Protein AF-A0A7X5F9G0-F1 (afdb_monomer)

Secondary structure (DSSP, 8-state):
-HHHHHHHHHHHHHHHHHHHHHHHHTT-------EEEEEEES-EEEE-TT--PPPEE--TTEEE-TT-EEEE-TT-EEEEEETTTEEEEE-TT-EEEEEEEEE-TTS-EEEEEEEEEEEEEEEE--TTTTT-S---EEEEE-SSEEEEESS-EEEEEE-SSEEEEEEEESEEEEEEE-TTS-EEEEEEEETTEEEEEETTGGG-S-GGGGEEEPPHHHHTSHHHHHHHHTT-HHHHHHHHHHHHHHHS----------------SPB-TTSPPPEEEESPTTEEE-TT-SEEEEEEE--TT-SEEEETTEE-TTPPTT-SEEEEEEEGGGTSS-SEEEEEEEEEE-TTS-BPPPEEEEEEE---PPPPPPPPP-PPPPPP-------------------------PPPEEEESTHHHH-TT-EEEE--SEEEEEEE--TT--EEEETTEE-TT--TT--EEEEEEE--GGG-S--SEEEEEEEEEE-TTS-EEEEEEEEEE-------

Mean predicted aligned error: 17.14 Å

Solvent-accessible surface area (backbone atoms only — not comparable to full-atom values): 28514 Å² total; per-residue (Å²): 115,71,68,62,55,51,54,52,53,52,52,50,50,53,50,50,51,50,52,49,50,49,61,71,48,66,78,66,69,72,73,79,42,50,30,37,30,40,68,79,35,71,47,45,29,30,34,60,59,87,52,94,59,72,77,36,80,53,59,65,75,38,76,44,42,65,42,23,32,41,34,30,37,76,76,10,31,35,38,37,41,34,89,92,61,27,41,39,34,34,33,38,58,16,34,39,31,33,67,35,49,44,72,45,96,86,71,43,34,38,43,33,34,34,43,73,29,26,31,39,38,37,40,36,67,38,80,93,38,73,89,47,92,66,64,56,52,34,38,39,36,43,94,53,34,36,41,41,50,67,40,29,31,36,36,39,40,31,53,100,66,36,41,33,41,38,31,70,37,57,47,38,43,36,34,27,27,44,98,84,72,42,79,72,42,78,44,79,51,44,59,52,25,22,37,67,40,38,92,65,46,50,79,45,96,57,64,73,75,50,60,42,68,54,57,67,68,55,73,69,27,68,73,47,36,58,64,40,36,82,80,39,48,65,64,34,47,55,48,50,53,50,51,47,67,68,65,41,70,68,71,72,68,66,70,60,73,66,70,67,73,74,59,83,49,54,78,31,90,86,42,58,48,39,45,78,70,31,67,59,80,65,36,76,40,57,58,89,54,65,56,50,68,39,32,29,35,43,33,84,64,27,40,41,44,30,48,74,84,44,68,47,88,86,49,54,68,66,44,55,58,47,74,47,80,31,22,46,94,72,72,63,42,54,58,39,80,42,80,43,43,31,31,27,25,31,88,87,54,30,25,23,52,77,31,79,42,43,35,35,29,62,34,85,65,74,76,79,74,80,78,78,74,89,80,79,86,81,85,88,82,81,86,88,89,87,82,90,85,86,85,91,79,90,78,84,92,72,94,68,87,79,76,84,65,61,54,35,44,50,45,32,61,59,62,34,60,80,35,55,82,50,74,46,72,42,57,64,60,59,47,67,41,32,30,41,40,44,85,58,25,48,44,45,26,49,74,81,44,68,47,85,88,53,51,71,68,45,45,59,51,75,48,76,39,29,44,64,66,99,79,32,80,36,55,80,40,83,35,78,43,41,37,34,35,27,33,82,86,70,50,68,22,58,34,59,42,40,40,33,30,50,68,77,83,74,84,126

Sequence (508 aa):
MPLIVFVLVLGFFLWALFQFFSLLFANVRTEISSAQLEILQGRGEFRLSNDDSEWTPAFSGQNFVEGDQLQTARNAHLELTFFEDHHLFLGEDSHIELVKLEKKSSGQFTAYWRLNRGQLWARIDNTAWAQTDEKPDIKIYTPRSIVNVTGTTFNINVTEESDELKLIQGGVQLDLLDAEDEVENRVTVSVGQQIAVSDNASSMAEPASLLEIIEPEFLESEWHLRNLEQFDPEGVAATRKKIDARNAPAPTPELPVSPDLESTAPLNPDLEAPIILSPAQNAVIPAAQNSITLEGTAPEQAFQIQINGYTLSKFEPGDRKWTYFAATQFNTLNPGENLYQIIAIDRQGQRSPVTELRLTYEGVAPAPAPTPAPVEPAVTEEAPAEGTSAPVTETEETTEVSIDFPAPRVTTPTLFADDPNATYQTSSDRVTLFGEVPVGTNSVRVNGFQLQKFSVGDTKFQYTAIALGANGNMQEGENTYTIQAIGPDGLSSEAQVKVVYTPLNIEN

Structure (mmCIF, N/CA/C/O backbone):
data_AF-A0A7X5F9G0-F1
#
_entry.id   AF-A0A7X5F9G0-F1
#
loop_
_atom_site.group_PDB
_atom_site.id
_atom_site.type_symbol
_atom_site.label_atom_id
_atom_site.label_alt_id
_atom_site.label_comp_id
_atom_site.label_asym_id
_atom_site.label_entity_id
_atom_site.label_seq_id
_atom_site.pdbx_PDB_ins_code
_atom_site.Cartn_x
_atom_site.Cartn_y
_atom_site.Cartn_z
_atom_site.occupancy
_atom_site.B_iso_or_equiv
_atom_site.auth_seq_id
_atom_site.auth_comp_id
_atom_site.auth_asym_id
_atom_site.auth_atom_id
_atom_site.pdbx_PDB_model_num
ATOM 1 N N . MET A 1 1 ? 64.204 22.539 -45.008 1.00 66.69 1 MET A N 1
ATOM 2 C CA . MET A 1 1 ? 63.241 23.565 -44.548 1.00 66.69 1 MET A CA 1
ATOM 3 C C . MET A 1 1 ? 61.786 23.239 -44.923 1.00 66.69 1 MET A C 1
ATOM 5 O O . MET A 1 1 ? 60.997 23.193 -43.991 1.00 66.69 1 MET A O 1
ATOM 9 N N . PRO A 1 2 ? 61.392 22.927 -46.180 1.00 88.31 2 PRO A N 1
ATOM 10 C CA . PRO A 1 2 ? 59.966 22.746 -46.520 1.00 88.31 2 PRO A CA 1
ATOM 11 C C . PRO A 1 2 ? 59.306 21.496 -45.902 1.00 88.31 2 PRO A C 1
ATOM 13 O O . PRO A 1 2 ? 58.147 21.554 -45.508 1.00 88.31 2 PRO A O 1
ATOM 16 N N . LEU A 1 3 ? 60.048 20.393 -45.733 1.00 88.44 3 LEU A N 1
ATOM 17 C CA . LEU A 1 3 ? 59.523 19.151 -45.141 1.00 88.44 3 LEU A CA 1
ATOM 18 C C . LEU A 1 3 ? 59.101 19.323 -43.669 1.00 88.44 3 LEU A C 1
ATOM 20 O O . LEU A 1 3 ? 58.054 18.837 -43.261 1.00 88.44 3 LEU A O 1
ATOM 24 N N . ILE A 1 4 ? 59.903 20.042 -42.879 1.00 89.94 4 ILE A N 1
ATOM 25 C CA . ILE A 1 4 ? 59.647 20.244 -41.443 1.00 89.94 4 ILE A CA 1
ATOM 26 C C . ILE A 1 4 ? 58.398 21.112 -41.243 1.00 89.94 4 ILE A C 1
ATOM 28 O O . ILE A 1 4 ? 57.565 20.804 -40.398 1.00 89.94 4 ILE A O 1
ATOM 32 N N . VAL A 1 5 ? 58.230 22.153 -42.065 1.00 92.94 5 VAL A N 1
ATOM 33 C CA . VAL A 1 5 ? 57.038 23.015 -42.029 1.00 92.94 5 VAL A CA 1
ATOM 34 C C . VAL A 1 5 ? 55.779 22.222 -42.392 1.00 92.94 5 VAL A C 1
ATOM 36 O O . VAL A 1 5 ? 54.763 22.358 -41.718 1.00 92.94 5 VAL A O 1
ATOM 39 N N . PHE A 1 6 ? 55.849 21.340 -43.394 1.00 94.06 6 PHE A N 1
ATOM 40 C CA . PHE A 1 6 ? 54.718 20.492 -43.781 1.00 94.06 6 PHE A CA 1
ATOM 41 C C . PHE A 1 6 ? 54.282 19.537 -42.659 1.00 94.06 6 PHE A C 1
ATOM 43 O O . PHE A 1 6 ? 53.092 19.439 -42.366 1.00 94.06 6 PHE A O 1
ATOM 50 N N . VAL A 1 7 ? 55.234 18.883 -41.983 1.00 94.75 7 VAL A N 1
ATOM 51 C CA . VAL A 1 7 ? 54.937 17.966 -40.867 1.00 94.75 7 VAL A CA 1
ATOM 52 C C . VAL A 1 7 ? 54.284 18.704 -39.693 1.00 94.75 7 VAL A C 1
ATOM 54 O O . VAL A 1 7 ? 53.331 18.192 -39.109 1.00 94.75 7 VAL A O 1
ATOM 57 N N . LEU A 1 8 ? 54.738 19.921 -39.375 1.00 95.06 8 LEU A N 1
ATOM 58 C CA . LEU A 1 8 ? 54.150 20.726 -38.299 1.00 95.06 8 LEU A CA 1
ATOM 59 C C . LEU A 1 8 ? 52.720 21.183 -38.622 1.00 95.06 8 LEU A C 1
ATOM 61 O O . LEU A 1 8 ? 51.850 21.111 -37.757 1.00 95.06 8 LEU A O 1
ATOM 65 N N . VAL A 1 9 ? 52.455 21.602 -39.864 1.00 95.94 9 VAL A N 1
ATOM 66 C CA . VAL A 1 9 ? 51.104 22.002 -40.298 1.00 95.94 9 VAL A CA 1
ATOM 67 C C . VAL A 1 9 ? 50.148 20.809 -40.292 1.00 95.94 9 VAL A C 1
ATOM 69 O O . VAL A 1 9 ? 49.024 20.933 -39.809 1.00 95.94 9 VAL A O 1
ATOM 72 N N . LEU A 1 10 ? 50.592 19.641 -40.767 1.00 95.69 10 LEU A N 1
ATOM 73 C CA . LEU A 1 10 ? 49.782 18.421 -40.751 1.00 95.69 10 LEU A CA 1
ATOM 74 C C . LEU A 1 10 ? 49.478 17.959 -39.318 1.00 95.69 10 LEU A C 1
ATOM 76 O O . LEU A 1 10 ? 48.338 17.613 -39.017 1.00 95.69 10 LEU A O 1
ATOM 80 N N . GLY A 1 11 ? 50.471 18.004 -38.424 1.00 96.31 11 GLY A N 1
ATOM 81 C CA . GLY A 1 11 ? 50.287 17.679 -37.009 1.00 96.31 11 GLY A CA 1
ATOM 82 C C . GLY A 1 11 ? 49.292 18.613 -36.318 1.00 96.31 11 GLY A C 1
ATOM 83 O O . GLY A 1 11 ? 48.408 18.146 -35.603 1.00 96.31 11 GLY A O 1
ATOM 84 N N . PHE A 1 12 ? 49.375 19.919 -36.591 1.00 97.06 12 PHE A N 1
ATOM 85 C CA . PHE A 1 12 ? 48.410 20.892 -36.079 1.00 97.06 12 PHE A CA 1
ATOM 86 C C . PHE A 1 12 ? 46.996 20.633 -36.611 1.00 97.06 12 PHE A C 1
ATOM 88 O O . PHE A 1 12 ? 46.039 20.676 -35.843 1.00 97.06 12 PHE A O 1
ATOM 95 N N . PHE A 1 13 ? 46.854 20.316 -37.901 1.00 97.06 13 PHE A N 1
ATOM 96 C CA . PHE A 1 13 ? 45.550 20.040 -38.501 1.00 97.06 13 PHE A CA 1
ATOM 97 C C . PHE A 1 13 ? 44.907 18.771 -37.927 1.00 97.06 13 PHE A C 1
ATOM 99 O O . PHE A 1 13 ? 43.724 18.780 -37.607 1.00 97.06 13 PHE A O 1
ATOM 106 N N . LEU A 1 14 ? 45.685 17.701 -37.726 1.00 95.06 14 LEU A N 1
ATOM 107 C CA . LEU A 1 14 ? 45.205 16.471 -37.086 1.00 95.06 14 LEU A CA 1
ATOM 108 C C . LEU A 1 14 ? 44.811 16.699 -35.623 1.00 95.06 14 LEU A C 1
ATOM 110 O O . LEU A 1 14 ? 43.783 16.193 -35.182 1.00 95.06 14 LEU A O 1
ATOM 114 N N . TRP A 1 15 ? 45.585 17.495 -34.882 1.00 96.44 15 TRP A N 1
ATOM 115 C CA . TRP A 1 15 ? 45.247 17.869 -33.509 1.00 96.44 15 TRP A CA 1
ATOM 116 C C . TRP A 1 15 ? 43.973 18.720 -33.438 1.00 96.44 15 TRP A C 1
ATOM 118 O O . TRP A 1 15 ? 43.101 18.447 -32.617 1.00 96.44 15 TRP A O 1
ATOM 128 N N . ALA A 1 16 ? 43.823 19.705 -34.329 1.00 95.31 16 ALA A N 1
ATOM 129 C CA . ALA A 1 16 ? 42.627 20.538 -34.413 1.00 95.31 16 ALA A CA 1
ATOM 130 C C . ALA A 1 16 ? 41.389 19.721 -34.815 1.00 95.31 16 ALA A C 1
ATOM 132 O O . ALA A 1 16 ? 40.320 19.912 -34.243 1.00 95.31 16 ALA A O 1
ATOM 133 N N . LEU A 1 17 ? 41.538 18.773 -35.745 1.00 95.00 17 LEU A N 1
ATOM 134 C CA . LEU A 1 17 ? 40.472 17.855 -36.141 1.00 95.00 17 LEU A CA 1
ATOM 135 C C . LEU A 1 17 ? 40.064 16.942 -34.974 1.00 95.00 17 LEU A C 1
ATOM 137 O O . LEU A 1 17 ? 38.876 16.766 -34.722 1.00 95.00 17 LEU A O 1
ATOM 141 N N . PHE A 1 18 ? 41.034 16.417 -34.219 1.00 92.44 18 PHE A N 1
ATOM 142 C CA . PHE A 1 18 ? 40.776 15.623 -33.016 1.00 92.44 18 PHE A CA 1
ATOM 143 C C . PHE A 1 18 ? 40.061 16.439 -31.928 1.00 92.44 18 PHE A C 1
ATOM 145 O O . PHE A 1 18 ? 39.082 15.965 -31.362 1.00 92.44 18 PHE A O 1
ATOM 152 N N . GLN A 1 19 ? 40.487 17.681 -31.675 1.00 89.88 19 GLN A N 1
ATOM 153 C CA . GLN A 1 19 ? 39.819 18.592 -30.737 1.00 89.88 19 GLN A CA 1
ATOM 154 C C . GLN A 1 19 ? 38.401 18.958 -31.191 1.00 89.88 19 GLN A C 1
ATOM 156 O O . GLN A 1 19 ? 37.485 18.996 -30.376 1.00 89.88 19 GLN A O 1
ATOM 161 N N . PHE A 1 20 ? 38.195 19.175 -32.491 1.00 90.81 20 PHE A N 1
ATOM 162 C CA . PHE A 1 20 ? 36.880 19.454 -33.062 1.00 90.81 20 PHE A CA 1
ATOM 163 C C . PHE A 1 20 ? 35.926 18.267 -32.897 1.00 90.81 20 PHE A C 1
ATOM 165 O O . PHE A 1 20 ? 34.802 18.453 -32.439 1.00 90.81 20 PHE A O 1
ATOM 172 N N . PHE A 1 21 ? 36.378 17.041 -33.178 1.00 85.12 21 PHE A N 1
ATOM 173 C CA . PHE A 1 21 ? 35.580 15.841 -32.918 1.00 85.12 21 PHE A CA 1
ATOM 174 C C . PHE A 1 21 ? 35.365 15.602 -31.422 1.00 85.12 21 PHE A C 1
ATOM 176 O O . PHE A 1 21 ? 34.256 15.272 -31.020 1.00 85.12 21 PHE A O 1
ATOM 183 N N . SER A 1 22 ? 36.371 15.845 -30.579 1.00 79.31 22 SER A N 1
ATOM 184 C CA . SER A 1 22 ? 36.200 15.788 -29.127 1.00 79.31 22 SER A CA 1
ATOM 185 C C . SER A 1 22 ? 35.158 16.795 -28.639 1.00 79.31 22 SER A C 1
ATOM 187 O O . SER A 1 22 ? 34.403 16.455 -27.745 1.00 79.31 22 SER A O 1
ATOM 189 N N . LEU A 1 23 ? 35.074 17.999 -29.211 1.00 81.88 23 LEU A N 1
ATOM 190 C CA . LEU A 1 23 ? 34.048 18.994 -28.874 1.00 81.88 23 LEU A CA 1
ATOM 191 C C . LEU A 1 23 ? 32.662 18.623 -29.416 1.00 81.88 23 LEU A C 1
ATOM 193 O O . LEU A 1 23 ? 31.671 18.810 -28.717 1.00 81.88 23 LEU A O 1
ATOM 197 N N . LEU A 1 24 ? 32.586 18.076 -30.633 1.00 76.75 24 LEU A N 1
ATOM 198 C CA . LEU A 1 24 ? 31.324 17.612 -31.217 1.00 76.75 24 LEU A CA 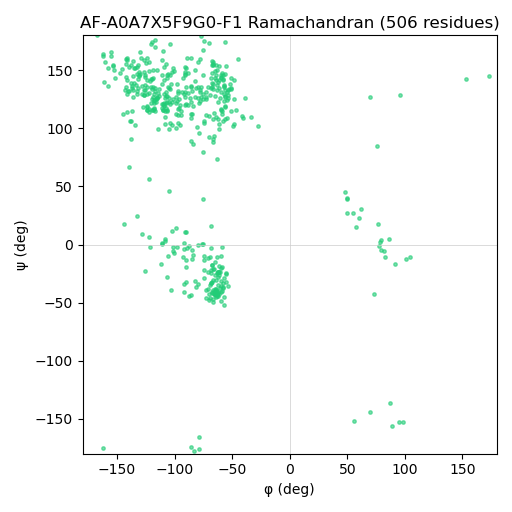1
ATOM 199 C C . LEU A 1 24 ? 30.745 16.397 -30.480 1.00 76.75 24 LEU A C 1
ATOM 201 O O . LEU A 1 24 ? 29.527 16.271 -30.399 1.00 76.75 24 LEU A O 1
ATOM 205 N N . PHE A 1 25 ? 31.594 15.528 -29.923 1.00 71.62 25 PHE A N 1
ATOM 206 C CA . PHE A 1 25 ? 31.170 14.299 -29.245 1.00 71.62 25 PHE A CA 1
ATOM 207 C C . PHE A 1 25 ? 31.271 14.341 -27.712 1.00 71.62 25 PHE A C 1
ATOM 209 O O . PHE A 1 25 ? 30.722 13.457 -27.061 1.00 71.62 25 PHE A O 1
ATOM 216 N N . ALA A 1 26 ? 31.892 15.358 -27.099 1.00 61.66 26 ALA A N 1
ATOM 217 C CA . ALA A 1 26 ? 31.938 15.499 -25.634 1.00 61.66 26 ALA A CA 1
ATOM 218 C C . ALA A 1 26 ? 30.544 15.643 -25.001 1.00 61.66 26 ALA A C 1
ATOM 220 O O . ALA A 1 26 ? 30.370 15.285 -23.839 1.00 61.66 26 ALA A O 1
ATOM 221 N N . ASN A 1 27 ? 29.554 16.108 -25.769 1.00 52.66 27 ASN A N 1
ATOM 222 C CA . ASN A 1 27 ? 28.167 16.257 -25.322 1.00 52.66 27 ASN A CA 1
ATOM 223 C C . ASN A 1 27 ? 27.290 15.025 -25.602 1.00 52.66 27 ASN A C 1
ATOM 225 O O . ASN A 1 27 ? 26.110 15.044 -25.272 1.00 52.66 27 ASN A O 1
ATOM 229 N N . VAL A 1 28 ? 27.841 13.953 -26.184 1.00 52.34 28 VAL A N 1
ATOM 230 C CA . VAL A 1 28 ? 27.123 12.684 -26.406 1.00 52.34 28 VAL A CA 1
ATOM 231 C C . VAL A 1 28 ? 27.601 11.639 -25.396 1.00 52.34 28 VAL A C 1
ATOM 233 O O . VAL A 1 28 ? 27.909 10.501 -25.732 1.00 52.34 28 VAL A O 1
ATOM 236 N N . ARG A 1 29 ? 27.694 12.024 -24.119 1.00 48.75 29 ARG A N 1
ATOM 237 C CA . ARG A 1 29 ? 27.522 11.046 -23.043 1.00 48.75 29 ARG A CA 1
ATOM 238 C C . ARG A 1 29 ? 26.025 10.941 -22.823 1.00 48.75 29 ARG A C 1
ATOM 240 O O . ARG A 1 29 ? 25.465 11.672 -22.017 1.00 48.75 29 ARG A O 1
ATOM 247 N N . THR A 1 30 ? 25.374 10.080 -23.597 1.00 57.44 30 THR A N 1
ATOM 248 C CA . THR A 1 30 ? 24.081 9.548 -23.180 1.00 57.44 30 THR A CA 1
ATOM 249 C C . THR A 1 30 ? 24.356 8.808 -21.880 1.00 57.44 30 THR A C 1
ATOM 251 O O . THR A 1 30 ? 24.933 7.720 -21.902 1.00 57.44 30 THR A O 1
ATOM 254 N N . GLU A 1 31 ? 24.069 9.442 -20.744 1.00 72.56 31 GLU A N 1
ATOM 255 C CA . GLU A 1 31 ? 23.967 8.713 -19.488 1.00 72.56 31 GLU A CA 1
ATOM 256 C C . GLU A 1 31 ? 22.911 7.642 -19.727 1.00 72.56 31 GLU A C 1
ATOM 258 O O . GLU A 1 31 ? 21.738 7.948 -19.945 1.00 72.56 31 GLU A O 1
ATOM 263 N N . ILE A 1 32 ? 23.368 6.393 -19.825 1.00 82.50 32 ILE A N 1
ATOM 264 C CA . ILE A 1 32 ? 22.481 5.252 -19.995 1.00 82.50 32 ILE A CA 1
ATOM 265 C C . ILE A 1 32 ? 21.626 5.243 -18.737 1.00 82.50 32 ILE A C 1
ATOM 267 O O . ILE A 1 32 ? 22.123 4.991 -17.638 1.00 82.50 32 ILE A O 1
ATOM 271 N N . SER A 1 33 ? 20.361 5.617 -18.897 1.00 93.88 33 SER A N 1
ATOM 272 C CA . SER A 1 33 ? 19.415 5.572 -17.797 1.00 93.88 33 SER A CA 1
ATOM 273 C C . SER A 1 33 ? 19.195 4.102 -17.456 1.00 93.88 33 SER A C 1
ATOM 275 O O . SER A 1 33 ? 19.075 3.262 -18.347 1.00 93.88 33 SER A O 1
ATOM 277 N N . SER A 1 34 ? 19.207 3.786 -16.168 1.00 95.75 34 SER A N 1
ATOM 278 C CA . SER A 1 34 ? 19.014 2.425 -15.675 1.00 95.75 34 SER A CA 1
ATOM 279 C C . SER A 1 34 ? 18.106 2.440 -14.456 1.00 95.75 34 SER A C 1
ATOM 281 O O . SER A 1 34 ? 18.007 3.457 -13.763 1.00 95.75 34 SER A O 1
ATOM 283 N N . ALA A 1 35 ? 17.428 1.322 -14.228 1.00 97.44 35 ALA A N 1
ATOM 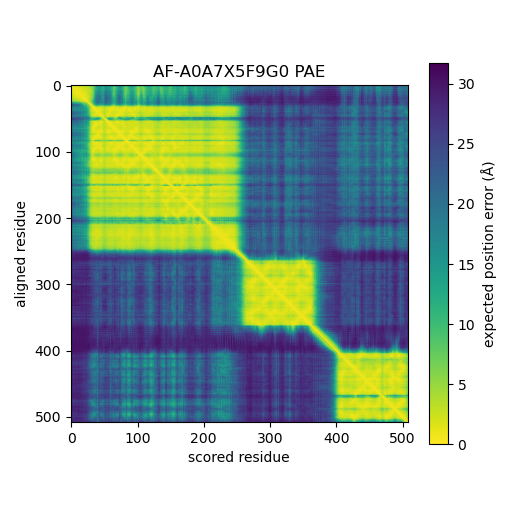284 C CA . ALA A 1 35 ? 16.761 1.031 -12.971 1.00 97.44 35 ALA A CA 1
ATOM 285 C C . ALA A 1 35 ? 17.672 0.139 -12.125 1.00 97.44 35 ALA A C 1
ATOM 287 O O . ALA A 1 35 ? 18.301 -0.777 -12.648 1.00 97.44 35 ALA A O 1
ATOM 288 N N . GLN A 1 36 ? 17.764 0.402 -10.831 1.00 97.19 36 GLN A N 1
ATOM 289 C CA . GLN A 1 36 ? 18.523 -0.414 -9.897 1.00 97.19 36 GLN A CA 1
ATOM 290 C C . GLN A 1 36 ? 17.606 -1.478 -9.295 1.00 97.19 36 GLN A C 1
ATOM 292 O O . GLN A 1 36 ? 16.527 -1.155 -8.807 1.00 97.19 36 GLN A O 1
ATOM 297 N N . LEU A 1 37 ? 18.037 -2.734 -9.333 1.00 97.56 37 LEU A N 1
ATOM 298 C CA . LEU A 1 37 ? 17.331 -3.870 -8.752 1.00 97.56 37 LEU A CA 1
ATOM 299 C C . LEU A 1 37 ? 17.759 -4.102 -7.302 1.00 97.56 37 LEU A C 1
ATOM 301 O O . LEU A 1 37 ? 18.953 -4.161 -7.023 1.00 97.56 37 LEU A O 1
ATOM 305 N N . GLU A 1 38 ? 16.802 -4.350 -6.418 1.00 97.69 38 GLU A N 1
ATOM 306 C CA . GLU A 1 38 ? 17.010 -4.852 -5.062 1.00 97.69 38 GLU A CA 1
ATOM 307 C C . GLU A 1 38 ? 16.170 -6.122 -4.842 1.00 97.69 38 GLU A C 1
ATOM 309 O O . GLU A 1 38 ? 14.994 -6.187 -5.204 1.00 97.69 38 GLU A O 1
ATOM 314 N N . ILE A 1 39 ? 16.776 -7.166 -4.273 1.00 94.44 39 ILE A N 1
ATOM 315 C CA . ILE A 1 39 ? 16.094 -8.422 -3.941 1.00 94.44 39 ILE A CA 1
ATOM 316 C C . ILE A 1 39 ? 15.658 -8.363 -2.476 1.00 94.44 39 ILE A C 1
ATOM 318 O O . ILE A 1 39 ? 16.468 -8.569 -1.576 1.00 94.44 39 ILE A O 1
ATOM 322 N N . LEU A 1 40 ? 14.367 -8.123 -2.236 1.00 94.00 40 LEU A N 1
ATOM 323 C CA . LEU A 1 40 ? 13.799 -8.043 -0.885 1.00 94.00 40 LEU A CA 1
ATOM 324 C C . LEU A 1 40 ? 13.478 -9.427 -0.303 1.00 94.00 40 LEU A C 1
ATOM 326 O O . LEU A 1 40 ? 13.518 -9.620 0.912 1.00 94.00 40 LEU A O 1
ATOM 330 N N . GLN A 1 41 ? 13.113 -10.390 -1.156 1.00 93.44 41 GLN A N 1
ATOM 331 C CA . GLN A 1 41 ? 12.873 -11.787 -0.785 1.00 93.44 41 GLN A CA 1
ATOM 332 C C . GLN A 1 41 ? 13.002 -12.717 -2.000 1.00 93.44 41 GLN A C 1
ATOM 334 O O . GLN A 1 41 ? 12.700 -12.332 -3.129 1.00 93.44 41 GLN A O 1
ATOM 339 N N . GLY A 1 42 ? 13.388 -13.972 -1.762 1.00 93.75 42 GLY A N 1
ATOM 340 C CA . GLY A 1 42 ? 13.385 -15.026 -2.776 1.00 93.75 42 GLY A CA 1
ATOM 341 C C . GLY A 1 42 ? 14.447 -14.827 -3.858 1.00 93.75 42 GLY A C 1
ATOM 342 O O . GLY A 1 42 ? 15.570 -14.412 -3.575 1.00 93.75 42 GLY A O 1
ATOM 343 N N . ARG A 1 43 ? 14.119 -15.190 -5.103 1.00 94.69 43 ARG A N 1
ATOM 344 C CA . ARG A 1 43 ? 15.053 -15.168 -6.236 1.00 94.69 43 ARG A CA 1
ATOM 345 C C . ARG A 1 43 ? 14.438 -14.489 -7.455 1.00 94.69 43 ARG A C 1
ATOM 347 O O . ARG A 1 43 ? 13.315 -14.803 -7.845 1.00 94.69 43 ARG A O 1
ATOM 354 N N . GLY A 1 44 ? 15.229 -13.623 -8.080 1.00 97.38 44 GLY A N 1
ATOM 355 C CA . GLY A 1 44 ? 14.985 -13.082 -9.412 1.00 97.38 44 GLY A CA 1
ATOM 356 C C . GLY A 1 44 ? 15.945 -13.666 -10.442 1.00 97.38 44 GLY A C 1
ATOM 357 O O . GLY A 1 44 ? 17.057 -14.087 -10.113 1.00 97.38 44 GLY A O 1
ATOM 358 N N . GLU A 1 45 ? 15.528 -13.669 -11.698 1.00 97.75 45 GLU A N 1
ATOM 359 C CA . GLU A 1 45 ? 16.371 -13.988 -12.845 1.00 97.75 45 GLU A CA 1
ATOM 360 C C . GLU A 1 45 ? 16.178 -12.924 -13.912 1.00 97.75 45 GLU A C 1
ATOM 362 O O . GLU A 1 45 ? 15.065 -12.449 -14.115 1.00 97.75 45 GLU A O 1
ATOM 367 N N . PHE A 1 46 ? 17.243 -12.557 -14.609 1.00 96.81 46 PHE A N 1
ATOM 368 C CA . PHE A 1 46 ? 17.194 -11.561 -15.665 1.00 96.81 46 PHE A CA 1
ATOM 369 C C . PHE A 1 46 ? 17.725 -12.116 -16.988 1.00 96.81 46 PHE A C 1
ATOM 371 O O . PHE A 1 46 ? 18.441 -13.122 -17.028 1.00 96.81 46 PHE A O 1
ATOM 378 N N . ARG A 1 47 ? 17.363 -11.441 -18.076 1.00 95.88 47 ARG A N 1
ATOM 379 C CA . ARG A 1 47 ? 17.799 -11.728 -19.442 1.00 95.88 47 ARG A CA 1
ATOM 380 C C . ARG A 1 47 ? 18.034 -10.419 -20.195 1.00 95.88 47 ARG A C 1
ATOM 382 O O . ARG A 1 47 ? 17.278 -9.470 -20.014 1.00 95.88 47 ARG A O 1
ATOM 389 N N . LEU A 1 48 ? 19.070 -10.375 -21.031 1.00 93.56 48 LEU A N 1
ATOM 390 C CA . LEU A 1 48 ? 19.461 -9.175 -21.780 1.00 93.56 48 LEU A CA 1
ATOM 391 C C . LEU A 1 48 ? 18.636 -8.990 -23.064 1.00 93.56 48 LEU A C 1
ATOM 393 O O . LEU A 1 48 ? 18.240 -9.961 -23.706 1.00 93.56 48 LEU A O 1
ATOM 397 N N . SER A 1 49 ? 18.454 -7.730 -23.469 1.00 80.38 49 SER A N 1
ATOM 398 C CA . SER A 1 49 ? 17.537 -7.269 -24.531 1.00 80.38 49 SER A CA 1
ATOM 399 C C . SER A 1 49 ? 17.715 -7.804 -25.954 1.00 80.38 49 SER A C 1
ATOM 401 O O . SER A 1 49 ? 16.874 -7.553 -26.812 1.00 80.38 49 SER A O 1
ATOM 403 N N . ASN A 1 50 ? 18.799 -8.514 -26.249 1.00 74.38 50 ASN A N 1
ATOM 404 C CA . ASN A 1 50 ? 19.162 -8.894 -27.619 1.00 74.38 50 ASN A CA 1
ATOM 405 C C . ASN A 1 50 ? 19.803 -10.279 -27.708 1.00 74.38 50 ASN A C 1
ATOM 407 O O . ASN A 1 50 ? 20.481 -10.591 -28.689 1.00 74.38 50 ASN A O 1
ATOM 411 N N . ASP A 1 51 ? 19.626 -11.089 -26.673 1.00 76.56 51 ASP A N 1
ATOM 412 C CA . ASP A 1 51 ? 20.201 -12.418 -26.618 1.00 76.56 51 ASP A CA 1
ATOM 413 C C . ASP A 1 51 ? 19.092 -13.428 -26.319 1.00 76.56 51 ASP A C 1
ATOM 415 O O . ASP A 1 51 ? 18.326 -13.277 -25.364 1.00 76.56 51 ASP A O 1
ATOM 419 N N . ASP A 1 52 ? 19.067 -14.515 -27.091 1.00 80.00 52 ASP A N 1
ATOM 420 C CA . ASP A 1 52 ? 18.332 -15.737 -26.737 1.00 80.00 52 ASP A CA 1
ATOM 421 C C . ASP A 1 52 ? 18.986 -16.437 -25.521 1.00 80.00 52 ASP A C 1
ATOM 423 O O . ASP A 1 52 ? 18.724 -17.610 -25.248 1.00 80.00 52 ASP A O 1
ATOM 427 N N . SER A 1 53 ? 19.852 -15.719 -24.792 1.00 80.44 53 SER A N 1
ATOM 428 C CA . SER A 1 53 ? 20.524 -16.146 -23.578 1.00 80.44 53 SER A CA 1
ATOM 429 C C . SER A 1 53 ? 19.544 -16.755 -22.591 1.00 80.44 53 SER A C 1
ATOM 431 O O . SER A 1 53 ? 18.421 -16.276 -22.394 1.00 80.44 53 SER A O 1
ATOM 433 N N . GLU A 1 54 ? 20.022 -17.804 -21.937 1.00 93.19 54 GLU A N 1
ATOM 434 C CA . GLU A 1 54 ? 19.340 -18.410 -20.809 1.00 93.19 54 GLU A CA 1
ATOM 435 C C . GLU A 1 54 ? 19.159 -17.383 -19.680 1.00 93.19 54 GLU A C 1
ATOM 437 O O . GLU A 1 54 ? 20.008 -16.516 -19.446 1.00 93.19 54 GLU A O 1
ATOM 442 N N . TRP A 1 55 ? 18.037 -17.499 -18.967 1.00 96.50 55 TRP A N 1
ATOM 443 C CA . TRP A 1 55 ? 17.776 -16.723 -17.761 1.00 96.50 55 TRP A CA 1
ATOM 444 C C . TRP A 1 55 ? 18.926 -16.890 -16.768 1.00 96.50 55 TRP A C 1
ATOM 446 O O . TRP A 1 55 ? 19.303 -18.005 -16.405 1.00 96.50 55 TRP A O 1
ATOM 456 N N . THR A 1 56 ? 19.491 -15.768 -16.335 1.00 95.56 56 THR A N 1
ATOM 457 C CA . THR A 1 56 ? 20.629 -15.738 -15.415 1.00 95.56 56 THR A CA 1
ATOM 458 C C . THR A 1 56 ? 20.160 -15.222 -14.053 1.00 95.56 56 THR A C 1
ATOM 460 O O . THR A 1 56 ? 19.339 -14.308 -14.015 1.00 95.56 56 THR A O 1
ATOM 463 N N . PRO A 1 57 ? 20.646 -15.758 -12.917 1.00 95.56 57 PRO A N 1
ATOM 464 C CA . PRO A 1 57 ? 20.292 -15.233 -11.599 1.00 95.56 57 PRO A CA 1
ATOM 465 C C . PRO A 1 57 ? 20.578 -13.731 -11.487 1.00 95.56 57 PRO A C 1
ATOM 467 O O . PRO A 1 57 ? 21.675 -13.283 -11.824 1.00 95.56 57 PRO A O 1
ATOM 470 N N . ALA A 1 58 ? 19.601 -12.973 -10.997 1.00 94.62 58 ALA A N 1
ATOM 471 C CA . ALA A 1 58 ? 19.760 -11.554 -10.707 1.00 94.62 58 ALA A CA 1
ATOM 472 C C . ALA A 1 58 ? 20.348 -11.346 -9.299 1.00 94.62 58 ALA A C 1
ATOM 474 O O . ALA A 1 58 ? 20.288 -12.246 -8.455 1.00 94.62 58 ALA A O 1
ATOM 475 N N . PHE A 1 59 ? 20.912 -10.167 -9.033 1.00 90.75 59 PHE A N 1
ATOM 476 C CA . PHE A 1 59 ? 21.456 -9.803 -7.719 1.00 90.75 59 PHE A CA 1
ATOM 477 C C . PHE A 1 59 ? 21.132 -8.348 -7.345 1.00 90.75 59 PHE A C 1
ATOM 479 O O . PHE A 1 59 ? 20.976 -7.499 -8.220 1.00 90.75 59 PHE A O 1
ATOM 486 N N . SER A 1 60 ? 21.046 -8.053 -6.043 1.00 94.25 60 SER A N 1
ATOM 487 C CA . SER A 1 60 ? 20.840 -6.687 -5.537 1.00 94.25 60 SER A CA 1
ATOM 488 C C . SER A 1 60 ? 21.940 -5.726 -6.001 1.00 94.25 60 SER A C 1
ATOM 490 O O . SER A 1 60 ? 23.119 -6.080 -6.069 1.00 94.25 60 SER A O 1
ATOM 492 N N . GLY A 1 61 ? 21.556 -4.490 -6.301 1.00 86.75 61 GLY A N 1
ATOM 493 C CA . GLY A 1 61 ? 22.409 -3.451 -6.865 1.00 86.75 61 GLY A CA 1
ATOM 494 C C . GLY A 1 61 ? 22.673 -3.584 -8.367 1.00 86.75 61 GLY A C 1
ATOM 495 O O . GLY A 1 61 ? 23.418 -2.771 -8.916 1.00 86.75 61 GLY A O 1
ATOM 496 N N . GLN A 1 62 ? 22.095 -4.581 -9.041 1.00 92.94 62 GLN A N 1
ATOM 497 C CA . GLN A 1 62 ? 22.223 -4.736 -10.485 1.00 92.94 62 GLN A CA 1
ATOM 498 C C . GLN A 1 62 ? 21.482 -3.612 -11.223 1.00 92.94 62 GLN A C 1
ATOM 500 O O . GLN A 1 62 ? 20.338 -3.298 -10.907 1.00 92.94 62 GLN A O 1
ATOM 505 N N . ASN A 1 63 ? 22.127 -3.036 -12.240 1.00 95.69 63 ASN A N 1
ATOM 506 C CA . ASN A 1 63 ? 21.491 -2.070 -13.132 1.00 95.69 63 ASN A CA 1
ATOM 507 C C . ASN A 1 63 ? 20.762 -2.791 -14.265 1.00 95.69 63 ASN A C 1
ATOM 509 O O . ASN A 1 63 ? 21.310 -3.702 -14.886 1.00 95.69 63 ASN A O 1
ATOM 513 N N . PHE A 1 64 ? 19.560 -2.319 -14.544 1.00 94.88 64 PHE A N 1
ATOM 514 C CA . PHE A 1 64 ? 18.638 -2.827 -15.540 1.00 94.88 64 PHE A CA 1
ATOM 515 C C . PHE A 1 64 ? 18.433 -1.751 -16.605 1.00 94.88 64 PHE A C 1
ATOM 517 O O . PHE A 1 64 ? 18.093 -0.609 -16.272 1.00 94.88 64 PHE A O 1
ATOM 524 N N . VAL A 1 65 ? 18.712 -2.075 -17.866 1.00 95.56 65 VAL A N 1
ATOM 525 C CA . VAL A 1 65 ? 18.699 -1.116 -18.982 1.00 95.56 65 VAL A CA 1
ATOM 526 C C . VAL A 1 65 ? 17.635 -1.473 -20.017 1.00 95.56 65 VAL A C 1
ATOM 528 O O . VAL A 1 65 ? 16.929 -2.471 -19.900 1.00 95.56 65 VAL A O 1
ATOM 531 N N . GLU A 1 66 ? 17.485 -0.615 -21.024 1.00 95.94 66 GLU A N 1
ATOM 532 C CA . GLU A 1 66 ? 16.488 -0.789 -22.077 1.00 95.94 66 GLU A CA 1
ATOM 533 C C . GLU A 1 66 ? 16.567 -2.164 -22.771 1.00 95.94 66 GLU A C 1
ATOM 535 O O . GLU A 1 66 ? 17.615 -2.611 -23.248 1.00 95.94 66 GLU A O 1
ATOM 540 N N . GLY A 1 67 ? 15.396 -2.794 -22.818 1.00 95.69 67 GLY A N 1
ATOM 541 C CA . GLY A 1 67 ? 15.048 -4.112 -23.326 1.00 95.69 67 GLY A CA 1
ATOM 542 C C . GLY A 1 67 ? 15.377 -5.281 -22.391 1.00 95.69 67 GLY A C 1
ATOM 543 O O . GLY A 1 67 ? 15.066 -6.421 -22.736 1.00 95.69 67 GLY A O 1
ATOM 544 N N . ASP A 1 68 ? 16.031 -5.050 -21.249 1.00 96.69 68 ASP A N 1
ATOM 545 C CA . ASP A 1 68 ? 16.283 -6.133 -20.301 1.00 96.69 68 ASP A CA 1
ATOM 546 C C . ASP A 1 68 ? 14.953 -6.684 -19.760 1.00 96.69 68 ASP A C 1
ATOM 548 O O . ASP A 1 68 ? 13.945 -5.978 -19.636 1.00 96.69 68 ASP A O 1
ATOM 552 N N . GLN A 1 69 ? 14.958 -7.971 -19.420 1.00 97.88 69 GLN A N 1
ATOM 553 C CA . GLN A 1 69 ? 13.812 -8.693 -18.875 1.00 97.88 69 GLN A CA 1
ATOM 554 C C . GLN A 1 69 ? 14.147 -9.268 -17.504 1.00 97.88 69 GLN A C 1
ATOM 556 O O . GLN A 1 69 ? 15.266 -9.716 -17.270 1.00 97.88 69 GLN A O 1
ATOM 561 N N . LEU A 1 70 ? 13.176 -9.247 -16.599 1.00 98.19 70 LEU A N 1
ATOM 562 C CA . LEU A 1 70 ? 13.298 -9.705 -15.223 1.00 98.19 70 LEU A CA 1
ATOM 563 C C . LEU A 1 70 ? 12.100 -10.593 -14.909 1.00 98.19 70 LEU A C 1
ATOM 565 O O . LEU A 1 70 ? 10.960 -10.227 -15.196 1.00 98.19 70 LEU A O 1
ATOM 569 N N . GLN A 1 71 ? 12.356 -11.752 -14.317 1.00 98.31 71 GLN A N 1
ATOM 570 C CA . GLN A 1 71 ? 11.322 -12.633 -13.801 1.00 98.31 71 GLN A CA 1
ATOM 571 C C . GLN A 1 71 ? 11.574 -12.994 -12.340 1.00 98.31 71 GLN A C 1
ATOM 573 O O . GLN A 1 71 ? 12.721 -13.085 -11.894 1.00 98.31 71 GLN A O 1
ATOM 578 N N . THR A 1 72 ? 10.498 -13.209 -11.596 1.00 98.50 72 THR A N 1
ATOM 579 C CA . THR A 1 72 ? 10.531 -13.608 -10.189 1.00 98.50 72 THR A CA 1
ATOM 580 C C . THR A 1 72 ? 10.137 -15.073 -10.043 1.00 98.50 72 THR A C 1
ATOM 582 O O . THR A 1 72 ? 9.293 -15.588 -10.777 1.00 98.50 72 THR A O 1
ATOM 585 N N . ALA A 1 73 ? 10.782 -15.774 -9.110 1.00 97.50 73 ALA A N 1
ATOM 586 C CA . ALA A 1 73 ? 10.356 -17.108 -8.702 1.00 97.50 73 ALA A CA 1
ATOM 587 C C . ALA A 1 73 ? 9.124 -17.036 -7.774 1.00 97.50 73 ALA A C 1
ATOM 589 O O . ALA A 1 73 ? 8.662 -15.958 -7.391 1.00 97.50 73 ALA A O 1
ATOM 590 N N . ARG A 1 74 ? 8.633 -18.199 -7.341 1.00 94.06 74 ARG A N 1
ATOM 591 C CA . ARG A 1 74 ? 7.663 -18.289 -6.238 1.00 94.06 74 ARG A CA 1
ATOM 592 C C . ARG A 1 74 ? 8.239 -17.690 -4.958 1.00 94.06 74 ARG A C 1
ATOM 594 O O . ARG A 1 74 ? 9.434 -17.860 -4.700 1.00 94.06 74 ARG A O 1
ATOM 601 N N . ASN A 1 75 ? 7.404 -17.032 -4.152 1.00 91.31 75 ASN A N 1
ATOM 602 C CA . ASN A 1 75 ? 7.806 -16.339 -2.918 1.00 91.31 75 ASN A CA 1
ATOM 603 C C . ASN A 1 75 ? 8.880 -15.246 -3.102 1.00 91.31 75 ASN A C 1
ATOM 605 O O . ASN A 1 75 ? 9.528 -14.848 -2.129 1.00 91.31 75 ASN A O 1
ATOM 609 N N . ALA A 1 76 ? 9.136 -14.794 -4.330 1.00 96.56 76 ALA A N 1
ATOM 610 C CA . ALA A 1 76 ? 10.092 -13.727 -4.573 1.00 96.56 76 ALA A CA 1
ATOM 611 C C . ALA A 1 76 ? 9.418 -12.356 -4.493 1.00 96.56 76 ALA A C 1
ATOM 613 O O . ALA A 1 76 ? 8.250 -12.191 -4.834 1.00 96.56 76 ALA A O 1
ATOM 614 N N . HIS A 1 77 ? 10.188 -11.380 -4.031 1.00 97.69 77 HIS A N 1
ATOM 615 C CA . HIS A 1 77 ? 9.784 -9.993 -3.923 1.00 97.69 77 HIS A CA 1
ATOM 616 C C . HIS A 1 77 ? 10.981 -9.123 -4.294 1.00 97.69 77 HIS A C 1
ATOM 618 O O . HIS A 1 77 ? 12.009 -9.149 -3.613 1.00 97.69 77 HIS A O 1
ATOM 624 N N . LEU A 1 78 ? 10.862 -8.396 -5.400 1.00 98.25 78 LEU A N 1
ATOM 625 C CA . LEU A 1 78 ? 11.923 -7.546 -5.935 1.00 98.25 78 LEU A CA 1
ATOM 626 C C . LEU A 1 78 ? 11.469 -6.092 -5.977 1.00 98.25 78 LEU A C 1
ATOM 628 O O . LEU A 1 78 ? 10.294 -5.831 -6.210 1.00 98.25 78 LEU A O 1
ATOM 632 N N . GLU A 1 79 ? 12.404 -5.165 -5.834 1.00 98.38 79 GLU A N 1
ATOM 633 C CA . GLU A 1 79 ? 12.195 -3.731 -6.019 1.00 98.38 79 GLU A CA 1
ATOM 634 C C . GLU A 1 79 ? 13.066 -3.239 -7.180 1.00 98.38 79 GLU A C 1
ATOM 636 O O . GLU A 1 79 ? 14.254 -3.546 -7.262 1.00 98.38 79 GLU A O 1
ATOM 641 N N . LEU A 1 80 ? 12.476 -2.473 -8.091 1.00 98.38 80 LEU A N 1
ATOM 642 C CA . LEU A 1 80 ? 13.185 -1.711 -9.110 1.00 98.38 80 LEU A CA 1
ATOM 643 C C . LEU A 1 80 ? 13.038 -0.226 -8.797 1.00 98.38 80 LEU A C 1
ATOM 645 O O . LEU A 1 80 ? 11.922 0.302 -8.797 1.00 98.38 80 LEU A O 1
ATOM 649 N N . THR A 1 81 ? 14.170 0.444 -8.608 1.00 97.75 81 THR A N 1
ATOM 650 C CA . THR A 1 81 ? 14.234 1.883 -8.344 1.00 97.75 81 THR A CA 1
ATOM 651 C C . THR A 1 81 ? 14.790 2.610 -9.557 1.00 97.75 81 THR A C 1
ATOM 653 O O . THR A 1 81 ? 15.869 2.282 -10.048 1.00 97.75 81 THR A O 1
ATOM 656 N N . PHE A 1 82 ? 14.082 3.619 -10.058 1.00 96.69 82 PHE A N 1
ATOM 657 C CA . PHE A 1 82 ? 14.531 4.418 -11.198 1.00 96.69 82 PHE A CA 1
ATOM 658 C C . PHE A 1 82 ? 14.306 5.910 -10.948 1.00 96.69 82 PHE A C 1
ATOM 660 O O . PHE A 1 82 ? 13.350 6.307 -10.295 1.00 96.69 82 PHE A O 1
ATOM 667 N N . PHE A 1 83 ? 15.223 6.742 -11.451 1.00 93.12 83 PHE A N 1
ATOM 668 C CA . PHE A 1 83 ? 15.231 8.198 -11.232 1.00 93.12 83 PHE A CA 1
ATOM 669 C C . PHE A 1 83 ? 15.039 8.619 -9.759 1.00 93.12 83 PHE A C 1
ATOM 671 O O . PHE A 1 83 ? 14.319 9.568 -9.470 1.00 93.12 83 PHE A O 1
ATOM 678 N N . GLU A 1 84 ? 15.757 7.930 -8.865 1.00 82.56 84 GLU A N 1
ATOM 679 C CA . GLU A 1 84 ? 15.919 8.190 -7.421 1.00 82.56 84 GLU A CA 1
ATOM 680 C C . GLU A 1 84 ? 14.704 7.863 -6.533 1.00 82.56 84 GLU A C 1
ATOM 682 O O . GLU A 1 84 ? 14.910 7.203 -5.521 1.00 82.56 84 GLU A O 1
ATOM 687 N N . ASP A 1 85 ? 13.471 8.196 -6.932 1.00 91.12 85 ASP A N 1
ATOM 688 C CA . ASP A 1 85 ? 12.281 8.083 -6.058 1.00 91.12 85 ASP A CA 1
ATOM 689 C C . ASP A 1 85 ? 11.067 7.399 -6.730 1.00 91.12 85 ASP A C 1
ATOM 691 O O . ASP A 1 85 ? 9.901 7.647 -6.392 1.00 91.12 85 ASP A O 1
ATOM 695 N N . HIS A 1 86 ? 11.296 6.559 -7.743 1.00 96.62 86 HIS A N 1
ATOM 696 C CA . HIS A 1 86 ? 10.235 5.758 -8.365 1.00 96.62 86 HIS A CA 1
ATOM 697 C C . HIS A 1 86 ? 10.490 4.283 -8.149 1.00 96.62 86 HIS A C 1
ATOM 699 O O . HIS A 1 86 ? 11.546 3.775 -8.518 1.00 96.62 86 HIS A O 1
ATOM 705 N N . HIS A 1 87 ? 9.491 3.613 -7.585 1.00 98.00 87 HIS A N 1
ATOM 706 C CA . HIS A 1 87 ? 9.625 2.256 -7.084 1.00 98.00 87 HIS A CA 1
ATOM 707 C C . HIS A 1 87 ? 8.595 1.350 -7.747 1.00 98.00 87 HIS A C 1
ATOM 709 O O . HIS A 1 87 ? 7.397 1.658 -7.764 1.00 98.00 87 HIS A O 1
ATOM 715 N N . LEU A 1 88 ? 9.067 0.225 -8.274 1.00 98.50 88 LEU A N 1
ATOM 716 C CA . LEU A 1 88 ? 8.253 -0.867 -8.794 1.00 98.50 88 LEU A CA 1
ATOM 717 C C . LEU A 1 88 ? 8.576 -2.129 -7.999 1.00 98.50 88 LEU A C 1
ATOM 719 O O . LEU A 1 88 ? 9.692 -2.632 -8.066 1.00 98.50 88 LEU A O 1
ATOM 723 N N . PHE A 1 89 ? 7.597 -2.650 -7.277 1.00 98.56 89 PHE A N 1
ATOM 724 C CA . PHE A 1 89 ? 7.706 -3.887 -6.521 1.00 98.56 89 PHE A CA 1
ATOM 725 C C . PHE A 1 89 ? 7.080 -5.017 -7.323 1.00 98.56 89 PHE A C 1
ATOM 727 O O . PHE A 1 89 ? 5.903 -4.953 -7.680 1.00 98.56 89 PHE A O 1
ATOM 734 N N . LEU A 1 90 ? 7.862 -6.050 -7.608 1.00 98.69 90 LEU A N 1
ATOM 735 C CA . LEU A 1 90 ? 7.413 -7.250 -8.304 1.00 98.69 90 LEU A CA 1
ATOM 736 C C . LEU A 1 90 ? 7.127 -8.339 -7.282 1.00 98.69 90 LEU A C 1
ATOM 738 O O . LEU A 1 90 ? 7.991 -8.655 -6.459 1.00 98.69 90 LEU A O 1
ATOM 742 N N . GLY A 1 91 ? 5.923 -8.897 -7.353 1.00 98.25 91 GLY A N 1
ATOM 743 C CA . GLY A 1 91 ? 5.524 -10.045 -6.551 1.00 98.25 91 GLY A CA 1
ATOM 744 C C . GLY A 1 91 ? 6.065 -11.348 -7.127 1.00 98.25 91 GLY A C 1
ATOM 745 O O . GLY A 1 91 ? 6.936 -11.365 -8.001 1.00 98.25 91 GLY A O 1
ATOM 746 N N . GLU A 1 92 ? 5.523 -12.463 -6.660 1.00 97.44 92 GLU A N 1
ATOM 747 C CA . GLU A 1 92 ? 5.886 -13.786 -7.160 1.00 97.44 92 GLU A CA 1
ATOM 748 C C . GLU A 1 92 ? 5.439 -14.024 -8.611 1.00 97.44 92 GLU A C 1
ATOM 750 O O . GLU A 1 92 ? 4.555 -13.336 -9.128 1.00 97.44 92 GLU A O 1
ATOM 755 N N . ASP A 1 93 ? 6.095 -14.979 -9.281 1.00 98.06 93 ASP A N 1
ATOM 756 C CA . ASP A 1 93 ? 5.777 -15.468 -10.636 1.00 98.06 93 ASP A CA 1
ATOM 757 C C . ASP A 1 93 ? 5.583 -14.368 -11.711 1.00 98.06 93 ASP A C 1
ATOM 759 O O . ASP A 1 93 ? 4.903 -14.543 -12.728 1.00 98.06 93 ASP A O 1
ATOM 763 N N . SER A 1 94 ? 6.232 -13.226 -11.512 1.00 98.62 94 SER A N 1
ATOM 764 C CA . SER A 1 94 ? 6.120 -12.026 -12.333 1.00 98.62 94 SER A CA 1
ATOM 765 C C . SER A 1 94 ? 7.156 -12.011 -13.449 1.00 98.62 94 SER A C 1
ATOM 767 O O . SER A 1 94 ? 8.253 -12.540 -13.296 1.00 98.62 94 SER A O 1
ATOM 769 N N . HIS A 1 95 ? 6.817 -11.405 -14.588 1.00 98.44 95 HIS A N 1
ATOM 770 C CA . HIS A 1 95 ? 7.736 -11.180 -15.710 1.00 98.44 95 HIS A CA 1
ATOM 771 C C . HIS A 1 95 ? 7.545 -9.767 -16.248 1.00 98.44 95 HIS A C 1
ATOM 773 O O . HIS A 1 95 ? 6.487 -9.444 -16.792 1.00 98.44 95 HIS A O 1
ATOM 779 N N . ILE A 1 96 ? 8.580 -8.942 -16.106 1.00 98.56 96 ILE A N 1
ATOM 780 C CA . ILE A 1 96 ? 8.604 -7.555 -16.560 1.00 98.56 96 ILE A CA 1
ATOM 781 C C . ILE A 1 96 ? 9.755 -7.316 -17.543 1.00 98.56 96 ILE A C 1
ATOM 783 O O . ILE A 1 96 ? 10.811 -7.943 -17.461 1.00 98.56 96 ILE A O 1
ATOM 787 N N . GLU A 1 97 ? 9.555 -6.388 -18.467 1.00 98.06 97 GLU A N 1
ATOM 788 C CA . GLU A 1 97 ? 10.553 -5.901 -19.417 1.00 98.06 97 GLU A CA 1
ATOM 789 C C . GLU A 1 97 ? 10.655 -4.376 -19.330 1.00 98.06 97 GLU A C 1
ATOM 791 O O . GLU A 1 97 ? 9.638 -3.675 -19.267 1.00 98.06 97 GLU A O 1
ATOM 796 N N . LEU A 1 98 ? 11.882 -3.854 -19.353 1.00 97.88 98 LEU A N 1
ATOM 797 C CA . LEU A 1 98 ? 12.135 -2.418 -19.434 1.00 97.88 98 LEU A CA 1
ATOM 798 C C . LEU A 1 98 ? 12.135 -1.980 -20.897 1.00 97.88 98 LEU A C 1
ATOM 800 O O . LEU A 1 98 ? 13.172 -1.951 -21.541 1.00 97.88 98 LEU A O 1
ATOM 804 N N . VAL A 1 99 ? 10.976 -1.618 -21.439 1.00 97.56 99 VAL A N 1
ATOM 805 C CA . VAL A 1 99 ? 10.828 -1.267 -22.863 1.00 97.56 99 VAL A CA 1
ATOM 806 C C . VAL A 1 99 ? 11.598 -0.002 -23.230 1.00 97.56 99 VAL A C 1
ATOM 808 O O . VAL A 1 99 ? 12.127 0.092 -24.333 1.00 97.56 99 VAL A O 1
ATOM 811 N N . LYS A 1 100 ? 11.616 0.997 -22.342 1.00 97.19 100 LYS A N 1
ATOM 812 C CA . LYS A 1 100 ? 12.298 2.269 -22.593 1.00 97.19 100 LYS A CA 1
ATOM 813 C C . LYS A 1 100 ? 12.635 2.995 -21.301 1.00 97.19 100 LYS A C 1
ATOM 815 O O . LYS A 1 100 ? 11.764 3.128 -20.441 1.00 97.19 100 LYS A O 1
ATOM 820 N N . LEU A 1 101 ? 13.846 3.542 -21.198 1.00 96.50 101 LEU A N 1
ATOM 821 C CA . LEU A 1 101 ? 14.235 4.394 -20.073 1.00 96.50 101 LEU A CA 1
ATOM 822 C C . LEU A 1 101 ? 15.171 5.513 -20.525 1.00 96.50 101 LEU A C 1
ATOM 824 O O . LEU A 1 101 ? 16.317 5.274 -20.892 1.00 96.50 101 LEU A O 1
ATOM 828 N N . GLU A 1 102 ? 14.696 6.755 -20.478 1.00 95.56 102 GLU A N 1
ATOM 829 C CA . GLU A 1 102 ? 15.461 7.915 -20.946 1.00 95.56 102 GLU A CA 1
ATOM 830 C C . GLU A 1 102 ? 15.210 9.134 -20.059 1.00 95.56 102 GLU A C 1
ATOM 832 O O . GLU A 1 102 ? 14.060 9.494 -19.814 1.00 95.56 102 GLU A O 1
ATOM 837 N N . LYS A 1 103 ? 16.272 9.837 -19.649 1.00 93.19 103 LYS A N 1
ATOM 838 C CA . LYS A 1 103 ? 16.193 11.159 -19.009 1.00 93.19 103 LYS A CA 1
ATOM 839 C C . LYS A 1 103 ? 16.720 12.233 -19.956 1.00 93.19 103 LYS A C 1
ATOM 841 O O . LYS A 1 103 ? 17.865 12.183 -20.400 1.00 93.19 103 LYS A O 1
ATOM 846 N N . LYS A 1 104 ? 15.887 13.222 -20.277 1.00 90.31 104 LYS A N 1
ATOM 847 C CA . LYS A 1 104 ? 16.281 14.390 -21.073 1.00 90.31 104 LYS A CA 1
ATOM 848 C C . LYS A 1 104 ? 17.013 15.397 -20.193 1.00 90.31 104 LYS A C 1
ATOM 850 O O . LYS A 1 104 ? 16.785 15.488 -18.989 1.00 90.31 104 LYS A O 1
ATOM 855 N N . SER A 1 105 ? 17.817 16.249 -20.822 1.00 85.19 105 SER A N 1
ATOM 856 C CA . SER A 1 105 ? 18.516 17.345 -20.138 1.00 85.19 105 SER A CA 1
ATOM 857 C C . SER A 1 105 ? 17.580 18.371 -19.486 1.00 85.19 105 SER A C 1
ATOM 859 O O . SER A 1 105 ? 18.033 19.129 -18.637 1.00 85.19 105 SER A O 1
ATOM 861 N N . SER A 1 106 ? 16.297 18.423 -19.878 1.00 84.88 106 SER A N 1
ATOM 862 C CA . SER A 1 106 ? 15.290 19.280 -19.232 1.00 84.88 106 SER A CA 1
ATOM 863 C C . SER A 1 106 ? 14.825 18.753 -17.870 1.00 84.88 106 SER A C 1
ATOM 865 O O . SER A 1 106 ? 14.125 19.463 -17.160 1.00 84.88 106 SER A O 1
ATOM 867 N N . GLY A 1 107 ? 15.197 17.524 -17.498 1.00 84.75 107 GLY A N 1
ATOM 868 C CA . GLY A 1 107 ? 14.660 16.823 -16.331 1.00 84.75 107 GLY A CA 1
ATOM 869 C C . GLY A 1 107 ? 13.436 15.964 -16.654 1.00 84.75 107 GLY A C 1
ATOM 870 O O . GLY A 1 107 ? 13.133 15.050 -15.892 1.00 84.75 107 GLY A O 1
ATOM 871 N N . GLN A 1 108 ? 12.786 16.178 -17.807 1.00 89.31 108 GLN A N 1
ATOM 872 C CA . GLN A 1 108 ? 11.741 15.282 -18.300 1.00 89.31 108 GLN A CA 1
ATOM 873 C C . GLN A 1 108 ? 12.333 13.899 -18.581 1.00 89.31 108 GLN A C 1
ATOM 875 O O . GLN A 1 108 ? 13.387 13.786 -19.208 1.00 89.31 108 GLN A O 1
ATOM 880 N N . PHE A 1 109 ? 11.629 12.844 -18.192 1.00 93.56 109 PHE A N 1
ATOM 881 C CA . PHE A 1 109 ? 12.030 11.479 -18.502 1.00 93.56 109 PHE A CA 1
ATOM 882 C C . PHE A 1 109 ? 10.882 10.668 -19.102 1.00 93.56 109 PHE A C 1
ATOM 884 O O . PHE A 1 109 ? 9.715 11.070 -19.093 1.00 93.56 109 PHE A O 1
ATOM 891 N N . THR A 1 110 ? 11.250 9.534 -19.680 1.00 96.38 110 THR A N 1
ATOM 892 C CA . THR A 1 110 ? 10.360 8.544 -20.275 1.00 96.38 110 THR A CA 1
ATOM 893 C C . THR A 1 110 ? 10.683 7.194 -19.656 1.00 96.38 110 THR A C 1
ATOM 895 O O . THR A 1 110 ? 11.854 6.816 -19.612 1.00 96.38 110 THR A O 1
ATOM 898 N N . ALA A 1 111 ? 9.666 6.494 -19.157 1.00 97.69 111 ALA A N 1
ATOM 899 C CA . ALA A 1 111 ? 9.816 5.180 -18.537 1.00 97.69 111 ALA A CA 1
ATOM 900 C C . ALA A 1 111 ? 8.678 4.262 -18.988 1.00 97.69 111 ALA A C 1
ATOM 902 O O . ALA A 1 111 ? 7.528 4.434 -18.580 1.00 97.69 111 ALA A O 1
ATOM 903 N N . TYR A 1 112 ? 8.995 3.309 -19.859 1.00 98.25 112 TYR A N 1
ATOM 904 C CA . TYR A 1 112 ? 8.044 2.344 -20.392 1.00 98.25 112 TYR A CA 1
ATOM 905 C C . TYR A 1 112 ? 8.397 0.949 -19.903 1.00 98.25 112 TYR A C 1
ATOM 907 O O . TYR A 1 112 ? 9.518 0.481 -20.091 1.00 98.25 112 TYR A O 1
ATOM 915 N N . TRP A 1 113 ? 7.409 0.277 -19.334 1.00 98.50 113 TRP A N 1
ATOM 916 C CA . TRP A 1 113 ? 7.541 -1.055 -18.763 1.00 98.50 113 TRP A CA 1
ATOM 917 C C . TRP A 1 113 ? 6.505 -1.975 -19.383 1.00 98.50 113 TRP A C 1
ATOM 919 O O . TRP A 1 113 ? 5.391 -1.534 -19.638 1.00 98.50 113 TRP A O 1
ATOM 929 N N . ARG A 1 114 ? 6.828 -3.245 -19.600 1.00 98.50 114 ARG A N 1
ATOM 930 C CA . ARG A 1 114 ? 5.854 -4.249 -20.036 1.00 98.50 114 ARG A CA 1
ATOM 931 C C . ARG A 1 114 ? 5.761 -5.344 -18.989 1.00 98.50 114 ARG A C 1
ATOM 933 O O . ARG A 1 114 ? 6.740 -6.043 -18.761 1.00 98.50 114 ARG A O 1
ATOM 940 N N . LEU A 1 115 ? 4.601 -5.480 -18.360 1.00 98.62 115 LEU A N 1
ATOM 941 C CA . LEU A 1 115 ? 4.295 -6.545 -17.413 1.00 98.62 115 LEU A CA 1
ATOM 942 C C . LEU A 1 115 ? 3.544 -7.652 -18.156 1.00 98.62 115 LEU A C 1
ATOM 944 O O . LEU A 1 115 ? 2.368 -7.504 -18.476 1.00 98.62 115 LEU A O 1
ATOM 948 N N . ASN A 1 116 ? 4.234 -8.754 -18.447 1.00 98.12 116 ASN A N 1
ATOM 949 C CA . ASN A 1 116 ? 3.669 -9.862 -19.219 1.00 98.12 116 ASN A CA 1
ATOM 950 C C . ASN A 1 116 ? 2.780 -10.773 -18.358 1.00 98.12 116 ASN A C 1
ATOM 952 O O . ASN A 1 116 ? 1.812 -11.334 -18.862 1.00 98.12 116 ASN A O 1
ATOM 956 N N . ARG A 1 117 ? 3.133 -10.947 -17.077 1.00 98.44 117 ARG A N 1
ATOM 957 C CA . ARG A 1 117 ? 2.377 -11.717 -16.074 1.00 98.44 117 ARG A CA 1
ATOM 958 C C . ARG A 1 117 ? 2.806 -11.354 -14.651 1.00 98.44 117 ARG A C 1
ATOM 960 O O . ARG A 1 117 ? 3.905 -10.826 -14.464 1.00 98.44 117 ARG A O 1
ATOM 967 N N . GLY A 1 118 ? 1.980 -11.726 -13.677 1.00 98.38 118 GLY A N 1
ATOM 968 C CA . GLY A 1 118 ? 2.239 -11.623 -12.242 1.00 98.38 118 GLY A CA 1
ATOM 969 C C . GLY A 1 118 ? 1.800 -10.294 -11.638 1.00 98.38 118 GLY A C 1
ATOM 970 O O . GLY A 1 118 ? 0.908 -9.626 -12.159 1.00 98.38 118 GLY A O 1
ATOM 971 N N . GLN A 1 119 ? 2.413 -9.917 -10.520 1.00 98.31 119 GLN A N 1
ATOM 972 C CA . GLN A 1 119 ? 1.989 -8.789 -9.697 1.00 98.31 119 GLN A CA 1
ATOM 973 C C . GLN A 1 119 ? 3.022 -7.668 -9.705 1.00 98.31 119 GLN A C 1
ATOM 975 O O . GLN A 1 119 ? 4.213 -7.882 -9.488 1.00 98.31 119 GLN A O 1
ATOM 980 N N . LEU A 1 120 ? 2.536 -6.446 -9.889 1.00 98.62 120 LEU A N 1
ATOM 981 C CA . LEU A 1 120 ? 3.308 -5.218 -9.795 1.00 98.62 120 LEU A CA 1
ATOM 982 C C . LEU A 1 120 ? 2.612 -4.269 -8.828 1.00 98.62 120 LEU A C 1
ATOM 984 O O . LEU A 1 120 ? 1.429 -3.978 -8.968 1.00 98.62 120 LEU A O 1
ATOM 988 N N . TRP A 1 121 ? 3.332 -3.742 -7.856 1.00 98.50 121 TRP A N 1
ATOM 989 C CA . TRP A 1 121 ? 2.891 -2.607 -7.055 1.00 98.50 121 TRP A CA 1
ATOM 990 C C . TRP A 1 121 ? 3.830 -1.450 -7.355 1.00 98.50 121 TRP A C 1
ATOM 992 O O . TRP A 1 121 ? 5.042 -1.619 -7.356 1.00 98.50 121 TRP A O 1
ATOM 1002 N N . ALA A 1 122 ? 3.294 -0.277 -7.656 1.00 98.31 122 ALA A N 1
ATOM 1003 C CA . ALA A 1 122 ? 4.089 0.848 -8.113 1.00 98.31 122 ALA A CA 1
ATOM 1004 C C . ALA A 1 122 ? 3.782 2.093 -7.292 1.00 98.31 122 ALA A C 1
ATOM 1006 O O . ALA A 1 122 ? 2.616 2.429 -7.069 1.00 98.31 122 ALA A O 1
ATOM 1007 N N . ARG A 1 123 ? 4.843 2.810 -6.918 1.00 97.50 123 ARG A N 1
ATOM 1008 C CA . ARG A 1 123 ? 4.778 4.171 -6.393 1.00 97.50 123 ARG A CA 1
ATOM 1009 C C . ARG A 1 123 ? 5.621 5.073 -7.271 1.00 97.50 123 ARG A C 1
ATOM 1011 O O . ARG A 1 123 ? 6.846 4.971 -7.308 1.00 97.50 123 ARG A O 1
ATOM 1018 N N . ILE A 1 124 ? 4.941 5.992 -7.939 1.00 96.94 124 ILE A N 1
ATOM 1019 C CA . ILE A 1 124 ? 5.571 7.022 -8.752 1.00 96.94 124 ILE A CA 1
ATOM 1020 C C . ILE A 1 124 ? 5.415 8.353 -8.026 1.00 96.94 124 ILE A C 1
ATOM 1022 O O . ILE A 1 124 ? 4.325 8.929 -8.022 1.00 96.94 124 ILE A O 1
ATOM 1026 N N . ASP A 1 125 ? 6.490 8.832 -7.404 1.00 94.62 125 ASP A N 1
ATOM 1027 C CA . ASP A 1 125 ? 6.519 10.171 -6.816 1.00 94.62 125 ASP A CA 1
ATOM 1028 C C . ASP A 1 125 ? 6.330 11.243 -7.894 1.00 94.62 125 ASP A C 1
ATOM 1030 O O . ASP A 1 125 ? 6.861 11.100 -8.986 1.00 94.62 125 ASP A O 1
ATOM 1034 N N . ASN A 1 126 ? 5.571 12.305 -7.617 1.00 92.75 126 ASN A N 1
ATOM 1035 C CA . ASN A 1 126 ? 5.362 13.409 -8.562 1.00 92.75 126 ASN A CA 1
ATOM 1036 C C . ASN A 1 126 ? 5.779 14.772 -8.036 1.00 92.75 126 ASN A C 1
ATOM 1038 O O . ASN A 1 126 ? 5.526 15.780 -8.700 1.00 92.75 126 ASN A O 1
ATOM 1042 N N . THR A 1 127 ? 6.407 14.828 -6.865 1.00 88.06 127 THR A N 1
ATOM 1043 C CA . THR A 1 127 ? 6.719 16.095 -6.202 1.00 88.06 127 THR A CA 1
ATOM 1044 C C . THR A 1 127 ? 7.608 16.975 -7.078 1.00 88.06 127 THR A C 1
ATOM 1046 O O . THR A 1 127 ? 7.386 18.184 -7.160 1.00 88.06 127 THR A O 1
ATOM 1049 N N . ALA A 1 128 ? 8.531 16.362 -7.825 1.00 85.69 128 ALA A N 1
ATOM 1050 C CA . ALA A 1 128 ? 9.455 17.045 -8.724 1.00 85.69 128 ALA A CA 1
ATOM 1051 C C . ALA A 1 128 ? 8.783 17.749 -9.921 1.00 85.69 128 ALA A C 1
ATOM 1053 O O . ALA A 1 128 ? 9.334 18.725 -10.428 1.00 85.69 128 ALA A O 1
ATOM 1054 N N . TRP A 1 129 ? 7.603 17.300 -10.368 1.00 86.44 129 TRP A N 1
ATOM 1055 C CA . TRP A 1 129 ? 6.908 17.855 -11.545 1.00 86.44 129 TRP A CA 1
ATOM 1056 C C . TRP A 1 129 ? 5.446 18.240 -11.291 1.00 86.44 129 TRP A C 1
ATOM 1058 O O . TRP A 1 129 ? 4.718 18.592 -12.217 1.00 86.44 129 TRP A O 1
ATOM 1068 N N . ALA A 1 130 ? 4.989 18.227 -10.037 1.00 87.19 130 ALA A N 1
ATOM 1069 C CA . ALA A 1 130 ? 3.631 18.641 -9.679 1.00 87.19 130 ALA A CA 1
ATOM 1070 C C . ALA A 1 130 ? 3.336 20.108 -10.055 1.00 87.19 130 ALA A C 1
ATOM 1072 O O . ALA A 1 130 ? 2.176 20.479 -10.229 1.00 87.19 130 ALA A O 1
ATOM 1073 N N . GLN A 1 131 ? 4.378 20.940 -10.180 1.00 87.38 131 GLN A N 1
ATOM 1074 C CA . GLN A 1 131 ? 4.281 22.366 -10.513 1.00 87.38 131 GLN A CA 1
ATOM 1075 C C . GLN A 1 131 ? 4.768 22.710 -11.929 1.00 87.38 131 GLN A C 1
ATOM 1077 O O . GLN A 1 131 ? 4.805 23.888 -12.283 1.00 87.38 131 GLN A O 1
ATOM 1082 N N . THR A 1 132 ? 5.166 21.721 -12.732 1.00 87.31 132 THR A N 1
ATOM 1083 C CA . THR A 1 132 ? 5.691 21.947 -14.083 1.00 87.31 132 THR A CA 1
ATOM 1084 C C . THR A 1 132 ? 4.677 21.526 -15.140 1.00 87.31 132 THR A C 1
ATOM 1086 O O . THR A 1 132 ? 3.959 20.540 -14.983 1.00 87.31 132 THR A O 1
ATOM 1089 N N . ASP A 1 133 ? 4.643 22.250 -16.261 1.00 87.81 133 ASP A N 1
ATOM 1090 C CA . ASP A 1 133 ? 3.840 21.848 -17.426 1.00 87.81 133 ASP A CA 1
ATOM 1091 C C . ASP A 1 133 ? 4.441 20.618 -18.133 1.00 87.81 133 ASP A C 1
ATOM 1093 O O . ASP A 1 133 ? 3.739 19.855 -18.799 1.00 87.81 133 ASP A O 1
ATOM 1097 N N . GLU A 1 134 ? 5.748 20.398 -17.964 1.00 88.75 134 GLU A N 1
ATOM 1098 C CA . GLU A 1 134 ? 6.449 19.216 -18.458 1.00 88.75 134 GLU A CA 1
ATOM 1099 C C . GLU A 1 134 ? 6.231 18.041 -17.500 1.00 88.75 134 GLU A C 1
ATOM 1101 O O . GLU A 1 134 ? 6.868 17.954 -16.451 1.00 88.75 134 GLU A O 1
ATOM 1106 N N . LYS A 1 135 ? 5.322 17.132 -17.864 1.00 90.94 135 LYS A N 1
ATOM 1107 C CA . LYS A 1 135 ? 5.110 15.863 -17.156 1.00 90.94 135 LYS A CA 1
ATOM 1108 C C . LYS A 1 135 ? 5.995 14.763 -17.758 1.00 90.94 135 LYS A C 1
ATOM 1110 O O . LYS A 1 135 ? 6.231 14.779 -18.976 1.00 90.94 135 LYS A O 1
ATOM 1115 N N . PRO A 1 136 ? 6.491 13.812 -16.949 1.00 94.00 136 PRO A N 1
ATOM 1116 C CA . PRO A 1 136 ? 7.143 12.628 -17.484 1.00 94.00 136 PRO A CA 1
ATOM 1117 C C . PRO A 1 136 ? 6.131 11.755 -18.226 1.00 94.00 136 PRO A C 1
ATOM 1119 O O . PRO A 1 136 ? 4.927 11.813 -17.969 1.00 94.00 136 PRO A O 1
ATOM 1122 N N . ASP A 1 137 ? 6.638 10.953 -19.154 1.00 96.31 137 ASP A N 1
ATOM 1123 C CA . ASP A 1 137 ? 5.837 9.993 -19.908 1.00 96.31 137 ASP A CA 1
ATOM 1124 C C . ASP A 1 137 ? 6.114 8.587 -19.373 1.00 96.31 137 ASP A C 1
ATOM 1126 O O . ASP A 1 137 ? 7.152 7.987 -19.666 1.00 96.31 137 ASP A O 1
ATOM 1130 N N . ILE A 1 138 ? 5.215 8.102 -18.517 1.00 97.50 138 ILE A N 1
ATOM 1131 C CA . ILE A 1 138 ? 5.352 6.823 -17.820 1.00 97.50 138 ILE A CA 1
ATOM 1132 C C . ILE A 1 138 ? 4.201 5.921 -18.241 1.00 97.50 138 ILE A C 1
ATOM 1134 O O . ILE A 1 138 ? 3.030 6.268 -18.058 1.00 97.50 138 ILE A O 1
ATOM 1138 N N . LYS A 1 139 ? 4.544 4.756 -18.792 1.00 98.31 139 LYS A N 1
ATOM 1139 C CA . LYS A 1 139 ? 3.574 3.784 -19.299 1.00 98.31 139 LYS A CA 1
ATOM 1140 C C . LYS A 1 139 ? 3.904 2.385 -18.823 1.00 98.31 139 LYS A C 1
ATOM 1142 O O . LYS A 1 139 ? 5.062 1.972 -18.873 1.00 98.31 139 LYS A O 1
ATOM 1147 N N . ILE A 1 140 ? 2.875 1.652 -18.419 1.00 98.50 140 ILE A N 1
ATOM 1148 C CA . ILE A 1 140 ? 2.974 0.217 -18.165 1.00 98.50 140 ILE A CA 1
ATOM 1149 C C . ILE A 1 140 ? 2.058 -0.495 -19.148 1.00 98.50 140 ILE A C 1
ATOM 1151 O O . ILE A 1 140 ? 0.845 -0.313 -19.114 1.00 98.50 140 ILE A O 1
ATOM 1155 N N . TYR A 1 141 ? 2.661 -1.276 -20.032 1.00 98.44 141 TYR A N 1
ATOM 1156 C CA . TYR A 1 141 ? 1.983 -2.138 -20.982 1.00 98.44 141 TYR A CA 1
ATOM 1157 C C . TYR A 1 141 ? 1.666 -3.464 -20.297 1.00 98.44 141 TYR A C 1
ATOM 1159 O O . TYR A 1 141 ? 2.539 -4.074 -19.678 1.00 98.44 141 TYR A O 1
ATOM 1167 N N . THR A 1 142 ? 0.435 -3.915 -20.441 1.00 98.44 142 THR A N 1
ATOM 1168 C CA . THR A 1 142 ? -0.012 -5.267 -20.109 1.00 98.44 142 THR A CA 1
ATOM 1169 C C . THR A 1 142 ? -0.570 -5.908 -21.387 1.00 98.44 142 THR A C 1
ATOM 1171 O O . THR A 1 142 ? -0.670 -5.220 -22.408 1.00 98.44 142 THR A O 1
ATOM 1174 N N . PRO A 1 143 ? -0.919 -7.204 -21.391 1.00 97.25 143 PRO A N 1
ATOM 1175 C CA . PRO A 1 143 ? -1.490 -7.842 -22.575 1.00 97.25 143 PRO A CA 1
ATOM 1176 C C . PRO A 1 143 ? -2.768 -7.174 -23.101 1.00 97.25 143 PRO A C 1
ATOM 1178 O O . PRO A 1 143 ? -3.027 -7.249 -24.293 1.00 97.25 143 PRO A O 1
ATOM 1181 N N . ARG A 1 144 ? -3.564 -6.526 -22.239 1.00 97.06 144 ARG A N 1
ATOM 1182 C CA . ARG A 1 144 ? -4.885 -5.979 -22.605 1.00 97.06 144 ARG A CA 1
ATOM 1183 C C . ARG A 1 144 ? -5.015 -4.481 -22.383 1.00 97.06 144 ARG A C 1
ATOM 1185 O O . ARG A 1 144 ? -6.080 -3.911 -22.628 1.00 97.06 144 ARG A O 1
ATOM 1192 N N . SER A 1 145 ? -3.986 -3.825 -21.854 1.00 97.69 145 SER A N 1
ATOM 1193 C CA . SER A 1 145 ? -4.100 -2.422 -21.472 1.00 97.69 145 SER A CA 1
ATOM 1194 C C . SER A 1 145 ? -2.772 -1.668 -21.456 1.00 97.69 145 SER A C 1
ATOM 1196 O O . SER A 1 145 ? -1.686 -2.246 -21.407 1.00 97.69 145 SER A O 1
ATOM 1198 N N . ILE A 1 146 ? -2.863 -0.339 -21.479 1.00 98.31 146 ILE A N 1
ATOM 1199 C CA . ILE A 1 146 ? -1.746 0.574 -21.241 1.00 98.31 146 ILE A CA 1
ATOM 1200 C C . ILE A 1 146 ? -2.133 1.501 -20.093 1.00 98.31 146 ILE A C 1
ATOM 1202 O O . ILE A 1 146 ? -3.044 2.324 -20.206 1.00 98.31 146 ILE A O 1
ATOM 1206 N N . VAL A 1 147 ? -1.409 1.396 -18.982 1.00 98.19 147 VAL A N 1
ATOM 1207 C CA . VAL A 1 147 ? -1.573 2.283 -17.831 1.00 98.19 147 VAL A CA 1
ATOM 1208 C C . VAL A 1 147 ? -0.723 3.529 -18.050 1.00 98.19 147 VAL A C 1
ATOM 1210 O O . VAL A 1 147 ? 0.505 3.470 -17.974 1.00 98.19 147 VAL A O 1
ATOM 1213 N N . ASN A 1 148 ? -1.367 4.665 -18.310 1.00 97.94 148 ASN A N 1
ATOM 1214 C CA . ASN A 1 148 ? -0.715 5.970 -18.376 1.00 97.94 148 ASN A CA 1
ATOM 1215 C C . ASN A 1 148 ? -0.639 6.559 -16.960 1.00 97.94 148 ASN A C 1
ATOM 1217 O O . ASN A 1 148 ? -1.662 6.899 -16.353 1.00 97.94 148 ASN A O 1
ATOM 1221 N N . VAL A 1 149 ? 0.578 6.664 -16.426 1.00 95.94 149 VAL A N 1
ATOM 1222 C CA . VAL A 1 149 ? 0.821 6.971 -15.013 1.00 95.94 149 VAL A CA 1
ATOM 1223 C C . VAL A 1 149 ? 1.206 8.435 -14.827 1.00 95.94 149 VAL A C 1
ATOM 1225 O O . VAL A 1 149 ? 2.187 8.912 -15.392 1.00 95.94 149 VAL A O 1
ATOM 1228 N N . THR A 1 150 ? 0.472 9.148 -13.969 1.00 88.31 150 THR A N 1
ATOM 1229 C CA . THR A 1 150 ? 0.752 10.553 -13.630 1.00 88.31 150 THR A CA 1
ATOM 1230 C C . THR A 1 150 ? 0.979 10.752 -12.136 1.00 88.31 150 THR A C 1
ATOM 1232 O O . THR A 1 150 ? 0.304 11.567 -11.512 1.00 88.31 150 THR A O 1
ATOM 1235 N N . GLY A 1 151 ? 1.943 10.031 -11.556 1.00 83.31 151 GLY A N 1
ATOM 1236 C CA . GLY A 1 151 ? 2.352 10.266 -10.171 1.00 83.31 151 GLY A CA 1
ATOM 1237 C C . GLY A 1 151 ? 1.376 9.728 -9.136 1.00 83.31 151 GLY A C 1
ATOM 1238 O O . GLY A 1 151 ? 0.465 10.440 -8.715 1.00 83.31 151 GLY A O 1
ATOM 1239 N N . THR A 1 152 ? 1.494 8.450 -8.799 1.00 93.88 152 THR A N 1
ATOM 1240 C CA . THR A 1 152 ? 0.378 7.696 -8.231 1.00 93.88 152 THR A CA 1
ATOM 1241 C C . THR A 1 152 ? 0.882 6.423 -7.542 1.00 93.88 152 THR A C 1
ATOM 1243 O O . THR A 1 152 ? 2.004 5.983 -7.806 1.00 93.88 152 THR A O 1
ATOM 1246 N N . THR A 1 153 ? 0.045 5.833 -6.686 1.00 96.56 153 THR A N 1
ATOM 1247 C CA . THR A 1 153 ? 0.298 4.537 -6.039 1.00 96.56 153 THR A CA 1
ATOM 1248 C C . THR A 1 153 ? -0.782 3.554 -6.466 1.00 96.56 153 THR A C 1
ATOM 1250 O O . THR A 1 153 ? -1.970 3.837 -6.291 1.00 96.56 153 THR A O 1
ATOM 1253 N N . PHE A 1 154 ? -0.403 2.415 -7.037 1.00 98.06 154 PHE A N 1
ATOM 1254 C CA . PHE A 1 154 ? -1.344 1.444 -7.600 1.00 98.06 154 PHE A CA 1
ATOM 1255 C C . PHE A 1 154 ? -0.752 0.037 -7.622 1.00 98.06 154 PHE A C 1
ATOM 1257 O O . PHE A 1 154 ? 0.453 -0.155 -7.477 1.00 98.06 154 PHE A O 1
ATOM 1264 N N . ASN A 1 155 ? -1.615 -0.948 -7.829 1.00 98.50 155 ASN A N 1
ATOM 1265 C CA . ASN A 1 155 ? -1.240 -2.332 -8.057 1.00 98.50 155 ASN A CA 1
ATOM 1266 C C . ASN A 1 155 ? -1.838 -2.829 -9.375 1.00 98.50 155 ASN A C 1
ATOM 1268 O O . ASN A 1 155 ? -2.965 -2.475 -9.708 1.00 98.50 155 ASN A O 1
ATOM 1272 N N . ILE A 1 156 ? -1.070 -3.629 -10.108 1.00 98.50 156 ILE A N 1
ATOM 1273 C CA . ILE A 1 156 ? -1.503 -4.372 -11.286 1.00 98.50 156 ILE A CA 1
ATOM 1274 C C . ILE A 1 156 ? -1.278 -5.857 -11.011 1.00 98.50 156 ILE A C 1
ATOM 1276 O O . ILE A 1 156 ? -0.211 -6.240 -10.528 1.00 98.50 156 ILE A O 1
ATOM 1280 N N . ASN A 1 157 ? -2.251 -6.690 -11.351 1.00 98.38 157 ASN A N 1
ATOM 1281 C CA . ASN A 1 157 ? -2.124 -8.138 -11.378 1.00 98.38 157 ASN A CA 1
ATOM 1282 C C . ASN A 1 157 ? -2.494 -8.646 -12.778 1.00 98.38 157 ASN A C 1
ATOM 1284 O O . ASN A 1 157 ? -3.627 -8.475 -13.221 1.00 98.38 157 ASN A O 1
ATOM 1288 N N . VAL A 1 158 ? -1.533 -9.234 -13.487 1.00 98.31 158 VAL A N 1
ATOM 1289 C CA . VAL A 1 158 ? -1.701 -9.743 -14.853 1.00 98.31 158 VAL A CA 1
ATOM 1290 C C . VAL A 1 158 ? -1.722 -11.261 -14.825 1.00 98.31 158 VAL A C 1
ATOM 1292 O O . VAL A 1 158 ? -0.759 -11.913 -14.414 1.00 98.31 158 VAL A O 1
ATOM 1295 N N . THR A 1 159 ? -2.813 -11.824 -15.325 1.00 97.81 159 THR A N 1
ATOM 1296 C CA . THR A 1 159 ? -3.008 -13.264 -15.489 1.00 97.81 159 THR A CA 1
ATOM 1297 C C . THR A 1 159 ? -3.238 -13.601 -16.960 1.00 97.81 159 THR A C 1
ATOM 1299 O O . THR A 1 159 ? -3.375 -12.722 -17.814 1.00 97.81 159 THR A O 1
ATOM 1302 N N . GLU A 1 160 ? -3.313 -14.894 -17.274 1.00 96.00 160 GLU A N 1
ATOM 1303 C CA . GLU A 1 160 ? -3.654 -15.336 -18.629 1.00 96.00 160 GLU A CA 1
ATOM 1304 C C . GLU A 1 160 ? -5.055 -14.895 -19.064 1.00 96.00 160 GLU A C 1
ATOM 1306 O O . GLU A 1 160 ? -5.281 -14.777 -20.261 1.00 96.00 160 GLU A O 1
ATOM 1311 N N . GLU A 1 161 ? -5.973 -14.620 -18.132 1.00 96.25 161 GLU A N 1
ATOM 1312 C CA . GLU A 1 161 ? -7.385 -14.328 -18.427 1.00 96.25 161 GLU A CA 1
ATOM 1313 C C . GLU A 1 161 ? -7.750 -12.849 -18.246 1.00 96.25 161 GLU A C 1
ATOM 1315 O O . GLU A 1 161 ? -8.669 -12.347 -18.900 1.00 96.25 161 GLU A O 1
ATOM 1320 N N . SER A 1 162 ? -7.044 -12.141 -17.362 1.00 96.75 162 SER A N 1
ATOM 1321 C CA . SER A 1 162 ? -7.360 -10.752 -17.042 1.00 96.75 162 SER A CA 1
ATOM 1322 C C . SER A 1 162 ? -6.177 -9.932 -16.547 1.00 96.75 162 SER A C 1
ATOM 1324 O O . SER A 1 162 ? -5.268 -10.452 -15.893 1.00 96.75 162 SER A O 1
ATOM 1326 N N . ASP A 1 163 ? -6.290 -8.624 -16.757 1.00 97.81 163 ASP A N 1
ATOM 1327 C CA . ASP A 1 163 ? -5.425 -7.590 -16.206 1.00 97.81 163 ASP A CA 1
ATOM 1328 C C . ASP A 1 163 ? -6.239 -6.799 -15.176 1.00 97.81 163 ASP A C 1
ATOM 1330 O O . ASP A 1 163 ? -7.235 -6.158 -15.510 1.00 97.81 163 ASP A O 1
ATOM 1334 N N . GLU A 1 164 ? -5.850 -6.861 -13.911 1.00 98.00 164 GLU A N 1
ATOM 1335 C CA . GLU A 1 164 ? -6.534 -6.172 -12.822 1.00 98.00 164 GLU A CA 1
ATOM 1336 C C . GLU A 1 164 ? -5.695 -4.986 -12.346 1.00 98.00 164 GLU A C 1
ATOM 1338 O O . GLU A 1 164 ? -4.524 -5.151 -12.017 1.00 98.00 164 GLU A O 1
ATOM 1343 N N . LEU A 1 165 ? -6.287 -3.794 -12.285 1.00 98.06 165 LEU A N 1
ATOM 1344 C CA . LEU A 1 165 ? -5.650 -2.566 -11.814 1.00 98.06 165 LEU A CA 1
ATOM 1345 C C . LEU A 1 165 ? -6.403 -2.022 -10.597 1.00 98.06 165 LEU A C 1
ATOM 1347 O O . LEU A 1 165 ? -7.596 -1.744 -10.681 1.00 98.06 165 LEU A O 1
ATOM 1351 N N . LYS A 1 166 ? -5.689 -1.804 -9.489 1.00 98.19 166 LYS A N 1
ATOM 1352 C CA . LYS A 1 166 ? -6.195 -1.268 -8.215 1.00 98.19 166 LYS A CA 1
ATOM 1353 C C . LYS A 1 166 ? -5.502 0.053 -7.892 1.00 98.19 166 LYS A C 1
ATOM 1355 O O . LYS A 1 166 ? -4.285 0.081 -7.698 1.00 98.19 166 LYS A O 1
ATOM 1360 N N . LEU A 1 167 ? -6.249 1.156 -7.813 1.00 96.50 167 LEU A N 1
ATOM 1361 C CA . LEU A 1 167 ? -5.677 2.486 -7.583 1.00 96.50 167 LEU A CA 1
ATOM 1362 C C . LEU A 1 167 ? -5.777 2.930 -6.116 1.00 96.50 167 LEU A C 1
ATOM 1364 O O . LEU A 1 167 ? -6.852 3.243 -5.606 1.00 96.50 167 LEU A O 1
ATOM 1368 N N . ILE A 1 168 ? -4.628 3.040 -5.452 1.00 93.19 168 ILE A N 1
ATOM 1369 C CA . ILE A 1 168 ? -4.530 3.307 -4.009 1.00 93.19 168 ILE A CA 1
ATOM 1370 C C . ILE A 1 168 ? -4.438 4.813 -3.729 1.00 93.19 168 ILE A C 1
ATOM 1372 O O . ILE A 1 168 ? -5.055 5.311 -2.794 1.00 93.19 168 ILE A O 1
ATOM 1376 N N . GLN A 1 169 ? -3.676 5.556 -4.533 1.00 89.50 169 GLN A N 1
ATOM 1377 C CA . GLN A 1 169 ? -3.526 7.013 -4.427 1.00 89.50 169 GLN A CA 1
ATOM 1378 C C . GLN A 1 169 ? -3.325 7.615 -5.812 1.00 89.50 169 GLN A C 1
ATOM 1380 O O . GLN A 1 169 ? -2.657 6.995 -6.633 1.00 89.50 169 GLN A O 1
ATOM 1385 N N . GLY A 1 170 ? -3.817 8.836 -6.035 1.00 88.31 170 GLY A N 1
ATOM 1386 C CA . GLY A 1 170 ? -3.648 9.593 -7.278 1.00 88.31 170 GLY A CA 1
ATOM 1387 C C . GLY A 1 170 ? -4.718 9.297 -8.335 1.00 88.31 170 GLY A C 1
ATOM 1388 O O . GLY A 1 170 ? -5.908 9.271 -8.031 1.00 88.31 170 GLY A O 1
ATOM 1389 N N . GLY A 1 171 ? -4.303 9.146 -9.588 1.00 88.69 171 GLY A N 1
ATOM 1390 C CA . GLY A 1 171 ? -5.184 8.953 -10.736 1.00 88.69 171 GLY A CA 1
ATOM 1391 C C . GLY A 1 171 ? -4.410 8.365 -11.907 1.00 88.69 171 GLY A C 1
ATOM 1392 O O . GLY A 1 171 ? -3.274 8.771 -12.163 1.00 88.69 171 GLY A O 1
ATOM 1393 N N . VAL A 1 172 ? -5.029 7.425 -12.619 1.00 95.12 172 VAL A N 1
ATOM 1394 C CA . VAL A 1 172 ? -4.439 6.780 -13.799 1.00 95.12 172 VAL A CA 1
ATOM 1395 C C . VAL A 1 172 ? -5.432 6.749 -14.947 1.00 95.12 172 VAL A C 1
ATOM 1397 O O . VAL A 1 172 ? -6.643 6.628 -14.751 1.00 95.12 172 VAL A O 1
ATOM 1400 N N . GLN A 1 173 ? -4.901 6.866 -16.160 1.00 97.19 173 GLN A N 1
ATOM 1401 C CA . GLN A 1 173 ? -5.670 6.704 -17.384 1.00 97.19 173 GLN A CA 1
ATOM 1402 C C . GLN A 1 173 ? -5.300 5.372 -18.025 1.00 97.19 173 GLN A C 1
ATOM 1404 O O . GLN A 1 173 ? -4.157 5.164 -18.427 1.00 97.19 173 GLN A O 1
ATOM 1409 N N . LEU A 1 174 ? -6.278 4.482 -18.104 1.00 97.19 174 LEU A N 1
ATOM 1410 C CA . LEU A 1 174 ? -6.151 3.156 -18.674 1.00 97.19 174 LEU A CA 1
ATOM 1411 C C . LEU A 1 174 ? -6.641 3.180 -20.120 1.00 97.19 174 LEU A C 1
ATOM 1413 O O . LEU A 1 174 ? -7.817 3.448 -20.367 1.00 97.19 174 LEU A O 1
ATOM 1417 N N . ASP A 1 175 ? -5.747 2.913 -21.062 1.00 97.19 175 ASP A N 1
ATOM 1418 C CA . ASP A 1 175 ? -6.108 2.659 -22.454 1.00 97.19 175 ASP A CA 1
ATOM 1419 C C . ASP A 1 175 ? -6.336 1.149 -22.613 1.00 97.19 175 ASP A C 1
ATOM 1421 O O . ASP A 1 175 ? -5.447 0.360 -22.304 1.00 97.19 175 ASP A O 1
ATOM 1425 N N . LEU A 1 176 ? -7.534 0.744 -23.031 1.00 96.06 176 LEU A N 1
ATOM 1426 C CA . LEU A 1 176 ? -7.908 -0.651 -23.263 1.00 96.06 176 LEU A CA 1
ATOM 1427 C C . LEU A 1 176 ? -7.550 -1.034 -24.696 1.00 96.06 176 LEU A C 1
ATOM 1429 O O . LEU A 1 176 ? -7.908 -0.309 -25.630 1.00 96.06 176 LEU A O 1
ATOM 1433 N N . LEU A 1 177 ? -6.859 -2.160 -24.842 1.00 95.19 177 LEU A N 1
ATOM 1434 C CA . LEU A 1 177 ? -6.418 -2.674 -26.130 1.00 95.19 177 LEU A CA 1
ATOM 1435 C C . LEU A 1 177 ? -7.447 -3.650 -26.703 1.00 95.19 177 LEU A C 1
ATOM 1437 O O . LEU A 1 177 ? -8.081 -4.404 -25.959 1.00 95.19 177 LEU A O 1
ATOM 1441 N N . ASP A 1 178 ? -7.621 -3.624 -28.019 1.00 93.38 178 ASP A N 1
ATOM 1442 C CA . ASP A 1 178 ? -8.358 -4.649 -28.751 1.00 93.38 178 ASP A CA 1
ATOM 1443 C C . ASP A 1 178 ? -7.455 -5.840 -29.130 1.00 93.38 178 ASP A C 1
ATOM 1445 O O . ASP A 1 178 ? -6.299 -5.940 -28.720 1.00 93.38 178 ASP A O 1
ATOM 1449 N N . ALA A 1 179 ? -7.991 -6.780 -29.911 1.00 90.50 179 ALA A N 1
ATOM 1450 C CA . ALA A 1 179 ? -7.254 -7.966 -30.349 1.00 90.50 179 ALA A CA 1
ATOM 1451 C C . ALA A 1 179 ? -6.117 -7.670 -31.354 1.00 90.50 179 ALA A C 1
ATOM 1453 O O . ALA A 1 179 ? -5.336 -8.573 -31.659 1.00 90.50 179 ALA A O 1
ATOM 1454 N N . GLU A 1 180 ? -6.046 -6.452 -31.896 1.00 93.50 180 GLU A N 1
ATOM 1455 C CA . GLU A 1 180 ? -4.997 -5.978 -32.806 1.00 93.50 180 GLU A CA 1
ATOM 1456 C C . GLU A 1 180 ? -3.980 -5.068 -32.083 1.00 93.50 180 GLU A C 1
ATOM 1458 O O . GLU A 1 180 ? -3.141 -4.445 -32.735 1.00 93.50 180 GLU A O 1
ATOM 1463 N N . ASP A 1 181 ? -4.019 -5.029 -30.742 1.00 93.56 181 ASP A N 1
ATOM 1464 C CA . ASP A 1 181 ? -3.227 -4.145 -29.878 1.00 93.56 181 ASP A CA 1
ATOM 1465 C C . ASP A 1 181 ? -3.484 -2.640 -30.133 1.00 93.56 181 ASP A C 1
ATOM 1467 O O . ASP A 1 181 ? -2.648 -1.787 -29.808 1.00 93.56 181 ASP A O 1
ATOM 1471 N N . GLU A 1 182 ? -4.641 -2.279 -30.704 1.00 94.38 182 GLU A N 1
ATOM 1472 C CA . GLU A 1 182 ? -5.051 -0.888 -30.897 1.00 94.38 182 GLU A CA 1
ATOM 1473 C C . GLU A 1 182 ? -5.858 -0.372 -29.697 1.00 94.38 182 GLU A C 1
ATOM 1475 O O . GLU A 1 182 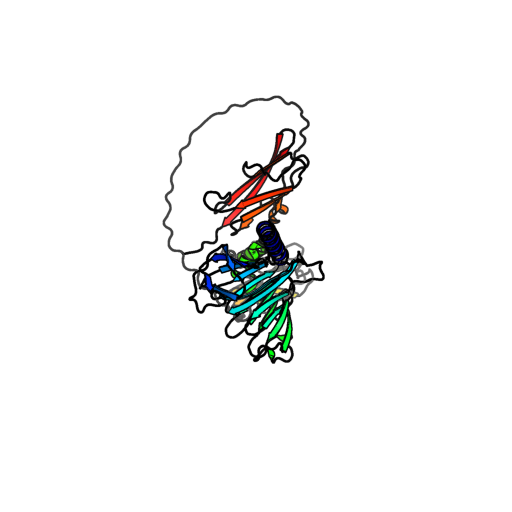? -6.599 -1.099 -29.039 1.00 94.38 182 GLU A O 1
ATOM 1480 N N . VAL A 1 183 ? -5.721 0.923 -29.390 1.00 95.75 183 VAL A N 1
ATOM 1481 C CA . VAL A 1 183 ? -6.480 1.554 -28.299 1.00 95.75 183 VAL A CA 1
ATOM 1482 C C . VAL A 1 183 ? -7.930 1.753 -28.737 1.00 95.75 183 VAL A C 1
ATOM 1484 O O . VAL A 1 183 ? -8.231 2.686 -29.483 1.00 95.75 183 VAL A O 1
ATOM 1487 N N . GLU A 1 184 ? -8.833 0.919 -28.227 1.00 93.00 184 GLU A N 1
ATOM 1488 C CA . GLU A 1 184 ? -10.268 0.999 -28.522 1.00 93.00 184 GLU A CA 1
ATOM 1489 C C . GLU A 1 184 ? -10.987 1.946 -27.554 1.00 93.00 184 GLU A C 1
ATOM 1491 O O . GLU A 1 184 ? -11.793 2.790 -27.954 1.00 93.00 184 GLU A O 1
ATOM 1496 N N . ASN A 1 185 ? -10.669 1.833 -26.263 1.00 93.38 185 ASN A N 1
ATOM 1497 C CA . ASN A 1 185 ? -11.370 2.525 -25.190 1.00 93.38 185 ASN A CA 1
ATOM 1498 C C . ASN A 1 185 ? -10.405 3.124 -24.170 1.00 93.38 185 ASN A C 1
ATOM 1500 O O . ASN A 1 185 ? -9.263 2.700 -24.025 1.00 93.38 185 ASN A O 1
ATOM 1504 N N . ARG A 1 186 ? -10.883 4.125 -23.429 1.00 95.44 186 ARG A N 1
ATOM 1505 C CA . ARG A 1 186 ? -10.101 4.826 -22.410 1.00 95.44 186 ARG A CA 1
ATOM 1506 C C . ARG A 1 186 ? -10.924 5.024 -21.151 1.00 95.44 186 ARG A C 1
ATOM 1508 O O . ARG A 1 186 ? -12.014 5.591 -21.203 1.00 95.44 186 ARG A O 1
ATOM 1515 N N . VAL A 1 187 ? -10.374 4.604 -20.020 1.00 94.81 187 VAL A N 1
ATOM 1516 C CA . VAL A 1 187 ? -11.020 4.662 -18.708 1.00 94.81 187 VAL A CA 1
ATOM 1517 C C . VAL A 1 187 ? -10.136 5.434 -17.744 1.00 94.81 187 VAL A C 1
ATOM 1519 O O . VAL A 1 187 ? -8.927 5.234 -17.688 1.00 94.81 187 VAL A O 1
ATOM 1522 N N . THR A 1 188 ? -10.734 6.326 -16.962 1.00 93.62 188 THR A N 1
ATOM 1523 C CA . THR A 1 188 ? -10.041 6.955 -15.835 1.00 93.62 188 THR A CA 1
ATOM 1524 C C . THR A 1 188 ? -10.364 6.167 -14.577 1.00 93.62 188 THR A C 1
ATOM 1526 O O . THR A 1 188 ? -11.530 6.088 -14.195 1.00 93.62 188 THR A O 1
ATOM 1529 N N . VAL A 1 189 ? -9.341 5.622 -13.925 1.00 93.25 189 VAL A N 1
ATOM 1530 C CA . VAL A 1 189 ? -9.477 4.962 -12.621 1.00 93.25 189 VAL A CA 1
ATOM 1531 C C . VAL A 1 189 ? -9.093 5.977 -11.549 1.00 93.25 189 VAL A C 1
ATOM 1533 O O . VAL A 1 189 ? -8.079 6.669 -11.679 1.00 93.25 189 VAL A O 1
ATOM 1536 N N . SER A 1 190 ? -9.919 6.101 -10.510 1.00 88.38 190 SER A N 1
ATOM 1537 C CA . SER A 1 190 ? -9.727 7.025 -9.381 1.00 88.38 190 SER A CA 1
ATOM 1538 C C . SER A 1 190 ? -9.394 6.279 -8.084 1.00 88.38 190 SER A C 1
ATOM 1540 O O . SER A 1 190 ? -9.526 5.061 -8.004 1.00 88.38 190 SER A O 1
ATOM 1542 N N . VAL A 1 191 ? -8.938 7.006 -7.061 1.00 88.88 191 VAL A N 1
ATOM 1543 C CA . VAL A 1 191 ? -8.574 6.434 -5.751 1.00 88.88 191 VAL A CA 1
ATOM 1544 C C . VAL A 1 191 ? -9.686 5.556 -5.179 1.00 88.88 191 VAL A C 1
ATOM 1546 O O . VAL A 1 191 ? -10.848 5.961 -5.150 1.00 88.88 191 VAL A O 1
ATOM 1549 N N . GLY A 1 192 ? -9.313 4.377 -4.679 1.00 80.88 192 GLY A N 1
ATOM 1550 C CA . GLY A 1 192 ? -10.240 3.418 -4.083 1.00 80.88 192 GLY A CA 1
ATOM 1551 C C . GLY A 1 192 ? -11.021 2.600 -5.110 1.00 80.88 192 GLY A C 1
ATOM 1552 O O . GLY A 1 192 ? -11.874 1.811 -4.710 1.00 80.88 192 GLY A O 1
ATOM 1553 N N . GLN A 1 193 ? -10.743 2.777 -6.406 1.00 89.44 193 GLN A N 1
ATOM 1554 C CA . GLN A 1 193 ? -11.358 2.002 -7.477 1.00 89.44 193 GLN A CA 1
ATOM 1555 C C . GLN A 1 193 ? -10.422 0.912 -7.998 1.00 89.44 193 GLN A C 1
ATOM 1557 O O . GLN A 1 193 ? -9.194 1.057 -7.991 1.00 89.44 193 GLN A O 1
ATOM 1562 N N . GLN A 1 194 ? -11.031 -0.156 -8.497 1.00 96.00 194 GLN A N 1
ATOM 1563 C CA . GLN A 1 194 ? -10.374 -1.204 -9.258 1.00 96.00 194 GLN A CA 1
ATOM 1564 C C . GLN A 1 194 ? -11.084 -1.439 -10.591 1.00 96.00 194 GLN A C 1
ATOM 1566 O O . GLN A 1 194 ? -12.250 -1.079 -10.756 1.00 96.00 194 GLN A O 1
ATOM 1571 N N . ILE A 1 195 ? -10.371 -2.028 -11.544 1.00 96.31 195 ILE A N 1
ATOM 1572 C CA . ILE A 1 195 ? -10.916 -2.484 -12.822 1.00 96.31 195 ILE A CA 1
ATOM 1573 C C . ILE A 1 195 ? -10.242 -3.793 -13.222 1.00 96.31 195 ILE A C 1
ATOM 1575 O O . ILE A 1 195 ? -9.020 -3.905 -13.140 1.00 96.31 195 ILE A O 1
ATOM 1579 N N . ALA A 1 196 ? -11.037 -4.759 -13.675 1.00 96.00 196 ALA A N 1
ATOM 1580 C CA . ALA A 1 196 ? -10.559 -6.006 -14.259 1.00 96.00 196 ALA A CA 1
ATOM 1581 C C . ALA A 1 196 ? -10.862 -6.020 -15.763 1.00 96.00 196 ALA A C 1
ATOM 1583 O O . ALA A 1 196 ? -12.015 -5.919 -16.187 1.00 96.00 196 ALA A O 1
ATOM 1584 N N . VAL A 1 197 ? -9.818 -6.137 -16.578 1.00 95.69 197 VAL A N 1
ATOM 1585 C CA . VAL A 1 197 ? -9.891 -6.148 -18.040 1.00 95.69 197 VAL A CA 1
ATOM 1586 C C . VAL A 1 197 ? -9.647 -7.571 -18.519 1.00 95.69 197 VAL A C 1
ATOM 1588 O O . VAL A 1 197 ? -8.559 -8.106 -18.344 1.00 95.69 197 VAL A O 1
ATOM 1591 N N . SER A 1 198 ? -10.656 -8.187 -19.126 1.00 94.06 198 SER A N 1
ATOM 1592 C CA . SER A 1 198 ? -10.535 -9.474 -19.828 1.00 94.06 198 SER A CA 1
ATOM 1593 C C . SER A 1 198 ? -10.533 -9.256 -21.342 1.00 94.06 198 SER A C 1
ATOM 1595 O O . SER A 1 198 ? -10.822 -8.153 -21.802 1.00 94.06 198 SER A O 1
ATOM 1597 N N . ASP A 1 199 ? -10.281 -10.303 -22.129 1.00 89.69 199 ASP A N 1
ATOM 1598 C CA . ASP A 1 199 ? -10.239 -10.225 -23.604 1.00 89.69 199 ASP A CA 1
ATOM 1599 C C . ASP A 1 199 ? -11.520 -9.644 -24.238 1.00 89.69 199 ASP A C 1
ATOM 1601 O O . ASP A 1 199 ? -11.487 -9.098 -25.335 1.00 89.69 199 ASP A O 1
ATOM 1605 N N . ASN A 1 200 ? -12.665 -9.740 -23.550 1.00 84.75 200 ASN A N 1
ATOM 1606 C CA . ASN A 1 200 ? -13.947 -9.226 -24.042 1.00 8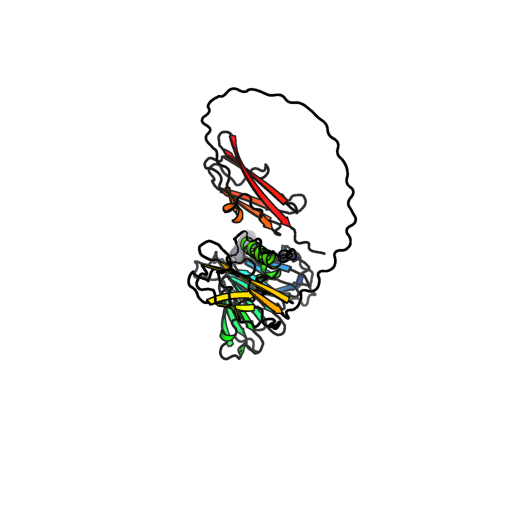4.75 200 ASN A CA 1
ATOM 1607 C C . ASN A 1 200 ? -14.254 -7.793 -23.574 1.00 84.75 200 ASN A C 1
ATOM 1609 O O . ASN A 1 200 ? -15.230 -7.198 -24.039 1.00 84.75 200 ASN A O 1
ATOM 1613 N N . ALA A 1 201 ? -13.477 -7.249 -22.633 1.00 77.62 201 ALA A N 1
ATOM 1614 C CA . ALA A 1 201 ? -13.775 -5.976 -21.977 1.00 77.62 201 ALA A CA 1
ATOM 1615 C C . ALA A 1 201 ? -13.690 -4.778 -22.934 1.00 77.62 201 ALA A C 1
ATOM 1617 O O . ALA A 1 201 ? -14.442 -3.816 -22.777 1.00 77.62 201 ALA A O 1
ATOM 1618 N N . SER A 1 202 ? -12.827 -4.854 -23.947 1.00 73.62 202 SER A N 1
ATOM 1619 C CA . SER A 1 202 ? -12.651 -3.824 -24.976 1.00 73.62 202 SER A CA 1
ATOM 1620 C C . SER A 1 202 ? -13.929 -3.601 -25.802 1.00 73.62 202 SER A C 1
ATOM 1622 O O . SER A 1 202 ? -14.312 -2.460 -26.041 1.00 73.62 202 SER A O 1
ATOM 1624 N N . SER A 1 203 ? -14.696 -4.666 -26.058 1.00 76.50 203 SER A N 1
ATOM 1625 C CA . SER A 1 203 ? -15.958 -4.628 -26.817 1.00 76.50 203 SER A CA 1
ATOM 1626 C C . SER A 1 203 ? -17.199 -4.142 -26.041 1.00 76.50 203 SER A C 1
ATOM 1628 O O . SER A 1 203 ? -18.308 -4.107 -26.588 1.00 76.50 203 SER A O 1
ATOM 1630 N N . MET A 1 204 ? -17.067 -3.795 -24.755 1.00 78.00 204 MET A N 1
ATOM 1631 C CA . MET A 1 204 ? -18.208 -3.384 -23.930 1.00 78.00 204 MET A CA 1
ATOM 1632 C C . MET A 1 204 ? -18.646 -1.945 -24.221 1.00 78.00 204 MET A C 1
ATOM 1634 O O . MET A 1 204 ? -17.841 -1.022 -24.276 1.00 78.00 204 MET A O 1
ATOM 1638 N N . ALA A 1 205 ? -19.963 -1.737 -24.334 1.00 75.12 205 ALA A N 1
ATOM 1639 C CA . ALA A 1 205 ? -20.543 -0.442 -24.702 1.00 75.12 205 ALA A CA 1
ATOM 1640 C C . ALA A 1 205 ? -20.271 0.689 -23.687 1.00 75.12 205 ALA A C 1
ATOM 1642 O O . ALA A 1 205 ? -20.294 1.859 -24.062 1.00 75.12 205 ALA A O 1
ATOM 1643 N N . GLU A 1 206 ? -20.026 0.355 -22.414 1.00 86.44 206 GLU A N 1
ATOM 1644 C CA . GLU A 1 206 ? -19.708 1.324 -21.360 1.00 86.44 206 GLU A CA 1
ATOM 1645 C C . GLU A 1 206 ? -18.568 0.802 -20.470 1.00 86.44 206 GLU A C 1
ATOM 1647 O O . GLU A 1 206 ? -18.826 0.144 -19.460 1.00 86.44 206 GLU A O 1
ATOM 1652 N N . PRO A 1 207 ? -17.297 1.103 -20.784 1.00 77.75 207 PRO A N 1
ATOM 1653 C CA . PRO A 1 207 ? -16.154 0.579 -20.033 1.00 77.75 207 PRO A CA 1
ATOM 1654 C C . PRO A 1 207 ? -16.074 1.131 -18.598 1.00 77.75 207 PRO A C 1
ATOM 1656 O O . PRO A 1 207 ? -15.454 0.528 -17.730 1.00 77.75 207 PRO A O 1
ATOM 1659 N N . ALA A 1 208 ? -16.773 2.235 -18.302 1.00 77.75 208 ALA A N 1
ATOM 1660 C CA . ALA A 1 208 ? -16.929 2.750 -16.940 1.00 77.75 208 ALA A CA 1
ATOM 1661 C C . ALA A 1 208 ? -17.746 1.819 -16.022 1.00 77.75 208 ALA A C 1
ATOM 1663 O O . ALA A 1 208 ? -17.623 1.915 -14.804 1.00 77.75 208 ALA A O 1
ATOM 1664 N N . SER A 1 209 ? -18.561 0.917 -16.584 1.00 78.56 209 SER A N 1
ATOM 1665 C CA . SER A 1 209 ? -19.321 -0.073 -15.806 1.00 78.56 209 SER A CA 1
ATOM 1666 C C . SER A 1 209 ? -18.446 -1.169 -15.186 1.00 78.56 209 SER A C 1
ATOM 1668 O O . SER A 1 209 ? -18.919 -1.892 -14.317 1.00 78.56 209 SER A O 1
ATOM 1670 N N . LEU A 1 210 ? -17.178 -1.260 -15.601 1.00 85.69 210 LEU A N 1
ATOM 1671 C CA . LEU A 1 210 ? -16.183 -2.192 -15.066 1.00 85.69 210 LEU A CA 1
ATOM 1672 C C . LEU A 1 210 ? -15.480 -1.673 -13.804 1.00 85.69 210 LEU A C 1
ATOM 1674 O O . LEU A 1 210 ? -14.646 -2.375 -13.239 1.00 85.69 210 LEU A O 1
ATOM 1678 N N . LEU A 1 211 ? -15.757 -0.429 -13.395 1.00 89.12 211 LEU A N 1
ATOM 1679 C CA . LEU A 1 211 ? -15.153 0.159 -12.205 1.00 89.12 211 LEU A CA 1
ATOM 1680 C C . LEU A 1 211 ? -15.847 -0.354 -10.946 1.00 89.12 211 LEU A C 1
ATOM 1682 O O . LEU A 1 211 ? -17.036 -0.115 -10.726 1.00 89.12 211 LEU A O 1
ATOM 1686 N N . GLU A 1 212 ? -15.064 -0.975 -10.080 1.00 90.12 212 GLU A N 1
ATOM 1687 C CA . GLU A 1 212 ? -15.490 -1.478 -8.780 1.00 90.12 212 GLU A CA 1
ATOM 1688 C C . GLU A 1 212 ? -14.735 -0.763 -7.657 1.00 90.12 212 GLU A C 1
ATOM 1690 O O . GLU A 1 212 ? -13.790 -0.009 -7.894 1.00 90.12 212 GLU A O 1
ATOM 1695 N N . ILE A 1 213 ? -15.168 -0.964 -6.416 1.00 86.25 213 ILE A N 1
ATOM 1696 C CA . ILE A 1 213 ? -14.426 -0.506 -5.236 1.00 86.25 213 ILE A CA 1
ATOM 1697 C C . ILE A 1 213 ? -13.342 -1.543 -4.939 1.00 86.25 213 ILE A C 1
ATOM 1699 O O . ILE A 1 213 ? -13.603 -2.736 -5.058 1.00 86.25 213 ILE A O 1
ATOM 1703 N N . ILE A 1 214 ? -12.147 -1.097 -4.539 1.00 89.81 214 ILE A N 1
ATOM 1704 C CA . ILE A 1 214 ? -11.074 -2.006 -4.117 1.00 89.81 214 ILE A CA 1
ATOM 1705 C C . ILE A 1 214 ? -11.566 -2.889 -2.970 1.00 89.81 214 ILE A C 1
ATOM 1707 O O . ILE A 1 214 ? -12.071 -2.394 -1.958 1.00 89.81 214 ILE A O 1
ATOM 1711 N N . GLU A 1 215 ? -11.364 -4.192 -3.121 1.00 92.94 215 GLU A N 1
ATOM 1712 C CA . GLU A 1 215 ? -11.693 -5.181 -2.101 1.00 92.94 215 GLU A CA 1
ATOM 1713 C C . GLU A 1 215 ? -10.921 -4.915 -0.791 1.00 92.94 215 GLU A C 1
ATOM 1715 O O . GLU A 1 215 ? -9.696 -4.727 -0.824 1.00 92.94 215 GLU A O 1
ATOM 1720 N N . PRO A 1 216 ? -11.593 -4.898 0.379 1.00 90.56 216 PRO A N 1
ATOM 1721 C CA . PRO A 1 216 ? -10.929 -4.729 1.673 1.00 90.56 216 PRO A CA 1
ATOM 1722 C C . PRO A 1 216 ? -9.798 -5.736 1.911 1.00 90.56 216 PRO A C 1
ATOM 1724 O O . PRO A 1 216 ? -8.765 -5.378 2.472 1.00 90.56 216 PRO A O 1
ATOM 1727 N N . GLU A 1 217 ? -9.962 -6.966 1.426 1.00 94.44 217 GLU A N 1
ATOM 1728 C CA . GLU A 1 217 ? -8.989 -8.051 1.526 1.00 94.44 217 GLU A CA 1
ATOM 1729 C C . GLU A 1 217 ? -7.644 -7.674 0.893 1.00 94.44 217 GLU A C 1
ATOM 1731 O O . GLU A 1 217 ? -6.590 -8.013 1.430 1.00 94.44 217 GLU A O 1
ATOM 1736 N N . PHE A 1 218 ? -7.652 -6.928 -0.217 1.00 96.38 218 PHE A N 1
ATOM 1737 C CA . PHE A 1 218 ? -6.422 -6.441 -0.836 1.00 96.38 218 PHE A CA 1
ATOM 1738 C C . PHE A 1 218 ? -5.732 -5.380 0.028 1.00 96.38 218 PHE A C 1
ATOM 1740 O O . PHE A 1 218 ? -4.519 -5.460 0.227 1.00 96.38 218 PHE A O 1
ATOM 1747 N N . LEU A 1 219 ? -6.483 -4.406 0.554 1.00 92.81 219 LEU A N 1
ATOM 1748 C CA . LEU A 1 219 ? -5.935 -3.331 1.399 1.00 92.81 219 LEU A CA 1
ATOM 1749 C C . LEU A 1 219 ? -5.315 -3.865 2.696 1.00 92.81 219 LEU A C 1
ATOM 1751 O O . LEU A 1 219 ? -4.452 -3.225 3.289 1.00 92.81 219 LEU A O 1
ATOM 1755 N N . GLU A 1 220 ? -5.757 -5.039 3.126 1.00 95.06 220 GLU A N 1
ATOM 1756 C CA . GLU A 1 220 ? -5.284 -5.724 4.324 1.00 95.06 220 GLU A CA 1
ATOM 1757 C C . GLU A 1 220 ? -4.290 -6.852 4.016 1.00 95.06 220 GLU A C 1
ATOM 1759 O O . GLU A 1 220 ? -3.773 -7.485 4.935 1.00 95.06 220 GLU A O 1
ATOM 1764 N N . SER A 1 221 ? -4.005 -7.110 2.737 1.00 96.38 221 SER A N 1
ATOM 1765 C CA . SER A 1 221 ? -3.063 -8.149 2.326 1.00 96.38 221 SER A CA 1
ATOM 1766 C C . SER A 1 221 ? -1.628 -7.788 2.715 1.00 96.38 221 SER A C 1
ATOM 1768 O O . SER A 1 221 ? -1.204 -6.638 2.580 1.00 96.38 221 SER A O 1
ATOM 1770 N N . GLU A 1 222 ? -0.834 -8.784 3.120 1.00 95.19 222 GLU A N 1
ATOM 1771 C CA . GLU A 1 222 ? 0.588 -8.570 3.435 1.00 95.19 222 GLU A CA 1
ATOM 1772 C C . GLU A 1 222 ? 1.378 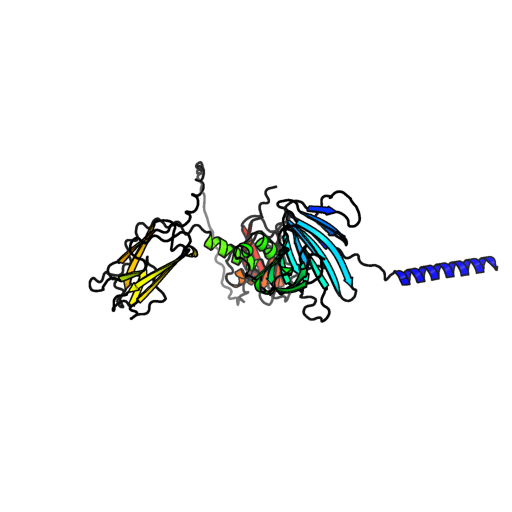-8.039 2.233 1.00 95.19 222 GLU A C 1
ATOM 1774 O O . GLU A 1 222 ? 2.292 -7.241 2.414 1.00 95.19 222 GLU A O 1
ATOM 1779 N N . TRP A 1 223 ? 0.999 -8.411 1.005 1.00 95.62 223 TRP A N 1
ATOM 1780 C CA . TRP A 1 223 ? 1.576 -7.843 -0.216 1.00 95.62 223 TRP A CA 1
ATOM 1781 C C . TRP A 1 223 ? 1.423 -6.318 -0.259 1.00 95.62 223 TRP A C 1
ATOM 1783 O O . TRP A 1 223 ? 2.400 -5.590 -0.428 1.00 95.62 223 TRP A O 1
ATOM 1793 N N . HIS A 1 224 ? 0.199 -5.822 -0.063 1.00 96.94 224 HIS A N 1
ATOM 1794 C CA . HIS A 1 224 ? -0.072 -4.391 -0.067 1.00 96.94 224 HIS A CA 1
ATOM 1795 C C . HIS A 1 224 ? 0.592 -3.684 1.119 1.00 96.94 224 HIS A C 1
ATOM 1797 O O . HIS A 1 224 ? 1.272 -2.675 0.928 1.00 96.94 224 HIS A O 1
ATOM 1803 N N . LEU A 1 225 ? 0.406 -4.215 2.331 1.00 95.44 225 LEU A N 1
ATOM 1804 C CA . LEU A 1 225 ? 0.895 -3.596 3.560 1.00 95.44 225 LEU A CA 1
ATOM 1805 C C . LEU A 1 225 ? 2.419 -3.522 3.594 1.00 95.44 225 LEU A C 1
ATOM 1807 O O . LEU A 1 225 ? 2.956 -2.487 3.973 1.00 95.44 225 LEU A O 1
ATOM 1811 N N . ARG A 1 226 ? 3.125 -4.565 3.147 1.00 94.88 226 ARG A N 1
ATOM 1812 C CA . ARG A 1 226 ? 4.592 -4.568 3.100 1.00 94.88 226 ARG A CA 1
ATOM 1813 C C . ARG A 1 226 ? 5.144 -3.504 2.152 1.00 94.88 226 ARG A C 1
ATOM 1815 O O . ARG A 1 226 ? 6.088 -2.811 2.515 1.00 94.88 226 ARG A O 1
ATOM 1822 N N . ASN A 1 227 ? 4.544 -3.346 0.972 1.00 95.31 227 ASN A N 1
ATOM 1823 C CA . ASN A 1 227 ? 4.981 -2.342 -0.005 1.00 95.31 227 ASN A CA 1
ATOM 1824 C C . ASN A 1 227 ? 4.642 -0.927 0.465 1.00 95.31 227 ASN A C 1
ATOM 1826 O O . ASN A 1 227 ? 5.428 0.004 0.295 1.00 95.31 227 ASN A O 1
ATOM 1830 N N . LEU A 1 228 ? 3.477 -0.761 1.094 1.00 93.19 228 LEU A N 1
ATOM 1831 C CA . LEU A 1 228 ? 3.066 0.516 1.654 1.00 93.19 228 LEU A CA 1
ATOM 1832 C C . LEU A 1 228 ? 3.923 0.912 2.869 1.00 93.19 228 LEU A C 1
ATOM 1834 O O . LEU A 1 228 ? 4.196 2.098 3.028 1.00 93.19 228 LEU A O 1
ATOM 1838 N N . GLU A 1 229 ? 4.398 -0.040 3.683 1.00 93.62 229 GLU A N 1
ATOM 1839 C CA . GLU A 1 229 ? 5.163 0.219 4.919 1.00 93.62 229 GLU A CA 1
ATOM 1840 C C . GLU A 1 229 ? 6.438 1.030 4.651 1.00 93.62 229 GLU A C 1
ATOM 1842 O O . GLU A 1 229 ? 6.802 1.882 5.461 1.00 93.62 229 GLU A O 1
ATOM 1847 N N . GLN A 1 230 ? 7.074 0.842 3.488 1.00 90.69 230 GLN A N 1
ATOM 1848 C CA . GLN A 1 230 ? 8.263 1.603 3.085 1.00 90.69 230 GLN A CA 1
ATOM 1849 C C . GLN A 1 230 ? 7.993 3.109 2.951 1.00 90.69 230 GLN A C 1
ATOM 1851 O O . GLN A 1 230 ? 8.918 3.914 3.081 1.00 90.69 230 GLN A O 1
ATOM 1856 N N . PHE A 1 231 ? 6.740 3.508 2.717 1.00 90.38 231 PHE A N 1
ATOM 1857 C CA . PHE A 1 231 ? 6.395 4.897 2.420 1.00 90.38 231 PHE A CA 1
ATOM 1858 C C . PHE A 1 231 ? 5.326 5.521 3.320 1.00 90.38 231 PHE A C 1
ATOM 1860 O O . PHE A 1 231 ? 5.257 6.747 3.408 1.00 90.38 231 PHE A O 1
ATOM 1867 N N . ASP A 1 232 ? 4.485 4.708 3.948 1.00 87.06 232 ASP A N 1
ATOM 1868 C CA . ASP A 1 232 ? 3.476 5.109 4.927 1.00 87.06 232 ASP A CA 1
ATOM 1869 C C . ASP A 1 232 ? 3.425 4.082 6.076 1.00 87.06 232 ASP A C 1
ATOM 1871 O O . ASP A 1 232 ? 2.446 3.342 6.239 1.00 87.06 232 ASP A O 1
ATOM 1875 N N . PRO A 1 233 ? 4.500 3.996 6.882 1.00 85.81 233 PRO A N 1
ATOM 1876 C CA . PRO A 1 233 ? 4.572 3.033 7.977 1.00 85.81 233 PRO A CA 1
ATOM 1877 C C . PRO A 1 233 ? 3.481 3.267 9.033 1.00 85.81 233 PRO A C 1
ATOM 1879 O O . PRO A 1 233 ? 3.026 2.326 9.683 1.00 85.81 233 PRO A O 1
ATOM 1882 N N . GLU A 1 234 ? 3.016 4.508 9.193 1.00 80.50 234 GLU A N 1
ATOM 1883 C CA . GLU A 1 234 ? 1.968 4.862 10.154 1.00 80.50 234 GLU A CA 1
ATOM 1884 C C . GLU A 1 234 ? 0.593 4.363 9.705 1.00 80.50 234 GLU A C 1
ATOM 1886 O O . GLU A 1 234 ? -0.127 3.747 10.500 1.00 80.50 234 GLU A O 1
ATOM 1891 N N . GLY A 1 235 ? 0.243 4.568 8.430 1.00 79.12 235 GLY A N 1
ATOM 1892 C CA . GLY A 1 235 ? -0.978 4.030 7.838 1.00 79.12 235 GLY A CA 1
ATOM 1893 C C . GLY A 1 235 ? -1.029 2.503 7.909 1.00 79.12 235 GLY A C 1
ATOM 1894 O O . GLY A 1 235 ? -2.067 1.927 8.259 1.00 79.12 235 GLY A O 1
ATOM 1895 N N . VAL A 1 236 ? 0.106 1.837 7.677 1.00 88.06 236 VAL A N 1
ATOM 1896 C CA . VAL A 1 236 ? 0.225 0.378 7.808 1.00 88.06 236 VAL A CA 1
ATOM 1897 C C . VAL A 1 236 ? 0.072 -0.075 9.256 1.00 88.06 236 VAL A C 1
ATOM 1899 O O . VAL A 1 236 ? -0.726 -0.974 9.517 1.00 88.06 236 VAL A O 1
ATOM 1902 N N . ALA A 1 237 ? 0.747 0.562 10.217 1.00 82.44 237 ALA A N 1
ATOM 1903 C CA . ALA A 1 237 ? 0.615 0.222 11.635 1.00 82.44 237 ALA A CA 1
ATOM 1904 C C . ALA A 1 237 ? -0.831 0.386 12.137 1.00 82.44 237 ALA A C 1
ATOM 1906 O O . ALA A 1 237 ? -1.352 -0.471 12.856 1.00 82.44 237 ALA A O 1
ATOM 1907 N N . ALA A 1 238 ? -1.518 1.453 11.719 1.00 79.94 238 ALA A N 1
ATOM 1908 C CA . ALA A 1 238 ? -2.929 1.660 12.034 1.00 79.94 238 ALA A CA 1
ATOM 1909 C C . ALA A 1 238 ? -3.827 0.574 11.416 1.00 79.94 238 ALA A C 1
ATOM 1911 O O . ALA A 1 238 ? -4.790 0.139 12.051 1.00 79.94 238 ALA A O 1
ATOM 1912 N N . THR A 1 239 ? -3.515 0.129 10.198 1.00 81.31 239 THR A N 1
ATOM 1913 C CA . THR A 1 239 ? -4.256 -0.934 9.506 1.00 81.31 239 THR A CA 1
ATOM 1914 C C . THR A 1 239 ? -4.022 -2.290 10.166 1.00 81.31 239 THR A C 1
ATOM 1916 O O . THR A 1 239 ? -4.995 -2.947 10.530 1.00 81.31 239 THR A O 1
ATOM 1919 N N . ARG A 1 240 ? -2.769 -2.660 10.457 1.00 91.19 240 ARG A N 1
ATOM 1920 C CA . ARG A 1 240 ? -2.429 -3.876 11.215 1.00 91.19 240 ARG A CA 1
ATOM 1921 C C . ARG A 1 240 ? -3.105 -3.901 12.582 1.00 91.19 240 ARG A C 1
ATOM 1923 O O . ARG A 1 240 ? -3.778 -4.870 12.895 1.00 91.19 240 ARG A O 1
ATOM 1930 N N . LYS A 1 241 ? -3.097 -2.793 13.332 1.00 87.94 241 LYS A N 1
ATOM 1931 C CA . LYS A 1 241 ? -3.829 -2.695 14.608 1.00 87.94 241 LYS A CA 1
ATOM 1932 C C . LYS A 1 241 ? -5.332 -2.961 14.458 1.00 87.94 241 LYS A C 1
ATOM 1934 O O . LYS A 1 241 ? -5.938 -3.542 15.356 1.00 87.94 241 LYS A O 1
ATOM 1939 N N . LYS A 1 242 ? -5.958 -2.524 13.359 1.00 84.69 242 LYS A N 1
ATOM 1940 C CA . LYS A 1 242 ? -7.375 -2.822 13.078 1.00 84.69 242 LYS A CA 1
ATOM 1941 C C . LYS A 1 242 ? -7.581 -4.297 12.738 1.00 84.69 242 LYS A C 1
ATOM 1943 O O . LYS A 1 242 ? -8.539 -4.883 13.237 1.00 84.69 242 LYS A O 1
ATOM 1948 N N . ILE A 1 243 ? -6.693 -4.880 11.932 1.00 88.81 243 ILE A N 1
ATOM 1949 C CA . ILE A 1 243 ? -6.699 -6.311 11.599 1.00 88.81 243 ILE A CA 1
ATOM 1950 C C . ILE A 1 243 ? -6.547 -7.135 12.882 1.00 88.81 243 ILE A C 1
ATOM 1952 O O . ILE A 1 243 ? -7.369 -8.008 13.136 1.00 88.81 243 ILE A O 1
ATOM 1956 N N . ASP A 1 244 ? -5.581 -6.798 13.735 1.00 88.00 244 ASP A N 1
ATOM 1957 C CA . ASP A 1 244 ? -5.338 -7.453 15.019 1.00 88.00 244 ASP A CA 1
ATOM 1958 C C . ASP A 1 244 ? -6.515 -7.282 15.970 1.00 88.00 244 ASP A C 1
ATOM 1960 O O . ASP A 1 244 ? -6.925 -8.243 16.600 1.00 88.00 244 ASP A O 1
ATOM 1964 N N . ALA A 1 245 ? -7.120 -6.096 16.061 1.00 86.00 245 ALA A N 1
ATOM 1965 C CA . ALA A 1 245 ? -8.306 -5.895 16.893 1.00 86.00 245 ALA A CA 1
ATOM 1966 C C . ALA A 1 245 ? -9.513 -6.719 16.409 1.00 86.00 245 ALA A C 1
ATOM 1968 O O . ALA A 1 245 ? -10.349 -7.111 17.221 1.00 86.00 245 ALA A O 1
ATOM 1969 N N . ARG A 1 246 ? -9.608 -6.979 15.099 1.00 88.88 246 ARG A N 1
ATOM 1970 C CA . ARG A 1 246 ? -10.665 -7.797 14.492 1.00 88.88 246 ARG A CA 1
ATOM 1971 C C . ARG A 1 246 ? -10.386 -9.299 14.604 1.00 88.88 246 ARG A C 1
ATOM 1973 O O . ARG A 1 246 ? -11.326 -10.067 14.782 1.00 88.88 246 ARG A O 1
ATOM 1980 N N . ASN A 1 247 ? -9.123 -9.706 14.487 1.00 88.06 247 ASN A N 1
ATOM 1981 C CA . ASN A 1 247 ? -8.678 -11.102 14.530 1.00 88.06 247 ASN A CA 1
ATOM 1982 C C . ASN A 1 247 ? -8.334 -11.581 15.939 1.00 88.06 247 ASN A C 1
ATOM 1984 O O . ASN A 1 247 ? -8.269 -12.792 16.163 1.00 88.06 247 ASN A O 1
ATOM 1988 N N . ALA A 1 248 ? -8.087 -10.658 16.874 1.00 88.00 248 ALA A N 1
ATOM 1989 C CA . ALA A 1 248 ? -7.918 -10.971 18.278 1.00 88.00 248 ALA A CA 1
ATOM 1990 C C . ALA A 1 248 ? -9.087 -11.876 18.657 1.00 88.00 248 ALA A C 1
ATOM 1992 O O . ALA A 1 248 ? -10.231 -11.505 18.368 1.00 88.00 248 ALA A O 1
ATOM 1993 N N . PRO A 1 249 ? -8.817 -13.069 19.227 1.00 79.56 249 PRO A N 1
ATOM 1994 C CA . PRO A 1 249 ? -9.873 -13.981 19.619 1.00 79.56 249 PRO A CA 1
ATOM 1995 C C . PRO A 1 249 ? -10.826 -13.149 20.447 1.00 79.56 249 PRO A C 1
ATOM 1997 O O . PRO A 1 249 ? -10.398 -12.598 21.466 1.00 79.56 249 PRO A O 1
ATOM 2000 N N . ALA A 1 250 ? -12.051 -12.968 19.930 1.00 65.69 250 ALA A N 1
ATOM 2001 C CA . ALA A 1 250 ? -13.052 -12.155 20.594 1.00 65.69 250 ALA A CA 1
ATOM 2002 C C . ALA A 1 250 ? -13.015 -12.614 22.039 1.00 65.69 250 ALA A C 1
ATOM 2004 O O . ALA A 1 250 ? -13.158 -13.830 22.223 1.00 65.69 250 ALA A O 1
ATOM 2005 N N . PRO A 1 251 ? -12.626 -11.711 22.971 1.00 66.62 251 PRO A N 1
ATOM 2006 C CA . PRO A 1 251 ? -12.022 -12.060 24.252 1.00 66.62 251 PRO A CA 1
ATOM 2007 C C . PRO A 1 251 ? -12.801 -13.239 24.744 1.00 66.62 251 PRO A C 1
ATOM 2009 O O . PRO A 1 251 ? -14.009 -13.028 24.903 1.00 66.62 251 PRO A O 1
ATOM 2012 N N . THR A 1 252 ? -12.157 -14.437 24.758 1.00 52.72 252 THR A N 1
ATOM 2013 C CA . THR A 1 252 ? -12.829 -15.737 24.943 1.00 52.72 252 THR A CA 1
ATOM 2014 C C . THR A 1 252 ? -13.948 -15.411 25.867 1.00 52.72 252 THR A C 1
ATOM 2016 O O . THR A 1 252 ? -13.585 -14.957 26.960 1.00 52.72 252 THR A O 1
ATOM 2019 N N . PRO A 1 253 ? -15.226 -15.428 25.418 1.00 49.12 253 PRO A N 1
ATOM 2020 C CA . PRO A 1 253 ? -16.291 -15.067 26.316 1.00 49.12 253 PRO A CA 1
ATOM 2021 C C . PRO A 1 253 ? -16.005 -16.016 27.450 1.00 49.12 253 PRO A C 1
ATOM 2023 O O . PRO A 1 253 ? -16.041 -17.232 27.235 1.00 49.12 253 PRO A O 1
ATOM 2026 N N . GLU A 1 254 ? -15.522 -15.480 28.581 1.00 40.62 254 GLU A N 1
ATOM 2027 C CA . GLU A 1 254 ? -15.555 -16.183 29.839 1.00 40.62 254 GLU A CA 1
ATOM 2028 C C . GLU A 1 254 ? -16.987 -16.615 29.783 1.00 40.62 254 GLU A C 1
ATOM 2030 O O . GLU A 1 254 ? -17.829 -15.709 29.758 1.00 40.62 254 GLU A O 1
ATOM 2035 N N . LEU A 1 255 ? -17.221 -17.912 29.468 1.00 38.94 255 LEU A N 1
ATOM 2036 C CA . LEU A 1 255 ? -18.554 -18.480 29.283 1.00 38.94 255 LEU A CA 1
ATOM 2037 C C . LEU A 1 255 ? -19.268 -17.803 30.390 1.00 38.94 255 LEU A C 1
ATOM 2039 O O . LEU A 1 255 ? -18.783 -18.051 31.504 1.00 38.94 255 LEU A O 1
ATOM 2043 N N . PRO A 1 256 ? -20.175 -16.844 30.116 1.00 43.59 256 PRO A N 1
ATOM 2044 C CA . PRO A 1 256 ? -20.499 -15.939 31.172 1.00 43.59 256 PRO A CA 1
ATOM 2045 C C . PRO A 1 256 ? -21.000 -16.908 32.207 1.00 43.59 256 PRO A C 1
ATOM 2047 O O . PRO A 1 256 ? -21.913 -17.700 31.936 1.00 43.59 256 PRO A O 1
ATOM 2050 N N . VAL A 1 257 ? -20.262 -16.985 33.324 1.00 43.25 257 VAL A N 1
ATOM 2051 C CA . VAL A 1 257 ? -20.830 -17.425 34.576 1.00 43.25 257 VAL A CA 1
ATOM 2052 C C . VAL A 1 257 ? -22.027 -16.539 34.537 1.00 43.25 257 VAL A C 1
ATOM 2054 O O . VAL A 1 257 ? -21.772 -15.325 34.497 1.00 43.25 257 VAL A O 1
ATOM 2057 N N . SER A 1 258 ? -23.193 -17.131 34.177 1.00 44.25 258 SER A N 1
ATOM 2058 C CA . SER A 1 258 ? -24.290 -16.381 33.550 1.00 44.25 258 SER A CA 1
ATOM 2059 C C . SER A 1 258 ? -24.271 -15.074 34.271 1.00 44.25 258 SER A C 1
ATOM 2061 O O . SER A 1 258 ? -24.178 -15.160 35.506 1.00 44.25 258 SER A O 1
ATOM 2063 N N . PRO A 1 259 ? -24.194 -13.910 33.604 1.00 46.41 259 PRO A N 1
ATOM 2064 C CA . PRO A 1 259 ? -24.387 -12.722 34.370 1.00 46.41 259 PRO A CA 1
ATOM 2065 C C . PRO A 1 259 ? -25.861 -12.925 34.740 1.00 46.41 259 PRO A C 1
ATOM 2067 O O . PRO A 1 259 ? -26.760 -12.525 34.009 1.00 46.41 259 PRO A O 1
ATOM 2070 N N . ASP A 1 260 ? -26.131 -13.615 35.862 1.00 46.56 260 ASP A N 1
ATOM 2071 C CA . ASP A 1 260 ? -26.927 -13.087 36.929 1.00 46.56 260 ASP A CA 1
ATOM 2072 C C . ASP A 1 260 ? -26.665 -11.629 36.744 1.00 46.56 260 ASP A C 1
ATOM 2074 O O . ASP A 1 260 ? -25.523 -11.168 36.852 1.00 46.56 260 ASP A O 1
ATOM 2078 N N . LEU A 1 261 ? -27.660 -10.996 36.134 1.00 48.88 261 LEU A N 1
ATOM 2079 C CA . LEU A 1 261 ? -27.644 -9.595 35.873 1.00 48.88 261 LEU A CA 1
ATOM 2080 C C . LEU A 1 261 ? -27.603 -8.989 37.276 1.00 48.88 261 LEU A C 1
ATOM 2082 O O . LEU A 1 261 ? -28.594 -8.441 37.739 1.00 48.88 261 LEU A O 1
ATOM 2086 N N . GLU A 1 262 ? -26.460 -9.064 37.948 1.00 47.56 262 GLU A N 1
ATOM 2087 C CA . GLU A 1 262 ? -26.024 -8.317 39.101 1.00 47.56 262 GLU A CA 1
ATOM 2088 C C . GLU A 1 262 ? -25.658 -6.924 38.583 1.00 47.56 262 GLU A C 1
ATOM 2090 O O . GLU A 1 262 ? -24.723 -6.267 39.022 1.00 47.56 262 GLU A O 1
ATOM 2095 N N . SER A 1 263 ? -26.454 -6.410 37.640 1.00 54.28 263 SER A N 1
ATOM 2096 C CA . SER A 1 263 ? -26.801 -5.015 37.711 1.00 54.28 263 SER A CA 1
ATOM 2097 C C . SER A 1 263 ? -27.469 -4.855 39.072 1.00 54.28 263 SER A C 1
ATOM 2099 O O . SER A 1 263 ? -28.588 -5.313 39.303 1.00 54.28 263 SER A O 1
ATOM 2101 N N . THR A 1 264 ? -26.715 -4.235 39.974 1.00 61.06 264 THR A N 1
ATOM 2102 C CA . THR A 1 264 ? -27.072 -3.862 41.348 1.00 61.06 264 THR A CA 1
ATOM 2103 C C . THR A 1 264 ? -28.291 -2.936 41.426 1.00 61.06 264 THR A C 1
ATOM 2105 O O . THR A 1 264 ? -28.730 -2.575 42.518 1.00 61.06 264 THR A O 1
ATOM 2108 N N . ALA A 1 265 ? -28.852 -2.547 40.280 1.00 75.81 265 ALA A N 1
ATOM 2109 C CA . ALA A 1 265 ? -30.098 -1.820 40.195 1.00 75.81 265 ALA A CA 1
ATOM 2110 C C . ALA A 1 265 ? -31.269 -2.684 40.710 1.00 75.81 265 ALA A C 1
ATOM 2112 O O . ALA A 1 265 ? -31.456 -3.817 40.255 1.00 75.81 265 ALA A O 1
ATOM 2113 N N . PRO A 1 266 ? -32.078 -2.161 41.646 1.00 87.69 266 PRO A N 1
ATOM 2114 C CA . PRO A 1 266 ? -33.196 -2.897 42.218 1.00 87.69 266 PRO A CA 1
ATOM 2115 C C . PRO A 1 266 ? -34.253 -3.222 41.152 1.00 87.69 266 PRO A C 1
ATOM 2117 O O . PRO A 1 266 ? -34.552 -2.409 40.274 1.00 87.69 266 PRO A O 1
ATOM 2120 N N . LEU A 1 267 ? -34.832 -4.420 41.245 1.00 93.12 267 LEU A N 1
ATOM 2121 C CA . LEU A 1 267 ? -35.954 -4.848 40.412 1.00 93.12 267 LEU A CA 1
ATOM 2122 C C . LEU A 1 267 ? -37.215 -4.057 40.791 1.00 93.12 267 LEU A C 1
ATOM 2124 O O . LEU A 1 267 ? -37.591 -4.018 41.964 1.00 93.12 267 LEU A O 1
ATOM 2128 N N . ASN A 1 268 ? -37.882 -3.475 39.798 1.00 94.75 268 ASN A N 1
ATOM 2129 C CA . ASN A 1 268 ? -39.187 -2.845 39.934 1.00 94.75 268 ASN A CA 1
ATOM 2130 C C . ASN A 1 268 ? -40.259 -3.775 39.339 1.00 94.75 268 ASN A C 1
ATOM 2132 O O . ASN A 1 268 ? -40.357 -3.881 38.116 1.00 94.75 268 ASN A O 1
ATOM 2136 N N . PRO A 1 269 ? -41.062 -4.466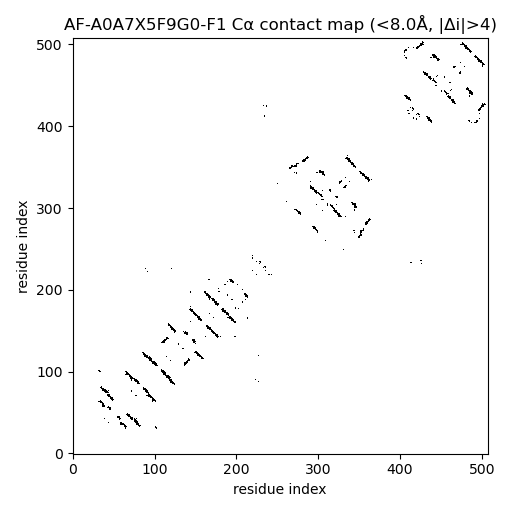 40.168 1.00 92.19 269 PRO A N 1
ATOM 2137 C CA . PRO A 1 269 ? -42.094 -5.375 39.672 1.00 92.19 269 PRO A CA 1
ATOM 2138 C C . PRO A 1 269 ? -43.242 -4.653 38.950 1.00 92.19 269 PRO A C 1
ATOM 2140 O O . PRO A 1 269 ? -43.976 -5.305 38.212 1.00 92.19 269 PRO A O 1
ATOM 2143 N N . ASP A 1 270 ? -43.390 -3.338 39.143 1.00 95.38 270 ASP A N 1
ATOM 2144 C CA . ASP A 1 270 ? -44.430 -2.535 38.494 1.00 95.38 270 ASP A CA 1
ATOM 2145 C C . ASP A 1 270 ? -44.013 -2.056 37.088 1.00 95.38 270 ASP A C 1
ATOM 2147 O O . ASP A 1 270 ? -44.858 -1.588 36.323 1.00 95.38 270 ASP A O 1
ATOM 2151 N N . LEU A 1 271 ? -42.729 -2.185 36.725 1.00 96.12 271 LEU A N 1
ATOM 2152 C CA . LEU A 1 271 ? -42.222 -1.857 35.394 1.00 96.12 271 LEU A CA 1
ATOM 2153 C C . LEU A 1 271 ? -42.407 -3.054 34.450 1.00 96.12 271 LEU A C 1
ATOM 2155 O O . LEU A 1 271 ? -41.752 -4.086 34.599 1.00 96.12 271 LEU A O 1
ATOM 2159 N N . GLU A 1 272 ? -43.285 -2.913 33.455 1.00 96.69 272 GLU A N 1
ATOM 2160 C CA . GLU A 1 272 ? -43.542 -3.959 32.455 1.00 96.69 272 GLU A CA 1
ATOM 2161 C C . GLU A 1 272 ? -42.266 -4.367 31.692 1.00 96.69 272 GLU A C 1
ATOM 2163 O O . GLU A 1 272 ? -41.395 -3.546 31.402 1.00 96.69 272 GLU A O 1
ATOM 2168 N N . ALA A 1 273 ? -42.157 -5.648 31.331 1.00 97.31 273 ALA A N 1
ATOM 2169 C CA . ALA A 1 273 ? -41.024 -6.153 30.561 1.00 97.31 273 ALA A CA 1
ATOM 2170 C C . ALA A 1 273 ? -41.112 -5.736 29.074 1.00 97.31 273 ALA A C 1
ATOM 2172 O O . ALA A 1 273 ? -42.213 -5.693 28.513 1.00 97.31 273 ALA A O 1
ATOM 2173 N N . PRO A 1 274 ? -39.980 -5.466 28.394 1.00 97.81 274 PRO A N 1
ATOM 2174 C CA . PRO A 1 274 ? -39.960 -5.230 26.952 1.00 97.81 274 PRO A CA 1
ATOM 2175 C C . PRO A 1 274 ? -40.538 -6.412 26.167 1.00 97.81 274 PRO A C 1
ATOM 2177 O O . PRO A 1 274 ? -40.272 -7.568 26.487 1.00 97.81 274 PRO A O 1
ATOM 2180 N N . ILE A 1 275 ? -41.290 -6.138 25.103 1.00 97.88 275 ILE A N 1
ATOM 2181 C CA . ILE A 1 275 ? -41.882 -7.172 24.238 1.00 97.88 275 ILE A CA 1
ATOM 2182 C C . ILE A 1 275 ? -41.067 -7.260 22.953 1.00 97.88 275 ILE A C 1
ATOM 2184 O O . ILE A 1 275 ? -40.715 -6.231 22.385 1.00 97.88 275 ILE A O 1
ATOM 2188 N N . ILE A 1 276 ? -40.795 -8.469 22.471 1.00 97.81 276 ILE A N 1
ATOM 2189 C CA . ILE A 1 276 ? -40.044 -8.707 21.233 1.00 97.81 276 ILE A CA 1
ATOM 2190 C C . ILE A 1 276 ? -41.032 -8.943 20.095 1.00 97.81 276 ILE A C 1
ATOM 2192 O O . ILE A 1 276 ? -41.966 -9.731 20.231 1.00 97.81 276 ILE A O 1
ATOM 2196 N N . LEU A 1 277 ? -40.841 -8.234 18.985 1.00 97.62 277 LEU A N 1
ATOM 2197 C CA . LEU A 1 277 ? -41.679 -8.324 17.790 1.00 97.62 277 LEU A CA 1
ATOM 2198 C C . LEU A 1 277 ? -41.011 -9.142 16.682 1.00 97.62 277 LEU A C 1
ATOM 2200 O O . LEU A 1 277 ? -41.692 -9.891 15.986 1.00 97.62 277 LEU A O 1
ATOM 2204 N N . SER A 1 278 ? -39.697 -8.990 16.507 1.00 96.56 278 SER A N 1
ATOM 2205 C CA . SER A 1 278 ? -38.923 -9.690 15.482 1.00 96.56 278 SER A CA 1
ATOM 2206 C C . SER A 1 278 ? -37.474 -9.868 15.941 1.00 96.56 278 SER A C 1
ATOM 2208 O O . SER A 1 278 ? -36.940 -8.954 16.565 1.00 96.56 278 SER A O 1
ATOM 2210 N N . PRO A 1 279 ? -36.805 -10.989 15.628 1.00 97.44 279 PRO A N 1
ATOM 2211 C CA . PRO A 1 279 ? -37.349 -12.215 15.044 1.00 97.44 279 PRO A CA 1
ATOM 2212 C C . PRO A 1 279 ? -38.245 -12.985 16.030 1.00 97.44 279 PRO A C 1
ATOM 2214 O O . PRO A 1 279 ? -38.363 -12.634 17.203 1.00 97.44 279 PRO A O 1
ATOM 2217 N N . ALA A 1 280 ? -38.893 -14.049 15.547 1.00 96.62 280 ALA A N 1
ATOM 2218 C CA . ALA A 1 280 ? -39.647 -14.961 16.403 1.00 96.62 280 ALA A CA 1
ATOM 2219 C C . ALA A 1 280 ? -38.720 -15.758 17.342 1.00 96.62 280 ALA A C 1
ATOM 2221 O O . ALA A 1 280 ? -37.557 -16.009 17.022 1.00 96.62 280 ALA A O 1
ATOM 2222 N N . GLN A 1 281 ? -39.258 -16.207 18.480 1.00 96.56 281 GLN A N 1
ATOM 2223 C CA . GLN A 1 281 ? -38.537 -17.081 19.407 1.00 96.56 281 GLN A CA 1
ATOM 2224 C C . GLN A 1 281 ? -38.048 -18.350 18.692 1.00 96.56 281 GLN A C 1
ATOM 2226 O O . GLN A 1 281 ? -38.828 -19.016 18.011 1.00 96.56 281 GLN A O 1
ATOM 2231 N N . ASN A 1 282 ? -36.782 -18.711 18.905 1.00 95.81 282 ASN A N 1
ATOM 2232 C CA . ASN A 1 282 ? -36.099 -19.850 18.286 1.00 95.81 282 ASN A CA 1
ATOM 2233 C C . ASN A 1 282 ? -35.991 -19.750 16.751 1.00 95.81 282 ASN A C 1
ATOM 2235 O O . ASN A 1 282 ? -36.015 -20.769 16.061 1.00 95.81 282 ASN A O 1
ATOM 2239 N N . ALA A 1 283 ? -35.902 -18.535 16.201 1.00 96.81 283 ALA A N 1
ATOM 2240 C CA . ALA A 1 283 ? -35.648 -18.345 14.776 1.00 96.81 283 ALA A CA 1
ATOM 2241 C C . ALA A 1 283 ? -34.288 -18.933 14.362 1.00 96.81 283 ALA A C 1
ATOM 2243 O O . ALA A 1 283 ? -33.301 -18.803 15.088 1.00 96.81 283 ALA A O 1
ATOM 2244 N N . VAL A 1 284 ? -34.245 -19.541 13.174 1.00 97.00 284 VAL A N 1
ATOM 2245 C CA . VAL A 1 284 ? -33.018 -20.047 12.544 1.00 97.00 284 VAL A CA 1
ATOM 2246 C C . VAL A 1 284 ? -32.590 -19.068 11.455 1.00 97.00 284 VAL A C 1
ATOM 2248 O O . VAL A 1 284 ? -33.374 -18.762 10.555 1.00 97.00 284 VAL A O 1
ATOM 2251 N N . ILE A 1 285 ? -31.370 -18.551 11.566 1.00 96.88 285 ILE A N 1
ATOM 2252 C CA . ILE A 1 285 ? -30.802 -17.524 10.695 1.00 96.88 285 ILE A CA 1
ATOM 2253 C C . ILE A 1 285 ? -29.806 -18.191 9.734 1.00 96.88 285 ILE A C 1
ATOM 2255 O O . ILE A 1 285 ? -28.840 -18.797 10.209 1.00 96.88 285 ILE A O 1
ATOM 2259 N N . PRO A 1 286 ? -30.012 -18.100 8.405 1.00 95.06 286 PRO A N 1
ATOM 2260 C CA . PRO A 1 286 ? -29.151 -18.760 7.426 1.00 95.06 286 PRO A CA 1
ATOM 2261 C C . PRO A 1 286 ? -27.722 -18.215 7.423 1.00 95.06 286 PRO A C 1
ATOM 2263 O O . PRO A 1 286 ? -27.522 -17.012 7.577 1.00 95.06 286 PRO A O 1
ATOM 2266 N N . ALA A 1 287 ? -26.744 -19.065 7.100 1.00 89.50 287 ALA A N 1
ATOM 2267 C CA . ALA A 1 287 ? -25.327 -18.689 6.997 1.00 89.50 287 ALA A CA 1
ATOM 2268 C C . ALA A 1 287 ? -25.033 -17.577 5.966 1.00 89.50 287 ALA A C 1
ATOM 2270 O O . ALA A 1 287 ? -23.993 -16.933 6.035 1.00 89.50 287 ALA A O 1
ATOM 2271 N N . ALA A 1 288 ? -25.942 -17.339 5.014 1.00 89.88 288 ALA A N 1
ATOM 2272 C CA . ALA A 1 288 ? -25.826 -16.252 4.039 1.00 89.88 288 ALA A CA 1
ATOM 2273 C C . ALA A 1 288 ? -26.118 -14.859 4.634 1.00 89.88 288 ALA A C 1
ATOM 2275 O O . ALA A 1 288 ? -25.860 -13.846 3.985 1.00 89.88 288 ALA A O 1
ATOM 2276 N N . GLN A 1 289 ? -26.699 -14.785 5.836 1.00 92.19 289 GLN A N 1
ATOM 2277 C CA . GLN A 1 289 ? -27.033 -13.529 6.501 1.00 92.19 289 GLN A CA 1
ATOM 2278 C C . GLN A 1 289 ? -26.012 -13.206 7.590 1.00 92.19 289 GLN A C 1
ATOM 2280 O O . GLN A 1 289 ? -26.094 -13.701 8.706 1.00 92.19 289 GLN A O 1
ATOM 2285 N N . ASN A 1 290 ? -25.105 -12.275 7.301 1.00 88.94 290 ASN A N 1
ATOM 2286 C CA . ASN A 1 290 ? -24.080 -11.839 8.257 1.00 88.94 290 ASN A CA 1
ATOM 2287 C C . ASN A 1 290 ? -24.623 -10.915 9.371 1.00 88.94 290 ASN A C 1
ATOM 2289 O O . ASN A 1 290 ? -23.861 -10.431 10.210 1.00 88.94 290 ASN A O 1
ATOM 2293 N N . SER A 1 291 ? -25.929 -10.622 9.372 1.00 93.00 291 SER A N 1
ATOM 2294 C CA . SER A 1 291 ? -26.565 -9.759 10.369 1.00 93.00 291 SER A CA 1
ATOM 2295 C C . SER A 1 291 ? -28.078 -9.947 10.466 1.00 93.00 291 SER A C 1
ATOM 2297 O O . SER A 1 291 ? -28.719 -10.365 9.502 1.00 93.00 291 SER A O 1
ATOM 2299 N N . ILE A 1 292 ? -28.640 -9.573 11.615 1.00 96.56 292 ILE A N 1
ATOM 2300 C CA . ILE A 1 292 ? -30.071 -9.542 11.904 1.00 96.56 292 ILE A CA 1
ATOM 2301 C C . ILE A 1 292 ? -30.437 -8.328 12.766 1.00 96.56 292 ILE A C 1
ATOM 2303 O O . ILE A 1 292 ? -29.698 -7.929 13.668 1.00 96.56 292 ILE A O 1
ATOM 2307 N N . THR A 1 293 ? -31.616 -7.760 12.517 1.00 96.31 2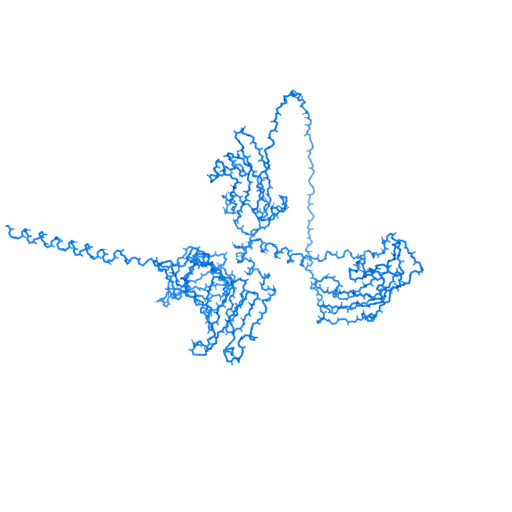93 THR A N 1
ATOM 2308 C CA . THR A 1 293 ? -32.209 -6.723 13.369 1.00 96.31 293 THR A CA 1
ATOM 2309 C C . THR A 1 293 ? -33.219 -7.348 14.325 1.00 96.31 293 THR A C 1
ATOM 2311 O O . THR A 1 293 ? -34.174 -7.994 13.893 1.00 96.31 293 THR A O 1
ATOM 2314 N N . LEU A 1 294 ? -33.018 -7.130 15.624 1.00 97.38 294 LEU A N 1
ATOM 2315 C CA . LEU A 1 294 ? -33.985 -7.416 16.675 1.00 97.38 294 LEU A CA 1
ATOM 2316 C C . LEU A 1 294 ? -34.839 -6.167 16.906 1.00 97.38 294 LEU A C 1
ATOM 2318 O O . LEU A 1 294 ? -34.304 -5.071 17.076 1.00 97.38 294 LEU A O 1
ATOM 2322 N N . GLU A 1 295 ? -36.153 -6.324 16.944 1.00 97.50 295 GLU A N 1
ATOM 2323 C CA . GLU A 1 295 ? -37.113 -5.244 17.142 1.00 97.50 295 GLU A CA 1
ATOM 2324 C C . GLU A 1 295 ? -38.113 -5.611 18.231 1.00 97.50 295 GLU A C 1
ATOM 2326 O O . GLU A 1 295 ? -38.550 -6.761 18.344 1.00 97.50 295 GLU A O 1
ATOM 2331 N N . GLY A 1 296 ? -38.543 -4.614 18.996 1.00 97.94 296 GLY A N 1
ATOM 2332 C CA . GLY A 1 296 ? -39.543 -4.807 20.033 1.00 97.94 296 GLY A CA 1
ATOM 2333 C C . GLY A 1 296 ? -40.212 -3.520 20.489 1.00 97.94 296 GLY A C 1
ATOM 2334 O O . GLY A 1 296 ? -39.975 -2.442 19.940 1.00 97.94 296 GLY A O 1
ATOM 2335 N N . THR A 1 297 ? -41.068 -3.632 21.503 1.00 98.19 297 THR A N 1
ATOM 2336 C CA . THR A 1 297 ? -41.685 -2.489 22.179 1.00 98.19 297 THR A CA 1
ATOM 2337 C C . THR A 1 297 ? -41.172 -2.331 23.599 1.00 98.19 297 THR A C 1
ATOM 2339 O O . THR A 1 297 ? -41.039 -3.314 24.330 1.00 98.19 297 THR A O 1
ATOM 2342 N N . ALA A 1 298 ? -40.921 -1.087 23.993 1.00 98.00 298 ALA A N 1
ATOM 2343 C CA . ALA A 1 298 ? -40.543 -0.718 25.351 1.00 98.00 298 ALA A CA 1
ATOM 2344 C C . ALA A 1 298 ? -41.787 -0.396 26.202 1.00 98.00 298 ALA A C 1
ATOM 2346 O O . ALA A 1 298 ? -42.800 0.042 25.643 1.00 98.00 298 ALA A O 1
ATOM 2347 N N . PRO A 1 299 ? -41.741 -0.586 27.533 1.00 97.75 299 PRO A N 1
ATOM 2348 C CA . PRO A 1 299 ? -42.789 -0.114 28.438 1.00 97.75 299 PRO A CA 1
ATOM 2349 C C . PRO A 1 299 ? -42.826 1.425 28.473 1.00 97.75 299 PRO A C 1
ATOM 2351 O O . PRO A 1 299 ? -41.818 2.079 28.222 1.00 97.75 299 PRO A O 1
ATOM 2354 N N . GLU A 1 300 ? -43.973 2.035 28.803 1.00 96.25 300 GLU A N 1
ATOM 2355 C CA . GLU A 1 300 ? -44.130 3.510 28.768 1.00 96.25 300 GLU A CA 1
ATOM 2356 C C . GLU A 1 300 ? -43.183 4.248 29.723 1.00 96.25 300 GLU A C 1
ATOM 2358 O O . GLU A 1 300 ? -42.838 5.408 29.512 1.00 96.25 300 GLU A O 1
ATOM 2363 N N . GLN A 1 301 ? -42.771 3.563 30.784 1.00 97.00 301 GLN A N 1
ATOM 2364 C CA . GLN A 1 301 ? -41.906 4.083 31.834 1.00 97.00 301 GLN A CA 1
ATOM 2365 C C . GLN A 1 301 ? -40.412 3.870 31.529 1.00 97.00 301 GLN A C 1
ATOM 2367 O O . GLN A 1 301 ? -39.573 4.319 32.311 1.00 97.00 301 GLN A O 1
ATOM 2372 N N . ALA A 1 302 ? -40.066 3.207 30.414 1.00 97.56 302 ALA A N 1
ATOM 2373 C CA . ALA A 1 302 ? -38.677 2.999 30.022 1.00 97.56 302 ALA A CA 1
ATOM 2374 C C . ALA A 1 302 ? -37.981 4.338 29.765 1.00 97.56 302 ALA A C 1
ATOM 2376 O O . ALA A 1 302 ? -38.372 5.131 28.907 1.00 97.56 302 ALA A O 1
ATOM 2377 N N . PHE A 1 303 ? -36.902 4.556 30.501 1.00 96.12 303 PHE A N 1
ATOM 2378 C CA . PHE A 1 303 ? -35.927 5.596 30.231 1.00 96.12 303 PHE A CA 1
ATOM 2379 C C . PHE A 1 303 ? -34.792 5.061 29.350 1.00 96.12 303 PHE A C 1
ATOM 2381 O O . PHE A 1 303 ? -34.278 5.789 28.507 1.00 96.12 303 PHE A O 1
ATOM 2388 N N . GLN A 1 304 ? -34.423 3.786 29.518 1.00 96.75 304 GLN A N 1
ATOM 2389 C CA . GLN A 1 304 ? -33.403 3.093 28.727 1.00 96.75 304 GLN A CA 1
ATOM 2390 C C . GLN A 1 304 ? -33.813 1.640 28.454 1.00 96.75 304 GLN A C 1
ATOM 2392 O O . GLN A 1 304 ? -34.561 1.040 29.228 1.00 96.75 304 GLN A O 1
ATOM 2397 N N . ILE A 1 305 ? -33.272 1.066 27.379 1.00 97.38 305 ILE A N 1
ATOM 2398 C CA . ILE A 1 305 ? -33.334 -0.369 27.076 1.00 97.38 305 ILE A CA 1
ATOM 2399 C C . ILE A 1 305 ? -31.910 -0.919 27.070 1.00 97.38 305 ILE A C 1
ATOM 2401 O O . ILE A 1 305 ? -31.016 -0.311 26.474 1.00 97.38 305 ILE A O 1
ATOM 2405 N N . GLN A 1 306 ? -31.710 -2.069 27.713 1.00 94.62 306 GLN A N 1
ATOM 2406 C CA . GLN A 1 306 ? -30.456 -2.816 27.660 1.00 94.62 306 GLN A CA 1
ATOM 2407 C C . GLN A 1 306 ? -30.666 -4.213 27.082 1.00 94.62 306 GLN A C 1
ATOM 2409 O O . GLN A 1 306 ? -31.669 -4.861 27.380 1.00 94.62 306 GLN A O 1
ATOM 2414 N N . ILE A 1 307 ? -29.700 -4.679 26.289 1.00 95.12 307 ILE A N 1
ATOM 2415 C CA . ILE A 1 307 ? -29.662 -6.030 25.720 1.00 95.12 307 ILE A CA 1
ATOM 2416 C C . ILE A 1 307 ? -28.312 -6.659 26.044 1.00 95.12 307 ILE A C 1
ATOM 2418 O O . ILE A 1 307 ? -27.286 -6.120 25.642 1.00 95.12 307 ILE A O 1
ATOM 2422 N N . ASN A 1 308 ? -28.298 -7.772 26.784 1.00 87.81 308 ASN A N 1
ATOM 2423 C CA . ASN A 1 308 ? -27.064 -8.422 27.258 1.00 87.81 308 ASN A CA 1
ATOM 2424 C C . ASN A 1 308 ? -26.090 -7.428 27.932 1.00 87.81 308 ASN A C 1
ATOM 2426 O O . ASN A 1 308 ? -24.883 -7.474 27.716 1.00 87.81 308 ASN A O 1
ATOM 2430 N N . GLY A 1 309 ? -26.627 -6.475 28.703 1.00 83.19 309 GLY A N 1
ATOM 2431 C CA . GLY A 1 309 ? -25.852 -5.422 29.375 1.00 83.19 309 GLY A CA 1
ATOM 2432 C C . GLY A 1 309 ? -25.487 -4.208 28.508 1.00 83.19 309 GLY A C 1
ATOM 2433 O O . GLY A 1 309 ? -24.984 -3.219 29.033 1.00 83.19 309 GLY A O 1
ATOM 2434 N N . TYR A 1 310 ? -25.777 -4.226 27.205 1.00 82.81 310 TYR A N 1
ATOM 2435 C CA . TYR A 1 310 ? -25.533 -3.099 26.305 1.00 82.81 310 TYR A CA 1
ATOM 2436 C C . TYR A 1 310 ? -26.724 -2.131 26.264 1.00 82.81 310 TYR A C 1
ATOM 2438 O O . TYR A 1 310 ? -27.820 -2.521 25.859 1.00 82.81 310 TYR A O 1
ATOM 2446 N N . THR A 1 311 ? -26.515 -0.861 26.631 1.00 90.81 311 THR A N 1
ATOM 2447 C CA . THR A 1 311 ? -27.537 0.200 26.536 1.00 90.81 311 THR A CA 1
ATOM 2448 C C . THR A 1 311 ? -27.725 0.664 25.093 1.00 90.81 311 THR A C 1
ATOM 2450 O O . THR A 1 311 ? -26.776 1.103 24.443 1.00 90.81 311 THR A O 1
ATOM 2453 N N . LEU A 1 312 ? -28.964 0.629 24.598 1.00 89.50 312 LEU A N 1
ATOM 2454 C CA . LEU A 1 312 ? -29.287 1.060 23.238 1.00 89.50 312 LEU A CA 1
ATOM 2455 C C . LEU A 1 312 ? -29.158 2.581 23.093 1.00 89.50 312 LEU A C 1
ATOM 2457 O O . LEU A 1 312 ? -29.983 3.335 23.599 1.00 89.50 312 LEU A O 1
ATOM 2461 N N . SER A 1 313 ? -28.155 3.035 22.341 1.00 83.19 313 SER A N 1
ATOM 2462 C CA . SER A 1 313 ? -27.870 4.463 22.132 1.00 83.19 313 SER A CA 1
ATOM 2463 C C . SER A 1 313 ? -28.923 5.211 21.308 1.00 83.19 313 SER A C 1
ATOM 2465 O O . SER A 1 313 ? -29.006 6.431 21.397 1.00 83.19 313 SER A O 1
ATOM 2467 N N . LYS A 1 314 ? -29.718 4.493 20.505 1.00 83.31 314 LYS A N 1
ATOM 2468 C CA . LYS A 1 314 ? -30.785 5.062 19.662 1.00 83.31 314 LYS A CA 1
ATOM 2469 C C . LYS A 1 314 ? -32.158 5.110 20.337 1.00 83.31 314 LYS A C 1
ATOM 2471 O O . LYS A 1 314 ? -33.100 5.567 19.706 1.00 83.31 314 LYS A O 1
ATOM 2476 N N . PHE A 1 315 ? -32.288 4.575 21.550 1.00 92.62 315 PHE A N 1
ATOM 2477 C CA . PHE A 1 315 ? -33.549 4.572 22.284 1.00 92.62 315 PHE A CA 1
ATOM 2478 C C . PHE A 1 315 ? -33.634 5.828 23.154 1.00 92.62 315 PHE A C 1
ATOM 2480 O O . PHE A 1 315 ? -32.792 6.022 24.033 1.00 92.62 315 PHE A O 1
ATOM 2487 N N . GLU A 1 316 ? -34.645 6.663 22.930 1.00 92.88 316 GLU A N 1
ATOM 2488 C CA . GLU A 1 316 ? -34.884 7.871 23.715 1.00 92.88 316 GLU A CA 1
ATOM 2489 C C . GLU A 1 316 ? -36.022 7.670 24.736 1.00 92.88 316 GLU A C 1
ATOM 2491 O O . GLU A 1 316 ? -36.973 6.923 24.489 1.00 92.88 316 GLU A O 1
ATOM 2496 N N . PRO A 1 317 ? -35.983 8.343 25.903 1.00 94.38 317 PRO A N 1
ATOM 2497 C CA . PRO A 1 317 ? -37.067 8.271 26.878 1.00 94.38 317 PRO A CA 1
ATOM 2498 C C . PRO A 1 317 ? -38.424 8.671 26.281 1.00 94.38 317 PRO A C 1
ATOM 2500 O O . PRO A 1 317 ? -38.628 9.81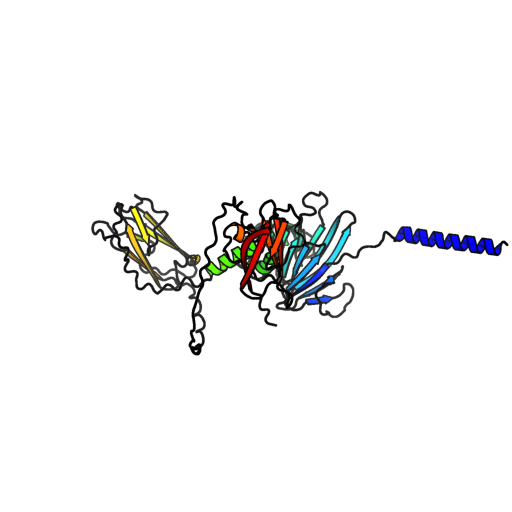9 25.887 1.00 94.38 317 PRO A O 1
ATOM 2503 N N . GLY A 1 318 ? -39.381 7.742 26.297 1.00 92.81 318 GLY A N 1
ATOM 2504 C CA . GLY A 1 318 ? -40.704 7.906 25.682 1.00 92.81 318 GLY A CA 1
ATOM 2505 C C . GLY A 1 318 ? -40.880 7.137 24.371 1.00 92.81 318 GLY A C 1
ATOM 2506 O O . GLY A 1 318 ? -42.016 6.990 23.910 1.00 92.81 318 GLY A O 1
ATOM 2507 N N . ASP A 1 319 ? -39.804 6.586 23.805 1.00 96.50 319 ASP A N 1
ATOM 2508 C CA . ASP A 1 319 ? -39.898 5.692 22.661 1.00 96.50 319 ASP A CA 1
ATOM 2509 C C . ASP A 1 319 ? -40.672 4.424 23.018 1.00 96.50 319 ASP A C 1
ATOM 2511 O O . ASP A 1 319 ? -40.440 3.747 24.018 1.00 96.50 319 ASP A O 1
ATOM 2515 N N . ARG A 1 320 ? -41.612 4.072 22.143 1.00 97.25 320 ARG A N 1
ATOM 2516 C CA . ARG A 1 320 ? -42.407 2.844 22.262 1.00 97.25 320 ARG A CA 1
ATOM 2517 C C . ARG A 1 320 ? -41.772 1.658 21.554 1.00 97.25 320 ARG A C 1
ATOM 2519 O O . ARG A 1 320 ? -42.233 0.538 21.757 1.00 97.25 320 ARG A O 1
ATOM 2526 N N . LYS A 1 321 ? -40.764 1.890 20.714 1.00 97.88 321 LYS A N 1
ATOM 2527 C CA . LYS A 1 321 ? -40.085 0.876 19.904 1.00 97.88 321 LYS A CA 1
ATOM 2528 C C . LYS A 1 321 ? -38.590 0.923 20.160 1.00 97.88 321 LYS A C 1
ATOM 2530 O O . LYS A 1 321 ? -38.036 1.996 20.350 1.00 97.88 321 LYS A O 1
ATOM 2535 N N . TRP A 1 322 ? -37.950 -0.233 20.116 1.00 97.88 322 TRP A N 1
ATOM 2536 C CA . TRP A 1 322 ? -36.500 -0.347 20.179 1.00 97.88 322 TRP A CA 1
ATOM 2537 C C . TRP A 1 322 ? -36.001 -1.270 19.070 1.00 97.88 322 TRP A C 1
ATOM 2539 O O . TRP A 1 322 ? -36.733 -2.142 18.596 1.00 97.88 322 TRP A O 1
ATOM 2549 N N . THR A 1 323 ? -34.750 -1.059 18.664 1.00 94.88 323 THR A N 1
ATOM 2550 C CA . THR A 1 323 ? -34.075 -1.841 17.623 1.00 94.88 323 THR A CA 1
ATOM 2551 C C . THR A 1 323 ? -32.642 -2.142 18.037 1.00 94.88 323 THR A C 1
ATOM 2553 O O . THR A 1 323 ? -31.950 -1.248 18.529 1.00 94.88 323 THR A O 1
ATOM 2556 N N . TYR A 1 324 ? -32.173 -3.355 17.775 1.00 95.12 324 TYR A N 1
ATOM 2557 C CA . TYR A 1 324 ? -30.799 -3.782 18.015 1.00 95.12 324 TYR A CA 1
ATOM 2558 C C . TYR A 1 324 ? -30.265 -4.567 16.825 1.00 95.12 324 TYR A C 1
ATOM 2560 O O . TYR A 1 324 ? -30.978 -5.376 16.244 1.00 95.12 324 TYR A O 1
ATOM 2568 N N . PHE A 1 325 ? -29.012 -4.323 16.457 1.00 92.25 325 PHE A N 1
ATOM 2569 C CA . PHE A 1 325 ? -28.384 -4.944 15.298 1.00 92.25 325 PHE A CA 1
ATOM 2570 C C . PHE A 1 325 ? -27.345 -5.964 15.761 1.00 92.25 325 PHE A C 1
ATOM 2572 O O . PHE A 1 325 ? -26.302 -5.590 16.301 1.00 92.25 325 PHE A O 1
ATOM 2579 N N . ALA A 1 326 ? -27.644 -7.244 15.559 1.00 90.06 326 ALA A N 1
ATOM 2580 C CA . ALA A 1 326 ? -26.726 -8.339 15.828 1.00 90.06 326 ALA A CA 1
ATOM 2581 C C . ALA A 1 326 ? -26.017 -8.730 14.526 1.00 90.06 326 ALA A C 1
ATOM 2583 O O . ALA A 1 326 ? -26.676 -9.001 13.524 1.00 90.06 326 ALA A O 1
ATOM 2584 N N . ALA A 1 327 ? -24.686 -8.748 14.509 1.00 85.12 327 ALA A N 1
ATOM 2585 C CA . ALA A 1 327 ? -23.913 -9.060 13.310 1.00 85.12 327 ALA A CA 1
ATOM 2586 C C . ALA A 1 327 ? -22.625 -9.813 13.635 1.00 85.12 327 ALA A C 1
ATOM 2588 O O . ALA A 1 327 ? -22.028 -9.620 14.698 1.00 85.12 327 ALA A O 1
ATOM 2589 N N . THR A 1 328 ? -22.177 -10.631 12.682 1.00 81.50 328 THR A N 1
ATOM 2590 C CA . THR A 1 328 ? -20.942 -11.420 12.800 1.00 81.50 328 THR A CA 1
ATOM 2591 C C . THR A 1 328 ? -19.715 -10.522 12.940 1.00 81.50 328 THR A C 1
ATOM 2593 O O . THR A 1 328 ? -18.881 -10.758 13.805 1.00 81.50 328 THR A O 1
ATOM 2596 N N . GLN A 1 329 ? -19.659 -9.421 12.182 1.00 64.38 329 GLN A N 1
ATOM 2597 C CA . GLN A 1 329 ? -18.575 -8.426 12.238 1.00 64.38 329 GLN A CA 1
ATOM 2598 C C . GLN A 1 329 ? -18.393 -7.759 13.615 1.00 64.38 329 GLN A C 1
ATOM 2600 O O . GLN A 1 329 ? -17.336 -7.202 13.887 1.00 64.38 329 GLN A O 1
ATOM 2605 N N . PHE A 1 330 ? -19.420 -7.791 14.474 1.00 64.50 330 PHE A N 1
ATOM 2606 C CA . PHE A 1 330 ? -19.384 -7.215 15.823 1.00 64.50 330 PHE A CA 1
ATOM 2607 C C . PHE A 1 330 ? -19.349 -8.282 16.923 1.00 64.50 330 PHE A C 1
ATOM 2609 O O . PHE A 1 330 ? -19.450 -7.936 18.097 1.00 64.50 330 PHE A O 1
ATOM 2616 N N . ASN A 1 331 ? -19.251 -9.567 16.561 1.00 79.00 331 ASN A N 1
ATOM 2617 C CA . ASN A 1 331 ? -19.301 -10.697 17.493 1.00 79.00 331 ASN A CA 1
ATOM 2618 C C . ASN A 1 331 ? -20.571 -10.718 18.380 1.00 79.00 331 ASN A C 1
ATOM 2620 O O . ASN A 1 331 ? -20.573 -11.231 19.499 1.00 79.00 331 ASN A O 1
ATOM 2624 N N . THR A 1 332 ? -21.667 -10.130 17.885 1.00 82.81 332 THR A N 1
ATOM 2625 C CA . THR A 1 332 ? -22.986 -10.108 18.548 1.00 82.81 332 THR A CA 1
ATOM 2626 C C . THR A 1 332 ? -23.959 -11.123 17.950 1.00 82.81 332 THR A C 1
ATOM 2628 O O . THR A 1 332 ? -25.065 -11.290 18.467 1.00 82.81 332 THR A O 1
ATOM 2631 N N . LEU A 1 333 ? -23.551 -11.801 16.873 1.00 92.75 333 LEU A N 1
ATOM 2632 C CA . LEU A 1 333 ? -24.233 -12.925 16.241 1.00 92.75 333 LEU A CA 1
ATOM 2633 C C . LEU A 1 333 ? -23.193 -14.012 15.942 1.00 92.75 333 LEU A C 1
ATOM 2635 O O . LEU A 1 333 ? -22.426 -13.892 14.987 1.00 92.75 333 LEU A O 1
ATOM 2639 N N . ASN A 1 334 ? -23.160 -15.054 16.766 1.00 90.19 334 ASN A N 1
ATOM 2640 C CA . ASN A 1 334 ? -22.168 -16.127 16.686 1.00 90.19 334 ASN A CA 1
ATOM 2641 C C . ASN A 1 334 ? -22.780 -17.390 16.068 1.00 90.19 334 ASN A C 1
ATOM 2643 O O . ASN A 1 334 ? -23.965 -17.643 16.294 1.00 90.19 334 ASN A O 1
ATOM 2647 N N . PRO A 1 335 ? -22.027 -18.198 15.294 1.00 90.94 335 PRO A N 1
ATOM 2648 C CA . PRO A 1 335 ? -22.510 -19.498 14.831 1.00 90.94 335 PRO A CA 1
ATOM 2649 C C . PRO A 1 335 ? -23.017 -20.362 15.996 1.00 90.94 335 PRO A C 1
ATOM 2651 O O . PRO A 1 335 ? -22.354 -20.470 17.026 1.00 90.94 335 PRO A O 1
ATOM 2654 N N . GLY A 1 336 ? -24.187 -20.981 15.836 1.00 93.56 336 GLY A N 1
ATOM 2655 C CA . GLY A 1 336 ? -24.867 -21.752 16.879 1.00 93.56 336 GLY A CA 1
ATOM 2656 C C . GLY A 1 336 ? -25.968 -20.978 17.613 1.00 93.56 336 GLY A C 1
ATOM 2657 O O . GLY A 1 336 ? -26.627 -20.106 17.045 1.00 93.56 336 GLY A O 1
ATOM 2658 N N . GLU A 1 337 ? -26.239 -21.351 18.865 1.00 95.19 337 GLU A N 1
ATOM 2659 C CA . GLU A 1 337 ? -27.285 -20.722 19.681 1.00 95.19 337 GLU A CA 1
ATOM 2660 C C . GLU A 1 337 ? -26.833 -19.368 20.243 1.00 95.19 337 GLU A C 1
ATOM 2662 O O . GLU A 1 337 ? -25.762 -19.242 20.829 1.00 95.19 337 GLU A O 1
ATOM 2667 N N . ASN A 1 338 ? -27.695 -18.361 20.113 1.00 94.25 338 ASN A N 1
ATOM 2668 C CA . ASN A 1 338 ? -27.526 -17.030 20.682 1.00 94.25 338 ASN A CA 1
ATOM 2669 C C . ASN A 1 338 ? -28.697 -16.746 21.634 1.00 94.25 338 ASN A C 1
ATOM 2671 O O . ASN A 1 338 ? -29.860 -16.973 21.286 1.00 94.25 338 ASN A O 1
ATOM 2675 N N . LEU A 1 339 ? -28.387 -16.233 22.827 1.00 95.75 339 LEU A N 1
ATOM 2676 C CA . LEU A 1 339 ? -29.356 -15.812 23.839 1.00 95.75 339 LEU A CA 1
ATOM 2677 C C . LEU A 1 339 ? -29.240 -14.300 24.053 1.00 95.75 339 LEU A C 1
ATOM 2679 O O . LEU A 1 339 ? -28.162 -13.789 24.361 1.00 95.75 339 LEU A O 1
ATOM 2683 N N . TYR A 1 340 ? -30.358 -13.594 23.924 1.00 95.31 340 TYR A N 1
ATOM 2684 C CA . TYR A 1 340 ? -30.466 -12.168 24.210 1.00 95.31 340 TYR A CA 1
ATOM 2685 C C . TYR A 1 340 ? -31.407 -11.953 25.392 1.00 95.31 340 TYR A C 1
ATOM 2687 O O . TYR A 1 340 ? -32.542 -12.419 25.378 1.00 95.31 340 TYR A O 1
ATOM 2695 N N . GLN A 1 341 ? -30.945 -11.223 26.399 1.00 95.50 341 GLN A N 1
ATOM 2696 C CA . GLN A 1 341 ? -31.698 -10.805 27.574 1.00 95.50 341 GLN A CA 1
ATOM 2697 C C . GLN A 1 341 ? -31.963 -9.306 27.479 1.00 95.50 341 GLN A C 1
ATOM 2699 O O . GLN A 1 341 ? -31.030 -8.503 27.496 1.00 95.50 341 GLN A O 1
ATOM 2704 N N . ILE A 1 342 ? -33.235 -8.936 27.362 1.00 96.88 342 ILE A N 1
ATOM 2705 C CA . ILE A 1 342 ? -33.689 -7.561 27.181 1.00 96.88 342 ILE A CA 1
ATOM 2706 C C . ILE A 1 342 ? -34.344 -7.085 28.481 1.00 96.88 342 ILE A C 1
ATOM 2708 O O . ILE A 1 342 ? -35.216 -7.761 29.028 1.00 96.88 342 ILE A O 1
ATOM 2712 N N . ILE A 1 343 ? -33.950 -5.905 28.961 1.00 96.94 343 ILE A N 1
ATOM 2713 C CA . ILE A 1 343 ? -34.556 -5.229 30.117 1.00 96.94 343 ILE A CA 1
ATOM 2714 C C . ILE A 1 343 ? -34.829 -3.758 29.806 1.00 96.94 343 ILE A C 1
ATOM 2716 O O . ILE A 1 343 ? -34.125 -3.137 29.008 1.00 96.94 343 ILE A O 1
ATOM 2720 N N . ALA A 1 344 ? -35.828 -3.189 30.476 1.00 97.50 344 ALA A N 1
ATOM 2721 C CA . ALA A 1 344 ? -36.025 -1.749 30.562 1.00 97.50 344 ALA A CA 1
ATOM 2722 C C . ALA A 1 344 ? -35.505 -1.214 31.899 1.00 97.50 344 ALA A C 1
ATOM 2724 O O . ALA A 1 344 ? -35.554 -1.906 32.917 1.00 97.50 344 ALA A O 1
ATOM 2725 N N . ILE A 1 345 ? -35.031 0.029 31.884 1.00 95.50 345 ILE A N 1
ATOM 2726 C CA . ILE A 1 345 ? -34.626 0.783 33.072 1.00 95.50 345 ILE A CA 1
ATOM 2727 C C . ILE A 1 345 ? -35.452 2.066 33.122 1.00 95.50 345 ILE A C 1
ATOM 2729 O O . ILE A 1 345 ? -35.542 2.768 32.114 1.00 95.50 345 ILE A O 1
ATOM 2733 N N . ASP A 1 346 ? -36.065 2.371 34.264 1.00 97.38 346 ASP A N 1
ATOM 2734 C CA . ASP A 1 346 ? -36.837 3.602 34.470 1.00 97.38 346 ASP A CA 1
ATOM 2735 C C . ASP A 1 346 ? -35.954 4.811 34.852 1.00 97.38 346 ASP A C 1
ATOM 2737 O O . ASP A 1 346 ? -34.726 4.743 34.916 1.00 97.38 346 ASP A O 1
ATOM 2741 N N . ARG A 1 347 ? -36.580 5.968 35.103 1.00 95.62 347 ARG A N 1
ATOM 2742 C CA . ARG A 1 347 ? -35.873 7.208 35.486 1.00 95.62 347 ARG A CA 1
ATOM 2743 C C . ARG A 1 347 ? -35.194 7.124 36.852 1.00 95.62 347 ARG A C 1
ATOM 2745 O O . ARG A 1 347 ? -34.312 7.930 37.139 1.00 95.62 347 ARG A O 1
ATOM 2752 N N . GLN A 1 348 ? -35.638 6.210 37.706 1.00 94.75 348 GLN A N 1
ATOM 2753 C CA . GLN A 1 348 ? -35.101 5.961 39.037 1.00 94.75 348 GLN A CA 1
ATOM 2754 C C . GLN A 1 348 ? -33.947 4.949 38.993 1.00 94.75 348 GLN A C 1
ATOM 2756 O O . GLN A 1 348 ? -33.350 4.663 40.031 1.00 94.75 348 GLN A O 1
ATOM 2761 N N . GLY A 1 349 ? -33.619 4.432 37.804 1.00 93.94 349 GLY A N 1
ATOM 2762 C CA . GLY A 1 349 ? -32.591 3.422 37.612 1.00 93.94 349 GLY A CA 1
ATOM 2763 C C . GLY A 1 349 ? -33.041 2.024 38.032 1.00 93.94 349 GLY A C 1
ATOM 2764 O O . GLY A 1 349 ? -32.183 1.178 38.260 1.00 93.94 349 GLY A O 1
ATOM 2765 N N . GLN A 1 350 ? -34.347 1.770 38.171 1.00 96.06 350 GLN A N 1
ATOM 2766 C CA . GLN A 1 350 ? -34.884 0.453 38.515 1.00 96.06 350 GLN A CA 1
ATOM 2767 C C . GLN A 1 350 ? -35.201 -0.355 37.256 1.00 96.06 350 GLN A C 1
ATOM 2769 O O . GLN A 1 350 ? -35.479 0.204 36.195 1.00 96.06 350 GLN A O 1
ATOM 2774 N N . ARG A 1 351 ? -35.148 -1.682 37.373 1.00 95.50 351 ARG A N 1
ATOM 2775 C CA . ARG A 1 351 ? -35.190 -2.602 36.226 1.00 95.50 351 ARG A CA 1
ATOM 2776 C C . ARG A 1 351 ? -36.526 -3.312 36.087 1.00 95.50 351 ARG A C 1
ATOM 2778 O O . ARG A 1 351 ? -37.133 -3.676 37.090 1.00 95.50 351 ARG A O 1
ATOM 2785 N N . SER A 1 352 ? -36.923 -3.590 34.850 1.00 97.31 352 SER A N 1
ATOM 2786 C CA . SER A 1 352 ? -38.044 -4.482 34.546 1.00 97.31 352 SER A CA 1
ATOM 2787 C C . SER A 1 352 ? -37.652 -5.951 34.760 1.00 97.31 352 SER A C 1
ATOM 2789 O O . SER A 1 352 ? -36.457 -6.272 34.819 1.00 97.31 352 SER A O 1
ATOM 2791 N N . PRO A 1 353 ? -38.622 -6.884 34.769 1.00 96.06 353 PRO A N 1
ATOM 2792 C CA . PRO A 1 353 ? -38.341 -8.292 34.511 1.00 96.06 353 PRO A CA 1
ATOM 2793 C C . PRO A 1 353 ? -37.617 -8.483 33.166 1.00 96.06 353 PRO A C 1
ATOM 2795 O O . PRO A 1 353 ? -37.750 -7.661 32.253 1.00 96.06 353 PRO A O 1
ATOM 2798 N N . VAL A 1 354 ? -36.841 -9.563 33.058 1.00 95.88 354 VAL A N 1
ATOM 2799 C CA . VAL A 1 354 ? -36.047 -9.902 31.865 1.00 95.88 354 VAL A CA 1
ATOM 2800 C C . VAL A 1 354 ? -36.923 -10.575 30.813 1.00 95.88 354 VAL A C 1
ATOM 2802 O O . VAL A 1 354 ? -37.661 -11.509 31.127 1.00 95.88 354 VAL A O 1
ATOM 2805 N N . THR A 1 355 ? -36.782 -10.149 29.560 1.00 97.06 355 THR A N 1
ATOM 2806 C CA . THR A 1 355 ? -37.332 -10.846 28.392 1.00 97.06 355 THR A CA 1
ATOM 2807 C C . THR A 1 355 ? -36.206 -11.559 27.651 1.00 97.06 355 THR A C 1
ATOM 2809 O O . THR A 1 355 ? -35.217 -10.928 27.289 1.00 97.06 355 THR A O 1
ATOM 2812 N N . GLU A 1 356 ? -36.342 -12.864 27.409 1.00 97.12 356 GLU A N 1
ATOM 2813 C CA . GLU A 1 356 ? -35.321 -13.672 26.727 1.00 97.12 356 GLU A CA 1
ATOM 2814 C C . GLU A 1 356 ? -35.694 -13.987 25.274 1.00 97.12 356 GLU A C 1
ATOM 2816 O O . GLU A 1 356 ? -36.789 -14.481 25.006 1.00 97.12 356 GLU A O 1
ATOM 2821 N N . LEU A 1 357 ? -34.748 -13.809 24.350 1.00 97.06 357 LEU A N 1
ATOM 2822 C CA . LEU A 1 357 ? -34.826 -14.262 22.962 1.00 97.06 357 LEU A CA 1
ATOM 2823 C C . LEU A 1 357 ? -33.730 -15.274 22.669 1.00 97.06 357 LEU A C 1
ATOM 2825 O O . LEU A 1 357 ? -32.548 -14.978 22.815 1.00 97.06 357 LEU A O 1
ATOM 2829 N N . ARG A 1 358 ? -34.131 -16.450 22.194 1.00 97.31 358 ARG A N 1
ATOM 2830 C CA . ARG A 1 358 ? -33.223 -17.476 21.675 1.00 97.31 358 ARG A CA 1
ATOM 2831 C C . ARG A 1 358 ? -33.297 -17.496 20.156 1.00 97.31 358 ARG A C 1
ATOM 2833 O O . ARG A 1 358 ? -34.400 -17.479 19.612 1.00 97.31 358 ARG A O 1
ATOM 2840 N N . LEU A 1 359 ? -32.153 -17.559 19.485 1.00 96.56 359 LEU A N 1
ATOM 2841 C CA . LEU A 1 359 ? -32.060 -17.797 18.042 1.00 96.56 359 LEU A CA 1
ATOM 2842 C C . LEU A 1 359 ? -30.858 -18.683 17.712 1.00 96.56 359 LEU A C 1
ATOM 2844 O O . LEU A 1 359 ? -29.920 -18.776 18.500 1.00 96.56 359 LEU A O 1
ATOM 2848 N N . THR A 1 360 ? -30.877 -19.321 16.548 1.00 96.50 360 THR A N 1
ATOM 2849 C CA . THR A 1 360 ? -29.785 -20.170 16.056 1.00 96.50 360 THR A CA 1
ATOM 2850 C C . THR A 1 360 ? -29.243 -19.587 14.759 1.00 96.50 360 THR A C 1
ATOM 2852 O O . THR A 1 360 ? -30.015 -19.358 13.837 1.00 96.50 360 THR A O 1
ATOM 2855 N N . TYR A 1 361 ? -27.937 -19.356 14.659 1.00 96.50 361 TYR A N 1
ATOM 2856 C CA . TYR A 1 361 ? -27.278 -18.892 13.438 1.00 96.50 361 TYR A CA 1
ATOM 2857 C C . TYR A 1 361 ? -26.477 -20.030 12.801 1.00 96.50 361 TYR A C 1
ATOM 2859 O O . TYR A 1 361 ? -25.605 -20.612 13.439 1.00 96.50 361 TYR A O 1
ATOM 2867 N N . GLU A 1 362 ? -26.764 -20.358 11.542 1.00 94.81 362 GLU A N 1
ATOM 2868 C CA . GLU A 1 362 ? -26.173 -21.508 10.836 1.00 94.81 362 GLU A CA 1
ATOM 2869 C C . GLU A 1 362 ? -24.726 -21.290 10.359 1.00 94.81 362 GLU A C 1
ATOM 2871 O O . GLU A 1 362 ? -24.179 -22.184 9.720 1.00 94.81 362 GLU A O 1
ATOM 2876 N N . GLY A 1 363 ? -24.121 -20.119 10.612 1.00 85.88 363 GLY A N 1
ATOM 2877 C CA . GLY A 1 363 ? -22.810 -19.720 10.085 1.00 85.88 363 GLY A CA 1
ATOM 2878 C C . GLY A 1 363 ? -21.709 -20.789 10.165 1.00 85.88 363 GLY A C 1
ATOM 2879 O O . GLY A 1 363 ? -21.765 -21.728 10.959 1.00 85.88 363 GLY A O 1
ATOM 2880 N N . VAL A 1 364 ? -20.661 -20.639 9.348 1.00 70.62 364 VAL A N 1
ATOM 2881 C CA . VAL A 1 364 ? -19.525 -21.572 9.361 1.00 70.62 364 VAL A CA 1
ATOM 2882 C C . VAL A 1 364 ? -18.801 -21.429 10.698 1.00 70.62 364 VAL A C 1
ATOM 2884 O O . VAL A 1 364 ? -18.164 -20.409 10.958 1.00 70.62 364 VAL A O 1
ATOM 2887 N N . ALA A 1 365 ? -18.932 -22.435 11.564 1.00 60.28 365 ALA A N 1
ATOM 2888 C CA . ALA A 1 365 ? -18.173 -22.484 12.803 1.00 60.28 365 ALA A CA 1
ATOM 2889 C C . ALA A 1 365 ? -16.675 -22.403 12.452 1.00 60.28 365 ALA A C 1
ATOM 2891 O O . ALA A 1 365 ? -16.226 -23.181 11.602 1.00 60.28 365 ALA A O 1
ATOM 2892 N N . PRO A 1 366 ? -15.903 -21.477 13.052 1.00 50.34 366 PRO A N 1
ATOM 2893 C CA . PRO A 1 366 ? -14.464 -21.440 12.839 1.00 50.34 366 PRO A CA 1
ATOM 2894 C C . PRO A 1 366 ? -13.893 -22.822 13.160 1.00 50.34 366 PRO A C 1
ATOM 2896 O O . PRO A 1 366 ? -14.271 -23.440 14.162 1.00 50.34 366 PRO A O 1
ATOM 2899 N N . ALA A 1 367 ? -13.044 -23.337 12.266 1.00 44.91 367 ALA A N 1
ATOM 2900 C CA . ALA A 1 367 ? -12.422 -24.640 12.449 1.00 44.91 367 ALA A CA 1
ATOM 2901 C C . ALA A 1 367 ? -11.779 -24.690 13.847 1.00 44.91 367 ALA A C 1
ATOM 2903 O O . ALA A 1 367 ? -11.138 -23.712 14.244 1.00 44.91 367 ALA A O 1
ATOM 2904 N N . PRO A 1 368 ? -11.969 -25.777 14.619 1.00 43.44 368 PRO A N 1
ATOM 2905 C CA . PRO A 1 368 ? -11.418 -25.865 15.962 1.00 43.44 368 PRO A CA 1
ATOM 2906 C C . PRO A 1 368 ? -9.911 -25.619 15.897 1.00 43.44 368 PRO A C 1
ATOM 2908 O O . PRO A 1 368 ? -9.204 -26.291 15.143 1.00 43.44 368 PRO A O 1
ATOM 2911 N N . ALA A 1 369 ? -9.442 -24.631 16.662 1.00 39.53 369 ALA A N 1
ATOM 2912 C CA . ALA A 1 369 ? -8.026 -24.310 16.752 1.00 39.53 369 ALA A CA 1
ATOM 2913 C C . ALA A 1 369 ? -7.231 -25.588 17.091 1.00 39.53 369 ALA A C 1
ATOM 2915 O O . ALA A 1 369 ? -7.691 -26.382 17.925 1.00 39.53 369 ALA A O 1
ATOM 2916 N N . PRO A 1 370 ? -6.067 -25.822 16.454 1.00 40.22 370 PRO A N 1
ATOM 2917 C CA . PRO A 1 370 ? -5.251 -26.990 16.744 1.00 40.22 370 PRO A CA 1
ATOM 2918 C C . PRO A 1 370 ? -4.925 -27.011 18.238 1.00 40.22 370 PRO A C 1
ATOM 2920 O O . PRO A 1 370 ? -4.455 -26.024 18.800 1.00 40.22 370 PRO A O 1
ATOM 2923 N N . THR A 1 371 ? -5.220 -28.135 18.890 1.00 48.22 371 THR A N 1
ATOM 2924 C CA . THR A 1 371 ? -4.928 -28.347 20.308 1.00 48.22 371 THR A CA 1
ATOM 2925 C C . THR A 1 371 ? -3.428 -28.126 20.536 1.00 48.22 371 THR A C 1
ATOM 2927 O O . THR A 1 371 ? -2.633 -28.855 19.936 1.00 48.22 371 THR A O 1
ATOM 2930 N N . PRO A 1 372 ? -3.010 -27.150 21.364 1.00 42.31 372 PRO A N 1
ATOM 2931 C CA . PRO A 1 372 ? -1.598 -26.965 21.656 1.00 42.31 372 PRO A CA 1
ATOM 2932 C C . PRO A 1 372 ? -1.047 -28.227 22.324 1.00 42.31 372 PRO A C 1
ATOM 2934 O O . PRO A 1 372 ? -1.676 -28.811 23.212 1.00 42.31 372 PRO A O 1
ATOM 2937 N N . ALA A 1 373 ? 0.120 -28.667 21.854 1.00 51.25 373 ALA A N 1
ATOM 2938 C CA . ALA A 1 373 ? 0.829 -29.802 22.422 1.00 51.25 373 ALA A CA 1
ATOM 2939 C C . ALA A 1 373 ? 1.151 -29.542 23.912 1.00 51.25 373 ALA A C 1
ATOM 2941 O O . ALA A 1 373 ? 1.387 -28.391 24.288 1.00 51.25 373 ALA A O 1
ATOM 2942 N N . PRO A 1 374 ? 1.173 -30.580 24.770 1.00 54.12 374 PRO A N 1
ATOM 2943 C CA . PRO A 1 374 ? 1.443 -30.421 26.196 1.00 54.12 374 PRO A CA 1
ATOM 2944 C C . PRO A 1 374 ? 2.829 -29.807 26.425 1.00 54.12 374 PRO A C 1
ATOM 2946 O O . PRO A 1 374 ? 3.841 -30.421 26.091 1.00 54.12 374 PRO A O 1
ATOM 2949 N N . VAL A 1 375 ? 2.874 -28.601 26.993 1.00 51.88 375 VAL A N 1
ATOM 2950 C CA . VAL A 1 375 ? 4.121 -27.948 27.406 1.00 51.88 375 VAL A CA 1
ATOM 2951 C C . VAL A 1 375 ? 4.580 -28.567 28.727 1.00 51.88 375 VAL A C 1
ATOM 2953 O O . VAL A 1 375 ? 3.838 -28.611 29.709 1.00 51.88 375 VAL A O 1
ATOM 2956 N N . GLU A 1 376 ? 5.803 -29.087 28.713 1.00 51.28 376 GLU A N 1
ATOM 2957 C CA . GLU A 1 376 ? 6.508 -29.697 29.840 1.00 51.28 376 GLU A CA 1
ATOM 2958 C C . GLU A 1 376 ? 6.844 -28.627 30.910 1.00 51.28 376 GLU A C 1
ATOM 2960 O O . GLU A 1 376 ? 7.203 -27.501 30.556 1.00 51.28 376 GLU A O 1
ATOM 2965 N N . PRO A 1 377 ? 6.697 -28.911 32.219 1.00 51.75 377 PRO A N 1
ATOM 2966 C CA . PRO A 1 377 ? 6.816 -27.893 33.262 1.00 51.75 377 PRO A CA 1
ATOM 2967 C C . PRO A 1 377 ? 8.268 -27.444 33.488 1.00 51.75 377 PRO A C 1
ATOM 2969 O O . PRO A 1 377 ? 9.148 -28.251 33.788 1.00 51.75 377 PRO A O 1
ATOM 2972 N N . ALA A 1 378 ? 8.494 -26.131 33.401 1.00 42.72 378 ALA A N 1
ATOM 2973 C CA . ALA A 1 378 ? 9.763 -25.486 33.716 1.00 42.72 378 ALA A CA 1
ATOM 2974 C C . ALA A 1 378 ? 10.047 -25.484 35.230 1.00 42.72 378 ALA A C 1
ATOM 2976 O O . ALA A 1 378 ? 9.179 -25.202 36.058 1.00 42.72 378 ALA A O 1
ATOM 2977 N N . VAL A 1 379 ? 11.295 -25.809 35.561 1.00 42.34 379 VAL A N 1
ATOM 2978 C CA . VAL A 1 379 ? 11.852 -25.950 36.909 1.00 42.34 379 VAL A CA 1
ATOM 2979 C C . VAL A 1 379 ? 12.025 -24.580 37.574 1.00 42.34 379 VAL A C 1
ATOM 2981 O O . VAL A 1 379 ? 12.580 -23.657 36.986 1.00 42.34 379 VAL A O 1
ATOM 2984 N N . THR A 1 380 ? 11.552 -24.469 38.814 1.00 38.47 380 THR A N 1
ATOM 2985 C CA . THR A 1 380 ? 11.749 -23.333 39.724 1.00 38.47 380 THR A CA 1
ATOM 2986 C C . THR A 1 380 ? 13.160 -23.373 40.321 1.00 38.47 380 THR A C 1
ATOM 2988 O O . THR A 1 380 ? 13.529 -24.385 40.914 1.00 38.47 380 THR A O 1
ATOM 2991 N N . GLU A 1 381 ? 13.925 -22.283 40.214 1.00 40.53 381 GLU A N 1
ATOM 2992 C CA . GLU A 1 381 ? 15.208 -22.105 40.911 1.00 40.53 381 GLU A CA 1
ATOM 2993 C C . GLU A 1 381 ? 15.102 -20.946 41.919 1.00 40.53 381 GLU A C 1
ATOM 2995 O O . GLU A 1 381 ? 14.641 -19.850 41.594 1.00 40.53 381 GLU A O 1
ATOM 3000 N N . GLU A 1 382 ? 15.451 -21.248 43.173 1.00 39.06 382 GLU A N 1
ATOM 3001 C CA . GLU A 1 382 ? 15.405 -20.375 44.351 1.00 39.06 382 GLU A CA 1
ATOM 3002 C C . GLU A 1 382 ? 16.575 -19.373 44.422 1.00 39.06 382 GLU A C 1
ATOM 3004 O O . GLU A 1 382 ? 17.640 -19.560 43.842 1.00 39.06 382 GLU A O 1
ATOM 3009 N N . ALA A 1 383 ? 16.344 -18.314 45.205 1.00 43.44 383 ALA A N 1
ATOM 3010 C CA . ALA A 1 383 ? 17.222 -17.187 45.531 1.00 43.44 383 ALA A CA 1
ATOM 3011 C C . ALA A 1 383 ? 18.593 -17.550 46.158 1.00 43.44 383 ALA A C 1
ATOM 3013 O O . ALA A 1 383 ? 18.821 -18.680 46.590 1.00 43.44 383 ALA A O 1
ATOM 3014 N N . PRO A 1 384 ? 19.470 -16.543 46.367 1.00 48.53 384 PRO A N 1
ATOM 3015 C CA . PRO A 1 384 ? 19.613 -16.079 47.754 1.00 48.53 384 PRO A CA 1
ATOM 3016 C C . PRO A 1 384 ? 19.786 -14.559 47.945 1.00 48.53 384 PRO A C 1
ATOM 3018 O O . PRO A 1 384 ? 20.166 -13.808 47.050 1.00 48.53 384 PRO A O 1
ATOM 3021 N N . ALA A 1 385 ? 19.493 -14.145 49.180 1.00 43.53 385 ALA A N 1
ATOM 3022 C CA . ALA A 1 385 ? 19.578 -12.799 49.741 1.00 43.53 385 ALA A CA 1
ATOM 3023 C C . ALA A 1 385 ? 20.958 -12.473 50.353 1.00 43.53 385 ALA A C 1
ATOM 3025 O O . ALA A 1 385 ? 21.678 -13.394 50.718 1.00 43.53 385 ALA A O 1
ATOM 3026 N N . GLU A 1 386 ? 21.245 -11.167 50.508 1.00 37.41 386 GLU A N 1
ATOM 3027 C CA . GLU A 1 386 ? 22.111 -10.440 51.485 1.00 37.41 386 GLU A CA 1
ATOM 3028 C C . GLU A 1 386 ? 22.590 -9.124 50.808 1.00 37.41 386 GLU A C 1
ATOM 3030 O O . GLU A 1 386 ? 22.856 -9.130 49.615 1.00 37.41 386 GLU A O 1
ATOM 3035 N N . GLY A 1 387 ? 22.740 -7.930 51.395 1.00 35.56 387 GLY A N 1
ATOM 3036 C CA . GLY A 1 387 ? 22.532 -7.365 52.726 1.00 35.56 387 GLY A CA 1
ATOM 3037 C C . GLY A 1 387 ? 23.084 -5.912 52.774 1.00 35.56 387 GLY A C 1
ATOM 3038 O O . GLY A 1 387 ? 24.099 -5.614 52.160 1.00 35.56 387 GLY A O 1
ATOM 3039 N N . THR A 1 388 ? 22.413 -5.039 53.536 1.00 34.47 388 THR A N 1
ATOM 3040 C CA . THR A 1 388 ? 22.963 -3.983 54.429 1.00 34.47 388 THR A CA 1
ATOM 3041 C C . THR A 1 388 ? 23.689 -2.706 53.915 1.00 34.47 388 THR A C 1
ATOM 3043 O O . THR A 1 388 ? 24.780 -2.734 53.360 1.00 34.47 388 THR A O 1
ATOM 3046 N N . SER A 1 389 ? 23.152 -1.574 54.418 1.00 35.31 389 SER A N 1
ATOM 3047 C CA . SER A 1 389 ? 23.765 -0.313 54.923 1.00 35.31 389 SER A CA 1
ATOM 3048 C C . SER A 1 389 ? 23.946 0.946 54.047 1.00 35.31 389 SER A C 1
ATOM 3050 O O . SER A 1 389 ? 24.518 0.932 52.967 1.00 35.31 389 SER A O 1
ATOM 3052 N N . ALA A 1 390 ? 23.459 2.057 54.626 1.00 43.69 390 ALA A N 1
ATOM 3053 C CA . ALA A 1 390 ? 23.465 3.457 54.180 1.00 43.69 390 ALA A CA 1
ATOM 3054 C C . ALA A 1 390 ? 24.846 4.151 54.306 1.00 43.69 390 ALA A C 1
ATOM 3056 O O . ALA A 1 390 ? 25.760 3.583 54.907 1.00 43.69 390 ALA A O 1
ATOM 3057 N N . PRO A 1 391 ? 24.990 5.408 53.830 1.00 50.28 391 PRO A N 1
ATOM 3058 C CA . PRO A 1 391 ? 24.737 6.536 54.736 1.00 50.28 391 PRO A CA 1
ATOM 3059 C C . PRO A 1 391 ? 24.028 7.753 54.108 1.00 50.28 391 PRO A C 1
ATOM 3061 O O . PRO A 1 391 ? 24.032 7.978 52.902 1.00 50.28 391 PRO A O 1
ATOM 3064 N N . VAL A 1 392 ? 23.428 8.536 55.006 1.00 47.44 392 VAL A N 1
ATOM 3065 C CA . VAL A 1 392 ? 22.792 9.843 54.800 1.00 47.44 392 VAL A CA 1
ATOM 3066 C C . VAL A 1 392 ? 23.875 10.919 54.695 1.00 47.44 392 VAL A C 1
ATOM 3068 O O . VAL A 1 392 ? 24.737 10.990 55.571 1.00 47.44 392 VAL A O 1
ATOM 3071 N N . THR A 1 393 ? 23.789 11.775 53.675 1.00 36.06 393 THR A N 1
ATOM 3072 C CA . THR A 1 393 ? 24.564 13.018 53.578 1.00 36.06 393 THR A CA 1
ATOM 3073 C C . THR A 1 393 ? 23.595 14.187 53.447 1.00 36.06 393 THR A C 1
ATOM 3075 O O . THR A 1 393 ? 22.827 14.279 52.494 1.00 36.06 393 THR A O 1
ATOM 3078 N N . GLU A 1 394 ? 23.633 15.046 54.457 1.00 48.88 394 GLU A N 1
ATOM 3079 C CA . GLU A 1 394 ? 22.981 16.348 54.557 1.00 48.88 394 GLU A CA 1
ATOM 3080 C C . GLU A 1 394 ? 23.766 17.339 53.675 1.00 48.88 394 GLU A C 1
ATOM 3082 O O . GLU A 1 394 ? 24.998 17.370 53.723 1.00 48.88 394 GLU A O 1
ATOM 3087 N N . THR A 1 395 ? 23.101 18.095 52.799 1.00 40.06 395 THR A N 1
ATOM 3088 C CA . THR A 1 395 ? 23.749 19.117 51.957 1.00 40.06 395 THR A CA 1
ATOM 3089 C C . THR A 1 395 ? 22.858 20.347 51.858 1.00 40.06 395 THR A C 1
ATOM 3091 O O . THR A 1 395 ? 21.649 20.246 51.670 1.00 40.06 395 THR A O 1
ATOM 3094 N N . GLU A 1 396 ? 23.501 21.490 52.071 1.00 40.44 396 GLU A N 1
ATOM 3095 C CA . GLU A 1 396 ? 22.950 22.815 52.330 1.00 40.44 396 GLU A CA 1
ATOM 3096 C C . GLU A 1 396 ? 22.189 23.408 51.132 1.00 40.44 396 GLU A C 1
ATOM 3098 O O . GLU A 1 396 ? 22.635 23.349 49.986 1.00 40.44 396 GLU A O 1
ATOM 3103 N N . GLU A 1 397 ? 21.045 24.031 51.426 1.00 43.12 397 GLU A N 1
ATOM 3104 C CA . GLU A 1 397 ? 20.236 24.799 50.481 1.00 43.12 397 GLU A CA 1
ATOM 3105 C C . GLU A 1 397 ? 20.986 26.052 50.006 1.00 43.12 397 GLU A C 1
ATOM 3107 O O . GLU A 1 397 ? 21.182 27.011 50.754 1.00 43.12 397 GLU A O 1
ATOM 3112 N N . THR A 1 398 ? 21.337 26.074 48.720 1.00 37.97 398 THR A N 1
ATOM 3113 C CA . THR A 1 398 ? 21.617 27.307 47.979 1.00 37.97 398 THR A CA 1
ATOM 3114 C C . THR A 1 398 ? 20.447 27.530 47.031 1.00 37.97 398 THR A C 1
ATOM 3116 O O . THR A 1 398 ? 20.157 26.689 46.185 1.00 37.97 398 THR A O 1
ATOM 3119 N N . THR A 1 399 ? 19.721 28.632 47.205 1.00 44.19 399 THR A N 1
ATOM 3120 C CA . THR A 1 399 ? 18.553 28.973 46.385 1.00 44.19 399 THR A CA 1
ATOM 3121 C C . THR A 1 399 ? 19.021 29.475 45.016 1.00 44.19 399 THR A C 1
ATOM 3123 O O . THR A 1 399 ? 19.117 30.678 44.778 1.00 44.19 399 THR A O 1
ATOM 3126 N N . GLU A 1 400 ? 19.370 28.549 44.125 1.00 42.56 400 GLU A N 1
ATOM 3127 C CA . GLU A 1 400 ? 19.572 28.831 42.706 1.00 42.56 400 GLU A CA 1
ATOM 3128 C C . GLU A 1 400 ? 18.217 28.903 41.997 1.00 42.56 400 GLU A C 1
ATOM 3130 O O . GLU A 1 400 ? 17.318 28.088 42.212 1.00 42.56 400 GLU A O 1
ATOM 3135 N N . VAL A 1 401 ? 18.059 29.916 41.148 1.00 47.38 401 VAL A N 1
ATOM 3136 C CA . VAL A 1 401 ? 16.907 30.049 40.256 1.00 47.38 401 VAL A CA 1
ATOM 3137 C C . VAL A 1 401 ? 17.036 28.953 39.200 1.00 47.38 401 VAL A C 1
ATOM 3139 O O . VAL A 1 401 ? 17.722 29.130 38.198 1.00 47.38 401 VAL A O 1
ATOM 3142 N N . SER A 1 402 ? 16.420 27.800 39.460 1.00 50.12 402 SER A N 1
ATOM 3143 C CA . SER A 1 402 ? 16.318 26.694 38.509 1.00 50.12 402 SER A CA 1
ATOM 3144 C C . SER A 1 402 ? 15.537 27.173 37.284 1.00 50.12 402 SER A C 1
ATOM 3146 O O . SER A 1 402 ? 14.322 27.370 37.336 1.00 50.12 402 SER A O 1
ATOM 3148 N N . ILE A 1 403 ? 16.252 27.435 36.190 1.00 62.72 403 ILE A N 1
ATOM 3149 C CA . ILE A 1 403 ? 15.641 27.555 34.870 1.00 62.72 403 ILE A CA 1
ATOM 3150 C C . ILE A 1 403 ? 15.313 26.125 34.452 1.00 62.72 403 ILE A C 1
ATOM 3152 O O . ILE A 1 403 ? 16.211 25.338 34.157 1.00 62.72 403 ILE A O 1
ATOM 3156 N N . ASP A 1 404 ? 14.028 25.788 34.495 1.00 81.44 404 ASP A N 1
ATOM 3157 C CA . ASP A 1 404 ? 13.515 24.502 34.036 1.00 81.44 404 ASP A CA 1
ATOM 3158 C C . ASP A 1 404 ? 13.860 24.329 32.545 1.00 81.44 404 ASP A C 1
ATOM 3160 O O . ASP A 1 404 ? 13.464 25.145 31.707 1.00 81.44 404 ASP A O 1
ATOM 3164 N N . PHE A 1 405 ? 14.677 23.324 32.225 1.00 90.19 405 PHE A N 1
ATOM 3165 C CA . PHE A 1 405 ? 15.109 23.008 30.864 1.00 90.19 405 PHE A CA 1
ATOM 3166 C C . PHE A 1 405 ? 14.214 21.865 30.362 1.00 90.19 405 PHE A C 1
ATOM 3168 O O . PHE A 1 405 ? 14.424 20.722 30.770 1.00 90.19 405 PHE A O 1
ATOM 3175 N N . PRO A 1 406 ? 13.180 22.144 29.543 1.00 93.56 406 PRO A N 1
ATOM 3176 C CA . PRO A 1 406 ? 12.122 21.173 29.280 1.00 93.56 406 PRO A CA 1
ATOM 3177 C C . PRO A 1 406 ? 12.650 19.923 28.568 1.00 93.56 406 PRO A C 1
ATOM 3179 O O . PRO A 1 406 ? 13.667 19.968 27.880 1.00 93.56 406 PRO A O 1
ATOM 3182 N N . ALA A 1 407 ? 11.971 18.788 28.719 1.00 96.31 407 ALA A N 1
ATOM 3183 C CA . ALA A 1 407 ? 12.341 17.558 28.020 1.00 96.31 407 ALA A CA 1
ATOM 3184 C C . ALA A 1 407 ? 12.193 17.703 26.488 1.00 96.31 407 ALA A C 1
ATOM 3186 O O . ALA A 1 407 ? 11.283 18.403 26.029 1.00 96.31 407 ALA A O 1
ATOM 3187 N N . PRO A 1 408 ? 13.056 17.054 25.681 1.00 97.38 408 PRO A N 1
ATOM 3188 C CA . PRO A 1 408 ? 12.846 16.960 24.239 1.00 97.38 408 PRO A CA 1
ATOM 3189 C C . PRO A 1 408 ? 11.539 16.215 23.929 1.00 97.38 408 PRO A C 1
ATOM 3191 O O . PRO A 1 408 ? 11.092 15.373 24.705 1.00 97.38 408 PRO A O 1
ATOM 3194 N N . ARG A 1 409 ? 10.922 16.497 22.779 1.00 97.06 409 ARG A N 1
ATOM 3195 C CA . ARG A 1 409 ? 9.666 15.864 22.348 1.00 97.06 409 ARG A CA 1
ATOM 3196 C C . ARG A 1 409 ? 9.864 15.137 21.029 1.00 97.06 409 ARG A C 1
ATOM 3198 O O . ARG A 1 409 ? 10.217 15.761 20.037 1.00 97.06 409 ARG A O 1
ATOM 3205 N N . VAL A 1 410 ? 9.600 13.836 20.993 1.00 96.19 410 VAL A N 1
ATOM 3206 C CA . VAL A 1 410 ? 9.619 13.056 19.746 1.00 96.19 410 VAL A CA 1
ATOM 3207 C C . VAL A 1 410 ? 8.285 13.249 19.026 1.00 96.19 410 VAL A C 1
ATOM 3209 O O . VAL A 1 410 ? 7.229 13.100 19.633 1.00 96.19 410 VAL A O 1
ATOM 3212 N N . THR A 1 411 ? 8.326 13.636 17.754 1.00 91.62 411 THR A N 1
ATOM 3213 C CA . THR A 1 411 ? 7.140 13.931 16.934 1.00 91.62 411 THR A CA 1
ATOM 3214 C C . THR A 1 411 ? 6.913 12.919 15.820 1.00 91.62 411 THR A C 1
ATOM 3216 O O . THR A 1 411 ? 5.810 12.866 15.287 1.00 91.62 411 THR A O 1
ATOM 3219 N N . THR A 1 412 ? 7.922 12.120 15.466 1.00 83.94 412 THR A N 1
ATOM 3220 C CA . THR A 1 412 ? 7.793 11.061 14.461 1.00 83.94 412 THR A CA 1
ATOM 3221 C C . THR A 1 412 ? 8.486 9.793 14.945 1.00 83.94 412 THR A C 1
ATOM 3223 O O . THR A 1 412 ? 9.651 9.886 15.355 1.00 83.94 412 THR A O 1
ATOM 3226 N N . PRO A 1 413 ? 7.840 8.617 14.848 1.00 90.25 413 PRO A N 1
ATOM 3227 C CA . PRO A 1 413 ? 6.444 8.360 14.440 1.00 90.25 413 PRO A CA 1
ATOM 3228 C C . PRO A 1 413 ? 5.378 9.189 15.185 1.00 90.25 413 PRO A C 1
ATOM 3230 O O . PRO A 1 413 ? 5.534 9.454 16.377 1.00 90.25 413 PRO A O 1
ATOM 3233 N N . THR A 1 414 ? 4.316 9.618 14.490 1.00 77.94 414 THR A N 1
ATOM 3234 C CA . THR A 1 414 ? 3.274 10.545 14.992 1.00 77.94 414 THR A CA 1
ATOM 3235 C C . THR A 1 414 ? 2.618 10.042 16.276 1.00 77.94 414 THR A C 1
ATOM 3237 O O . THR A 1 414 ? 2.210 10.844 17.111 1.00 77.94 414 THR A O 1
ATOM 3240 N N . LEU A 1 415 ? 2.615 8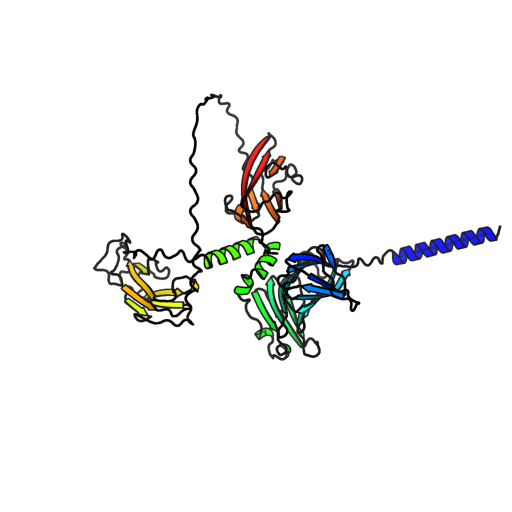.725 16.513 1.00 81.31 415 LEU A N 1
ATOM 3241 C CA . LEU A 1 415 ? 2.118 8.146 17.763 1.00 81.31 415 LEU A CA 1
ATOM 3242 C C . LEU A 1 415 ? 2.802 8.729 19.013 1.00 81.31 415 LEU A C 1
ATOM 3244 O O . LEU A 1 415 ? 2.152 8.867 20.043 1.00 81.31 415 LEU A O 1
ATOM 3248 N N . PHE A 1 416 ? 4.082 9.113 18.922 1.00 85.38 416 PHE A N 1
ATOM 3249 C CA . PHE A 1 416 ? 4.815 9.719 20.037 1.00 85.38 416 PHE A CA 1
ATOM 3250 C C . PHE A 1 416 ? 4.395 11.170 20.296 1.00 85.38 416 PHE A C 1
ATOM 3252 O O . PHE A 1 416 ? 4.577 11.681 21.402 1.00 85.38 416 PHE A O 1
ATOM 3259 N N . ALA A 1 417 ? 3.822 11.840 19.290 1.00 77.31 417 ALA A N 1
ATOM 3260 C CA . ALA A 1 417 ? 3.277 13.177 19.460 1.00 77.31 417 ALA A CA 1
ATOM 3261 C C . ALA A 1 417 ? 2.016 13.156 20.340 1.00 77.31 417 ALA A C 1
ATOM 3263 O O . ALA A 1 417 ? 1.823 14.103 21.111 1.00 77.31 417 ALA A O 1
ATOM 3264 N N . ASP A 1 418 ? 1.208 12.096 20.237 1.00 82.12 418 ASP A N 1
ATOM 3265 C CA . ASP A 1 418 ? -0.037 11.906 20.991 1.00 82.12 418 ASP A CA 1
ATOM 3266 C C . ASP A 1 418 ? 0.205 11.281 22.372 1.00 82.12 418 ASP A C 1
ATOM 3268 O O . ASP A 1 418 ? -0.356 11.744 23.367 1.00 82.12 418 ASP A O 1
ATOM 3272 N N . ASP A 1 419 ? 1.063 10.259 22.445 1.00 91.50 419 ASP A N 1
ATOM 3273 C CA . ASP A 1 419 ? 1.455 9.594 23.688 1.00 91.50 419 ASP A CA 1
ATOM 3274 C C . ASP A 1 419 ? 2.971 9.311 23.694 1.00 91.50 419 ASP A C 1
ATOM 3276 O O . ASP A 1 419 ? 3.432 8.381 23.025 1.00 91.50 419 ASP A O 1
ATOM 3280 N N . PRO A 1 420 ? 3.774 10.065 24.472 1.00 88.50 420 PRO A N 1
ATOM 3281 C CA . PRO A 1 420 ? 5.222 9.872 24.520 1.00 88.50 420 PRO A CA 1
ATOM 3282 C C . PRO A 1 420 ? 5.639 8.512 25.104 1.00 88.50 420 PRO A C 1
ATOM 3284 O O . PRO A 1 420 ? 6.787 8.115 24.928 1.00 88.50 420 PRO A O 1
ATOM 3287 N N . ASN A 1 421 ? 4.733 7.791 25.779 1.00 91.56 421 ASN A N 1
ATOM 3288 C CA . ASN A 1 421 ? 4.999 6.466 26.345 1.00 91.56 421 ASN A CA 1
ATOM 3289 C C . ASN A 1 421 ? 4.502 5.315 25.460 1.00 91.56 421 ASN A C 1
ATOM 3291 O O . ASN A 1 421 ? 4.678 4.147 25.824 1.00 91.56 421 ASN A O 1
ATOM 3295 N N . ALA A 1 422 ? 3.861 5.610 24.328 1.00 88.25 422 ALA A N 1
ATOM 3296 C CA . ALA A 1 422 ? 3.377 4.566 23.445 1.00 88.25 422 ALA A CA 1
ATOM 3297 C C . ALA A 1 422 ? 4.546 3.787 22.816 1.00 88.25 422 ALA A C 1
ATOM 3299 O O . ALA A 1 422 ? 5.690 4.233 22.776 1.00 88.25 422 ALA A O 1
ATOM 3300 N N . THR A 1 423 ? 4.272 2.558 22.382 1.00 92.94 423 THR A N 1
ATOM 3301 C CA . THR A 1 423 ? 5.278 1.659 21.802 1.00 92.94 423 THR A CA 1
ATOM 3302 C C . THR A 1 423 ? 5.087 1.592 20.293 1.00 92.94 423 THR A C 1
ATOM 3304 O O . THR A 1 423 ? 4.006 1.232 19.828 1.00 92.94 423 THR A O 1
ATOM 3307 N N . TYR A 1 424 ? 6.129 1.923 19.531 1.00 90.50 424 TYR A N 1
ATOM 3308 C CA . TYR A 1 424 ? 6.127 1.797 18.076 1.00 90.50 424 TYR A CA 1
ATOM 3309 C C . TYR A 1 424 ? 6.538 0.383 17.669 1.00 90.50 424 TYR A C 1
ATOM 3311 O O . TYR A 1 424 ? 7.619 -0.054 18.042 1.00 90.50 424 TYR A O 1
ATOM 3319 N N . GLN A 1 425 ? 5.710 -0.336 16.915 1.00 89.81 425 GLN A N 1
ATOM 3320 C CA . GLN A 1 425 ? 6.048 -1.668 16.401 1.00 89.81 425 GLN A CA 1
ATOM 3321 C C . GLN A 1 425 ? 6.350 -1.586 14.905 1.00 89.81 425 GLN A C 1
ATOM 3323 O O . GLN A 1 425 ? 5.618 -0.920 14.176 1.00 89.81 425 GLN A O 1
ATOM 3328 N N . THR A 1 426 ? 7.409 -2.247 14.441 1.00 88.75 426 THR A N 1
ATOM 3329 C CA . THR A 1 426 ? 7.799 -2.218 13.023 1.00 88.75 426 THR A CA 1
ATOM 3330 C C . THR A 1 426 ? 8.549 -3.474 12.594 1.00 88.75 426 THR A C 1
ATOM 3332 O O . THR A 1 426 ? 9.262 -4.089 13.391 1.00 88.75 426 THR A O 1
ATOM 3335 N N . SER A 1 427 ? 8.399 -3.827 11.317 1.00 87.12 427 SER A N 1
ATOM 3336 C CA . SER A 1 427 ? 9.201 -4.840 10.621 1.00 87.12 427 SER A CA 1
ATOM 3337 C C . SER A 1 427 ? 10.307 -4.244 9.749 1.00 87.12 427 SER A C 1
ATOM 3339 O O . SER A 1 427 ? 11.144 -4.983 9.230 1.00 87.12 427 SER A O 1
ATOM 3341 N N . SER A 1 428 ? 10.333 -2.918 9.593 1.00 85.81 428 SER A N 1
ATOM 3342 C CA . SER A 1 428 ? 11.365 -2.214 8.836 1.00 85.81 428 SER A CA 1
ATOM 3343 C C . SER A 1 428 ? 12.717 -2.343 9.529 1.00 85.81 428 SER A C 1
ATOM 3345 O O . SER A 1 428 ? 12.842 -2.098 10.730 1.00 85.81 428 SER A O 1
ATOM 3347 N N . ASP A 1 429 ? 13.761 -2.651 8.761 1.00 89.69 429 ASP A N 1
ATOM 3348 C CA . ASP A 1 429 ? 15.143 -2.643 9.245 1.00 89.69 429 ASP A CA 1
ATOM 3349 C C . ASP A 1 429 ? 15.651 -1.226 9.566 1.00 89.69 429 ASP A C 1
ATOM 3351 O O . ASP A 1 429 ? 16.779 -1.062 10.032 1.00 89.69 429 ASP A O 1
ATOM 3355 N N . ARG A 1 430 ? 14.830 -0.196 9.327 1.00 88.88 430 ARG A N 1
ATOM 3356 C CA . ARG A 1 430 ? 15.161 1.212 9.508 1.00 88.88 430 ARG A CA 1
ATOM 3357 C C . ARG A 1 430 ? 13.990 2.002 10.072 1.00 88.88 430 ARG A C 1
ATOM 3359 O O . ARG A 1 430 ? 12.900 2.023 9.504 1.00 88.88 430 ARG A O 1
ATOM 3366 N N . VAL A 1 431 ? 14.251 2.752 11.135 1.00 90.62 431 VAL A N 1
ATOM 3367 C CA . VAL A 1 431 ? 13.296 3.678 11.754 1.00 90.62 431 VAL A CA 1
ATOM 3368 C C . VAL A 1 431 ? 13.960 5.036 11.893 1.00 90.62 431 VAL A C 1
ATOM 3370 O O . VAL A 1 431 ? 15.066 5.136 12.414 1.00 90.62 431 VAL A O 1
ATOM 3373 N N . THR A 1 432 ? 13.303 6.102 11.443 1.00 91.19 432 THR A N 1
ATOM 3374 C CA . THR A 1 432 ? 13.812 7.465 11.637 1.00 91.19 432 THR A CA 1
ATOM 3375 C C . THR A 1 432 ? 12.950 8.195 12.657 1.00 91.19 432 THR A C 1
ATOM 3377 O O . THR A 1 432 ? 11.754 8.373 12.453 1.00 91.19 432 THR A O 1
ATOM 3380 N N . LEU A 1 433 ? 13.575 8.615 13.753 1.00 94.81 433 LEU A N 1
ATOM 3381 C CA . LEU A 1 433 ? 12.979 9.416 14.810 1.00 94.81 433 LEU A CA 1
ATOM 3382 C C . LEU A 1 433 ? 13.198 10.897 14.500 1.00 94.81 433 LEU A C 1
ATOM 3384 O O . LEU A 1 433 ? 14.341 11.327 14.309 1.00 94.81 433 LEU A O 1
ATOM 3388 N N . PHE A 1 434 ? 12.118 11.673 14.501 1.00 94.88 434 PHE A N 1
ATOM 3389 C CA . PHE A 1 434 ? 12.176 13.133 14.470 1.00 94.88 434 PHE A CA 1
ATOM 3390 C C . PHE A 1 434 ? 11.598 13.696 15.757 1.00 94.88 434 PHE A C 1
ATOM 3392 O O . PHE A 1 434 ? 10.699 13.110 16.360 1.00 94.88 434 PHE A O 1
ATOM 3399 N N . GLY A 1 435 ? 12.097 14.853 16.168 1.00 96.12 435 GLY A N 1
ATOM 3400 C CA . GLY A 1 435 ? 11.545 15.545 17.316 1.00 96.12 435 GLY A CA 1
ATOM 3401 C C . GLY A 1 435 ? 12.031 16.972 17.447 1.00 96.12 435 GLY A C 1
ATOM 3402 O O . GLY A 1 435 ? 12.824 17.467 16.643 1.00 96.12 435 GLY A O 1
ATOM 3403 N N . GLU A 1 436 ? 11.538 17.619 18.488 1.00 97.31 436 GLU A N 1
ATOM 3404 C CA . GLU A 1 436 ? 11.850 18.981 18.875 1.00 97.31 436 GLU A CA 1
ATOM 3405 C C . GLU A 1 436 ? 12.661 18.980 20.172 1.00 97.31 436 GLU A C 1
ATOM 3407 O O . GLU A 1 436 ? 12.472 18.134 21.050 1.00 97.31 436 GLU A O 1
ATOM 3412 N N . VAL A 1 437 ? 13.576 19.934 20.297 1.00 97.88 437 VAL A N 1
ATOM 3413 C CA . VAL A 1 437 ? 14.352 20.165 21.519 1.00 97.88 437 VAL A CA 1
ATOM 3414 C C . VAL A 1 437 ? 14.150 21.596 22.010 1.00 97.88 437 VAL A C 1
ATOM 3416 O O . VAL A 1 437 ? 13.807 22.473 21.210 1.00 97.88 437 VAL A O 1
ATOM 3419 N N . PRO A 1 438 ? 14.370 21.868 23.308 1.00 96.62 438 PRO A N 1
ATOM 3420 C CA . PRO A 1 438 ? 14.250 23.216 23.846 1.00 96.62 438 PRO A CA 1
ATOM 3421 C C . PRO A 1 438 ? 15.138 24.216 23.109 1.00 96.62 438 PRO A C 1
ATOM 3423 O O . PRO A 1 438 ? 16.265 23.909 22.704 1.00 96.62 438 PRO A O 1
ATOM 3426 N N . VAL A 1 439 ? 14.660 25.454 23.004 1.00 93.38 439 VAL A N 1
ATOM 3427 C CA . VAL A 1 439 ? 15.486 26.573 22.542 1.00 93.38 439 VAL A CA 1
ATOM 3428 C C . VAL A 1 439 ? 16.725 26.712 23.433 1.00 93.38 439 VAL A C 1
ATOM 3430 O O . VAL A 1 439 ? 16.643 26.603 24.653 1.00 93.38 439 VAL A O 1
ATOM 3433 N N . GLY A 1 440 ? 17.887 26.937 22.819 1.00 92.06 440 GLY A N 1
ATOM 3434 C CA . GLY A 1 440 ? 19.165 26.990 23.536 1.00 92.06 440 GLY A CA 1
ATOM 3435 C C . GLY A 1 440 ? 19.847 25.632 23.731 1.00 92.06 440 GLY A C 1
ATOM 3436 O O . GLY A 1 440 ? 20.898 25.579 24.358 1.00 92.06 440 GLY A O 1
ATOM 3437 N N . THR A 1 441 ? 19.312 24.540 23.179 1.00 97.06 441 THR A N 1
ATOM 3438 C CA . THR A 1 441 ? 20.034 23.259 23.126 1.00 97.06 441 THR A CA 1
ATOM 3439 C C . THR A 1 441 ? 21.334 23.406 22.323 1.00 97.06 441 THR A C 1
ATOM 3441 O O . THR A 1 441 ? 21.327 23.838 21.170 1.00 97.06 441 THR A O 1
ATOM 3444 N N . ASN A 1 442 ? 22.459 23.023 22.929 1.00 97.31 442 ASN A N 1
ATOM 3445 C CA . ASN A 1 442 ? 23.782 23.033 22.306 1.00 97.31 442 ASN A CA 1
ATOM 3446 C C . ASN A 1 442 ? 24.114 21.713 21.606 1.00 97.31 442 ASN A C 1
ATOM 3448 O O . ASN A 1 442 ? 24.847 21.702 20.619 1.00 97.31 442 ASN A O 1
ATOM 3452 N N . SER A 1 443 ? 23.620 20.588 22.127 1.00 97.31 443 SER A N 1
ATOM 3453 C CA . SER A 1 443 ? 23.805 19.278 21.501 1.00 97.31 443 SER A CA 1
ATOM 3454 C C . SER A 1 443 ? 22.688 18.314 21.878 1.00 97.31 443 SER A C 1
ATOM 3456 O O . SER A 1 443 ? 22.090 18.436 22.946 1.00 97.31 443 SER A O 1
ATOM 3458 N N . VAL A 1 444 ? 22.442 17.338 21.006 1.00 97.81 444 VAL A N 1
ATOM 3459 C CA . VAL A 1 444 ? 21.498 16.243 21.243 1.00 97.81 444 VAL A CA 1
ATOM 3460 C C . VAL A 1 444 ? 22.257 14.924 21.209 1.00 97.81 444 VAL A C 1
ATOM 3462 O O . VAL A 1 444 ? 23.100 14.711 20.331 1.00 97.81 444 VAL A O 1
ATOM 3465 N N . ARG A 1 445 ? 21.969 14.036 22.162 1.00 98.00 445 ARG A N 1
ATOM 3466 C CA . ARG A 1 445 ? 22.477 12.661 22.194 1.00 98.00 445 ARG A CA 1
ATOM 3467 C C . ARG A 1 445 ? 21.324 11.673 22.132 1.00 98.00 445 ARG A C 1
ATOM 3469 O O . ARG A 1 445 ? 20.295 11.910 22.750 1.00 98.00 445 ARG A O 1
ATOM 3476 N N . VAL A 1 446 ? 21.513 10.557 21.437 1.00 97.00 446 VAL A N 1
ATOM 3477 C CA . VAL A 1 446 ? 20.570 9.431 21.438 1.00 97.00 446 VAL A CA 1
ATOM 3478 C C . VAL A 1 446 ? 21.320 8.175 21.854 1.00 97.00 446 VAL A C 1
ATOM 3480 O O . VAL A 1 446 ? 22.302 7.812 21.209 1.00 97.00 446 VAL A O 1
ATOM 3483 N N . ASN A 1 447 ? 20.917 7.550 22.963 1.00 95.88 447 ASN A N 1
ATOM 3484 C CA . ASN A 1 447 ? 21.635 6.422 23.580 1.00 95.88 447 ASN A CA 1
ATOM 3485 C C . ASN A 1 447 ? 23.139 6.711 23.777 1.00 95.88 447 ASN A C 1
ATOM 3487 O O . ASN A 1 447 ? 23.999 5.872 23.524 1.00 95.88 447 ASN A O 1
ATOM 3491 N N . GLY A 1 448 ? 23.465 7.945 24.177 1.00 92.88 448 GLY A N 1
ATOM 3492 C CA . GLY A 1 448 ? 24.842 8.412 24.376 1.00 92.88 448 GLY A CA 1
ATOM 3493 C C . GLY A 1 448 ? 25.575 8.868 23.106 1.00 92.88 448 GLY A C 1
ATOM 3494 O O . GLY A 1 448 ? 26.611 9.525 23.219 1.00 92.88 448 GLY A O 1
ATOM 3495 N N . PHE A 1 449 ? 25.039 8.617 21.907 1.00 93.50 449 PHE A N 1
ATOM 3496 C CA . PHE A 1 449 ? 25.634 9.064 20.645 1.00 93.50 449 PHE A CA 1
ATOM 3497 C C . PHE A 1 449 ? 25.230 10.501 20.316 1.00 93.50 449 PHE A C 1
ATOM 3499 O O . PHE A 1 449 ? 24.052 10.789 20.120 1.00 93.50 449 PHE A O 1
ATOM 3506 N N . GLN A 1 450 ? 26.204 11.407 20.219 1.00 96.00 450 GLN A N 1
ATOM 3507 C CA . GLN A 1 450 ? 25.959 12.800 19.843 1.00 96.00 450 GLN A CA 1
ATOM 3508 C C . GLN A 1 450 ? 25.617 12.930 18.352 1.00 96.00 450 GLN A C 1
ATOM 3510 O O . GLN A 1 450 ? 26.368 12.471 17.490 1.00 96.00 450 GLN A O 1
ATOM 3515 N N . LEU A 1 451 ? 24.498 13.589 18.048 1.00 93.69 451 LEU A N 1
ATOM 3516 C CA . LEU A 1 451 ? 24.026 13.784 16.680 1.00 93.69 451 LEU A CA 1
ATOM 3517 C C . LEU A 1 451 ? 24.906 14.804 15.950 1.00 93.69 451 LEU A C 1
ATOM 3519 O O . LEU A 1 451 ? 24.874 15.993 16.248 1.00 93.69 451 LEU A O 1
ATOM 3523 N N . GLN A 1 452 ? 25.676 14.347 14.961 1.00 90.75 452 GLN A N 1
ATOM 3524 C CA . GLN A 1 452 ? 26.617 15.202 14.220 1.00 90.75 452 GLN A CA 1
ATOM 3525 C C . GLN A 1 452 ? 25.937 16.253 13.334 1.00 90.75 452 GLN A C 1
ATOM 3527 O O . GLN A 1 452 ? 26.547 17.266 13.010 1.00 90.75 452 GLN A O 1
ATOM 3532 N N . LYS A 1 453 ? 24.691 15.998 12.920 1.00 84.94 453 LYS A N 1
ATOM 3533 C CA . LYS A 1 453 ? 23.912 16.911 12.071 1.00 84.94 453 LYS A CA 1
ATOM 3534 C C . LYS A 1 453 ? 23.187 18.004 12.862 1.00 84.94 453 LYS A C 1
ATOM 3536 O O . LYS A 1 453 ? 22.636 18.901 12.239 1.00 84.94 453 LYS A O 1
ATOM 3541 N N . PHE A 1 454 ? 23.172 17.923 14.193 1.00 93.19 454 PHE A N 1
ATOM 3542 C CA . PHE A 1 454 ? 22.538 18.921 15.047 1.00 93.19 454 PHE A CA 1
ATOM 3543 C C . PHE A 1 454 ? 23.524 20.056 15.345 1.00 93.19 454 PHE A C 1
ATOM 3545 O O . PHE A 1 454 ? 24.628 19.809 15.835 1.00 93.19 454 PHE A O 1
ATOM 3552 N N . SER A 1 455 ? 23.123 21.293 15.067 1.00 92.00 455 SER A N 1
ATOM 3553 C CA . SER A 1 455 ? 23.911 22.504 15.300 1.00 92.00 455 SER A CA 1
ATOM 3554 C C . SER A 1 455 ? 23.335 23.333 16.448 1.00 92.00 455 SER A C 1
ATOM 3556 O O . SER A 1 455 ? 22.136 23.317 16.713 1.00 92.00 455 SER A O 1
ATOM 3558 N N . VAL A 1 456 ? 24.189 24.102 17.131 1.00 93.19 456 VAL A N 1
ATOM 3559 C CA . VAL A 1 456 ? 23.746 25.035 18.180 1.00 93.19 456 VAL A CA 1
ATOM 3560 C C . VAL A 1 456 ? 22.721 26.013 17.597 1.00 93.19 456 VAL A C 1
ATOM 3562 O O . VAL A 1 456 ? 23.018 26.718 16.632 1.00 93.19 456 VAL A O 1
ATOM 3565 N N . GLY A 1 457 ? 21.535 26.071 18.206 1.00 87.81 457 GLY A N 1
ATOM 3566 C CA . GLY A 1 457 ? 20.410 26.894 17.747 1.00 87.81 457 GLY A CA 1
ATOM 3567 C C . GLY A 1 457 ? 19.333 26.127 16.977 1.00 87.81 457 GLY A C 1
ATOM 3568 O O . GLY A 1 457 ? 18.235 26.660 16.807 1.00 87.81 457 GLY A O 1
ATOM 3569 N N . ASP A 1 458 ? 19.598 24.881 16.576 1.00 92.56 458 ASP A N 1
ATOM 3570 C CA . ASP A 1 458 ? 18.564 24.009 16.031 1.00 92.56 458 ASP A CA 1
ATOM 3571 C C . ASP A 1 458 ? 17.514 23.703 17.107 1.00 92.56 458 ASP A C 1
ATOM 3573 O O . ASP A 1 458 ? 17.806 23.545 18.292 1.00 92.56 458 ASP A O 1
ATOM 3577 N N . THR A 1 459 ? 16.257 23.620 16.682 1.00 96.50 459 THR A N 1
ATOM 3578 C CA . THR A 1 459 ? 15.121 23.247 17.545 1.00 96.50 459 THR A CA 1
ATOM 3579 C C . THR A 1 459 ? 14.549 21.887 17.177 1.00 96.50 459 THR A C 1
ATOM 3581 O O . THR A 1 459 ? 13.596 21.434 17.801 1.00 96.50 459 THR A O 1
ATOM 3584 N N . LYS A 1 460 ? 15.130 21.222 16.174 1.00 95.81 460 LYS A N 1
ATOM 3585 C CA . LYS A 1 460 ? 14.693 19.926 15.660 1.00 95.81 460 LYS A CA 1
ATOM 3586 C C . LYS A 1 460 ? 15.870 18.974 15.573 1.00 95.81 460 LYS A C 1
ATOM 3588 O O . LYS A 1 460 ? 16.985 19.395 15.280 1.00 95.81 460 LYS A O 1
ATOM 3593 N N . PHE A 1 461 ? 15.613 17.693 15.788 1.00 97.25 461 PHE A N 1
ATOM 3594 C CA . PHE A 1 461 ? 16.612 16.646 15.624 1.00 97.25 461 PHE A CA 1
ATOM 3595 C C . PHE A 1 461 ? 16.086 15.508 14.748 1.00 97.25 461 PHE A C 1
ATOM 3597 O O . PHE A 1 461 ? 14.879 15.341 14.572 1.00 97.25 461 PHE A O 1
ATOM 3604 N N . GLN A 1 462 ? 17.022 14.723 14.215 1.00 95.19 462 GLN A N 1
ATOM 3605 C CA . GLN A 1 462 ? 16.756 13.514 13.446 1.00 95.19 462 GLN A CA 1
ATOM 3606 C C . GLN A 1 462 ? 17.734 12.416 13.872 1.00 95.19 462 GLN A C 1
ATOM 3608 O O . GLN A 1 462 ? 18.941 12.659 13.963 1.00 95.19 462 GLN A O 1
ATOM 3613 N N . TYR A 1 463 ? 17.228 11.205 14.083 1.00 96.44 463 TYR A N 1
ATOM 3614 C CA . TYR A 1 463 ? 18.025 10.019 14.382 1.00 96.44 463 TYR A CA 1
ATOM 3615 C C . TYR A 1 463 ? 17.512 8.812 13.601 1.00 96.44 463 TYR A C 1
ATOM 3617 O O . TYR A 1 463 ? 16.311 8.590 13.552 1.00 96.44 463 TYR A O 1
ATOM 3625 N N . THR A 1 464 ? 18.407 8.015 13.018 1.00 91.12 464 THR A N 1
ATOM 3626 C CA . THR A 1 464 ? 18.034 6.784 12.308 1.00 91.12 464 THR A CA 1
ATOM 3627 C C . THR A 1 464 ? 18.512 5.565 13.093 1.00 91.12 464 THR A C 1
ATOM 3629 O O . THR A 1 464 ? 19.711 5.378 13.306 1.00 91.12 464 THR A O 1
ATOM 3632 N N . ALA A 1 465 ? 17.558 4.748 13.521 1.00 95.06 465 ALA A N 1
ATOM 3633 C CA . ALA A 1 465 ? 17.752 3.401 14.025 1.00 95.06 465 ALA A CA 1
ATOM 3634 C C . ALA A 1 465 ? 17.775 2.410 12.851 1.00 95.06 465 ALA A C 1
ATOM 3636 O O . ALA A 1 465 ? 16.976 2.532 11.926 1.00 95.06 465 ALA A O 1
ATOM 3637 N N . ILE A 1 466 ? 18.716 1.471 12.862 1.00 90.44 466 ILE A N 1
ATOM 3638 C CA . ILE A 1 466 ? 19.007 0.527 11.784 1.00 90.44 466 ILE A CA 1
ATOM 3639 C C . ILE A 1 466 ? 19.301 -0.848 12.396 1.00 90.44 466 ILE A C 1
ATOM 3641 O O . ILE A 1 466 ? 20.121 -0.950 13.310 1.00 90.44 466 ILE A O 1
ATOM 3645 N N . ALA A 1 467 ? 18.683 -1.902 11.866 1.00 89.69 467 ALA A N 1
ATOM 3646 C CA . ALA A 1 467 ? 18.805 -3.287 12.327 1.00 89.69 467 ALA A CA 1
ATOM 3647 C C . ALA A 1 467 ? 19.928 -4.102 11.642 1.00 89.69 467 ALA A C 1
ATOM 3649 O O . ALA A 1 467 ? 20.006 -5.319 11.797 1.00 89.69 467 ALA A O 1
ATOM 3650 N N . LEU A 1 468 ? 20.818 -3.453 10.877 1.00 77.06 468 LEU A N 1
ATOM 3651 C CA . LEU A 1 468 ? 21.855 -4.104 10.057 1.00 77.06 468 LEU A CA 1
ATOM 3652 C C . LEU A 1 468 ? 22.936 -4.825 10.891 1.00 77.06 468 LEU A C 1
ATOM 3654 O O . LEU A 1 468 ? 23.996 -4.269 11.196 1.00 77.06 468 LEU A O 1
ATOM 3658 N N . GLY A 1 469 ? 22.709 -6.108 11.180 1.00 68.88 469 GLY A N 1
ATOM 3659 C CA . GLY A 1 469 ? 23.706 -7.037 11.725 1.00 68.88 469 GLY A CA 1
ATOM 3660 C C . GLY A 1 469 ? 24.364 -6.566 13.030 1.00 68.88 469 GLY A C 1
ATOM 3661 O O . GLY A 1 469 ? 23.791 -5.805 13.803 1.00 68.88 469 GLY A O 1
ATOM 3662 N N . ALA A 1 470 ? 25.608 -6.994 13.279 1.00 62.69 470 ALA A N 1
ATOM 3663 C CA . ALA A 1 470 ? 26.334 -6.703 14.526 1.00 62.69 470 ALA A CA 1
ATOM 3664 C C . ALA A 1 470 ? 26.620 -5.206 14.783 1.00 62.69 470 ALA A C 1
ATOM 3666 O O . ALA A 1 470 ? 27.054 -4.854 15.878 1.00 62.69 470 ALA A O 1
ATOM 3667 N N . ASN A 1 471 ? 26.402 -4.340 13.787 1.00 71.00 471 ASN A N 1
ATOM 3668 C CA . ASN A 1 471 ? 26.677 -2.904 13.866 1.00 71.00 471 ASN A CA 1
ATOM 3669 C C . ASN A 1 471 ? 25.399 -2.046 13.879 1.00 71.00 471 ASN A C 1
ATOM 3671 O O . ASN A 1 471 ? 25.500 -0.819 13.906 1.00 71.00 471 ASN A O 1
ATOM 3675 N N . GLY A 1 472 ? 24.216 -2.668 13.840 1.00 85.19 472 GLY A N 1
ATOM 3676 C CA . GLY A 1 472 ? 22.938 -1.980 13.977 1.00 85.19 472 GLY A CA 1
ATOM 3677 C C . GLY A 1 472 ? 22.740 -1.408 15.384 1.00 85.19 472 GLY A C 1
ATOM 3678 O O . GLY A 1 472 ? 23.197 -1.966 16.379 1.00 85.19 472 GLY A O 1
ATOM 3679 N N . ASN A 1 473 ? 22.045 -0.278 15.471 1.00 90.81 473 ASN A N 1
ATOM 3680 C CA . ASN A 1 473 ? 21.589 0.357 16.716 1.00 90.81 473 ASN A CA 1
ATOM 3681 C C . ASN A 1 473 ? 20.114 0.029 17.030 1.00 90.81 473 ASN A C 1
ATOM 3683 O O . ASN A 1 473 ? 19.493 0.694 17.862 1.00 90.81 473 ASN A O 1
ATOM 3687 N N . MET A 1 474 ? 19.554 -0.972 16.350 1.00 95.31 474 MET A N 1
ATOM 3688 C CA . MET A 1 474 ? 18.246 -1.570 16.599 1.00 95.31 474 MET A CA 1
ATOM 3689 C C . MET A 1 474 ? 18.407 -3.093 16.586 1.00 95.31 474 MET A C 1
ATOM 3691 O O . MET A 1 474 ? 19.025 -3.639 15.677 1.00 95.31 474 MET A O 1
ATOM 3695 N N . GLN A 1 475 ? 17.908 -3.772 17.609 1.00 95.06 475 GLN A N 1
ATOM 3696 C CA . GLN A 1 475 ? 17.947 -5.225 17.762 1.00 95.06 475 GLN A CA 1
ATOM 3697 C C . GLN A 1 475 ? 16.537 -5.800 17.627 1.00 95.06 475 GLN A C 1
ATOM 3699 O O . GLN A 1 475 ? 15.557 -5.081 17.809 1.00 95.06 475 GLN A O 1
ATOM 3704 N N . GLU A 1 476 ? 16.419 -7.086 17.303 1.00 94.44 476 GLU A N 1
ATOM 3705 C CA . GLU A 1 476 ? 15.134 -7.791 17.379 1.00 94.44 476 GLU A CA 1
ATOM 3706 C C . GLU A 1 476 ? 14.561 -7.707 18.805 1.00 94.44 476 GLU A C 1
ATOM 3708 O O . GLU A 1 476 ? 15.282 -7.885 19.788 1.00 94.44 476 GLU A O 1
ATOM 3713 N N . GLY A 1 477 ? 13.264 -7.418 18.912 1.00 95.25 477 GLY A N 1
ATOM 3714 C CA . GLY A 1 477 ? 12.567 -7.183 20.172 1.00 95.25 477 GLY A CA 1
ATOM 3715 C C . GLY A 1 477 ? 12.461 -5.703 20.549 1.00 95.25 477 GLY A C 1
ATOM 3716 O O . GLY A 1 477 ? 12.385 -4.819 19.695 1.00 95.25 477 GLY A O 1
ATOM 3717 N N . GLU A 1 478 ? 12.373 -5.428 21.851 1.00 96.88 478 GLU A N 1
ATOM 3718 C CA . GLU A 1 478 ? 12.177 -4.077 22.391 1.00 96.88 478 GLU A CA 1
ATOM 3719 C C . GLU A 1 478 ? 13.490 -3.278 22.418 1.00 96.88 478 GLU A C 1
ATOM 3721 O O . GLU A 1 478 ? 14.484 -3.690 23.011 1.00 96.88 478 GLU A O 1
ATOM 3726 N N . ASN A 1 479 ? 13.464 -2.088 21.818 1.00 97.31 479 ASN A N 1
ATOM 3727 C CA . ASN A 1 479 ? 14.548 -1.115 21.798 1.00 97.31 479 ASN A CA 1
ATOM 3728 C C . ASN A 1 479 ? 14.086 0.170 22.482 1.00 97.31 479 ASN A C 1
ATOM 3730 O O . ASN A 1 479 ? 13.060 0.744 22.114 1.00 97.31 479 ASN A O 1
ATOM 3734 N N . THR A 1 480 ? 14.881 0.663 23.428 1.00 97.38 480 THR A N 1
ATOM 3735 C CA . THR A 1 480 ? 14.637 1.950 24.087 1.00 97.38 480 THR A CA 1
ATOM 3736 C C . THR A 1 480 ? 15.644 2.978 23.588 1.00 97.38 480 THR A C 1
ATOM 3738 O O . THR A 1 480 ? 16.856 2.747 23.619 1.00 97.38 480 THR A O 1
ATOM 3741 N N . TYR A 1 481 ? 15.142 4.127 23.139 1.00 97.44 481 TYR A N 1
ATOM 3742 C CA . TYR A 1 481 ? 15.957 5.263 22.723 1.00 97.44 481 TYR A CA 1
ATOM 3743 C C . TYR A 1 481 ? 15.802 6.402 23.723 1.00 97.44 481 TYR A C 1
ATOM 3745 O O . TYR A 1 481 ? 14.719 6.966 23.847 1.00 97.44 481 TYR A O 1
ATOM 3753 N N . THR A 1 482 ? 16.890 6.754 24.406 1.00 97.69 482 THR A N 1
ATOM 3754 C CA . THR A 1 482 ? 16.979 7.913 25.300 1.00 97.69 482 THR A CA 1
ATOM 3755 C C . THR A 1 482 ? 17.539 9.102 24.533 1.00 97.69 482 THR A C 1
ATOM 3757 O O . THR A 1 482 ? 18.714 9.105 24.156 1.00 97.69 482 THR A O 1
ATOM 3760 N N . ILE A 1 483 ? 16.702 10.112 24.308 1.00 98.19 483 ILE A N 1
ATOM 3761 C CA . ILE A 1 483 ? 17.050 11.378 23.669 1.00 98.19 483 ILE A CA 1
ATOM 3762 C C . ILE A 1 483 ? 17.388 12.379 24.766 1.00 98.19 483 ILE A C 1
ATOM 3764 O O . ILE A 1 483 ? 16.516 12.762 25.537 1.00 98.19 483 ILE A O 1
ATOM 3768 N N . GLN A 1 484 ? 18.638 12.827 24.815 1.00 98.12 484 GLN A N 1
ATOM 3769 C CA . GLN A 1 484 ? 19.127 13.815 25.770 1.00 98.12 484 GLN A CA 1
ATOM 3770 C C . GLN A 1 484 ? 19.419 15.135 25.048 1.00 98.12 484 GLN A C 1
ATOM 3772 O O . GLN A 1 484 ? 20.271 15.177 24.157 1.00 98.12 484 GLN A O 1
ATOM 3777 N N . ALA A 1 485 ? 18.746 16.213 25.444 1.00 97.75 485 ALA A N 1
ATOM 3778 C CA . ALA A 1 485 ? 19.072 17.575 25.030 1.00 97.75 485 ALA A CA 1
ATOM 3779 C C . ALA A 1 485 ? 20.007 18.202 26.073 1.00 97.75 485 ALA A C 1
ATOM 3781 O O . ALA A 1 485 ? 19.733 18.123 27.267 1.00 97.75 485 ALA A O 1
ATOM 3782 N N . ILE A 1 486 ? 21.116 18.806 25.640 1.00 97.50 486 ILE A N 1
ATOM 3783 C CA . ILE A 1 486 ? 22.115 19.426 26.524 1.00 97.50 486 ILE A CA 1
ATOM 3784 C C . ILE A 1 486 ? 22.181 20.922 26.213 1.00 97.50 486 ILE A C 1
ATOM 3786 O O . ILE A 1 486 ? 22.539 21.304 25.096 1.00 97.50 486 ILE A O 1
ATOM 3790 N N . GLY A 1 487 ? 21.833 21.754 27.191 1.00 95.94 487 GLY A N 1
ATOM 3791 C CA . GLY A 1 487 ? 21.860 23.213 27.131 1.00 95.94 487 GLY A CA 1
ATOM 3792 C C . GLY A 1 487 ? 23.259 23.823 27.314 1.00 95.94 487 GLY A C 1
ATOM 3793 O O . GLY A 1 487 ? 24.260 23.107 27.421 1.00 95.94 487 GLY A O 1
ATOM 3794 N N . PRO A 1 488 ? 23.357 25.163 27.350 1.00 87.00 488 PRO A N 1
ATOM 3795 C CA . PRO A 1 488 ? 24.630 25.876 27.344 1.00 87.00 488 PRO A CA 1
ATOM 3796 C C . PRO A 1 488 ? 25.383 25.806 28.669 1.00 87.00 488 PRO A C 1
ATOM 3798 O O . PRO A 1 488 ? 26.611 25.767 28.664 1.00 87.00 488 PRO A O 1
ATOM 3801 N N . ASP A 1 489 ? 24.656 25.671 29.775 1.00 90.94 489 ASP A N 1
ATOM 3802 C CA . ASP A 1 489 ? 25.225 25.575 31.121 1.00 90.94 489 ASP A CA 1
ATOM 3803 C C . ASP A 1 489 ? 25.525 24.119 31.525 1.00 90.94 489 ASP A C 1
ATOM 3805 O O . ASP A 1 489 ? 25.780 23.819 32.687 1.00 90.94 489 ASP A O 1
ATOM 3809 N N . GLY A 1 490 ? 25.461 23.184 30.567 1.00 91.38 490 GLY A N 1
ATOM 3810 C CA . GLY A 1 490 ? 25.607 21.747 30.812 1.00 91.38 490 GLY A CA 1
ATOM 3811 C C . GLY A 1 490 ? 24.365 21.078 31.407 1.00 91.38 490 GLY A C 1
ATOM 3812 O O . GLY A 1 490 ? 24.368 19.861 31.580 1.00 91.38 490 GLY A O 1
ATOM 3813 N N . LEU A 1 491 ? 23.299 21.843 31.675 1.00 92.56 491 LEU A N 1
ATOM 3814 C CA . LEU A 1 491 ? 21.987 21.305 32.032 1.00 92.56 491 LEU A CA 1
ATOM 3815 C C . LEU A 1 491 ? 21.496 20.366 30.932 1.00 92.56 491 LEU A C 1
ATOM 3817 O O . LEU A 1 491 ? 21.627 20.671 29.746 1.00 92.56 491 LEU A O 1
ATOM 3821 N N . SER A 1 492 ? 20.923 19.232 31.321 1.00 95.56 492 SER A N 1
ATOM 3822 C CA . SER A 1 492 ? 20.370 18.273 30.372 1.00 95.56 492 SER A CA 1
ATOM 3823 C C . SER A 1 492 ? 18.965 17.853 30.752 1.00 95.56 492 SER A C 1
ATOM 3825 O O . SER A 1 492 ? 18.683 17.664 31.933 1.00 95.56 492 SER A O 1
ATOM 3827 N N . SER A 1 493 ? 18.132 17.630 29.746 1.00 96.69 493 SER A N 1
ATOM 3828 C CA . SER A 1 493 ? 16.815 17.014 29.873 1.00 96.69 493 SER A CA 1
ATOM 3829 C C . SER A 1 493 ? 16.719 15.804 28.950 1.00 96.69 493 SER A C 1
ATOM 3831 O O . SER A 1 493 ? 17.464 15.703 27.970 1.00 96.69 493 SER A O 1
ATOM 3833 N N . GLU A 1 494 ? 15.834 14.863 29.270 1.00 97.62 494 GLU A N 1
ATOM 3834 C CA . GLU A 1 494 ? 15.722 13.606 28.532 1.00 97.62 494 GLU A CA 1
ATOM 3835 C C . GLU A 1 494 ? 14.278 13.208 28.234 1.00 97.62 494 GLU A C 1
ATOM 3837 O O . GLU A 1 494 ? 13.355 13.548 28.971 1.00 97.62 494 GLU A O 1
ATOM 3842 N N . ALA A 1 495 ? 14.105 12.471 27.141 1.00 96.88 495 ALA A N 1
ATOM 3843 C CA . ALA A 1 495 ? 12.890 11.743 26.806 1.00 96.88 495 ALA A CA 1
ATOM 3844 C C . ALA A 1 495 ? 13.257 10.332 26.347 1.00 96.88 495 ALA A C 1
ATOM 3846 O O . ALA A 1 495 ? 14.345 10.110 25.812 1.00 96.88 495 ALA A O 1
ATOM 3847 N N . GLN A 1 496 ? 12.349 9.382 26.547 1.00 97.69 496 GLN A N 1
ATOM 3848 C CA . GLN A 1 496 ? 12.529 7.999 26.119 1.00 97.69 496 GLN A CA 1
ATOM 3849 C C . GLN A 1 496 ? 11.405 7.604 25.172 1.00 97.69 496 GLN A C 1
ATOM 3851 O O . GLN A 1 496 ? 10.258 7.974 25.399 1.00 97.69 496 GLN A O 1
ATOM 3856 N N . VAL A 1 497 ? 11.735 6.838 24.135 1.00 96.69 497 VAL A N 1
ATOM 3857 C CA . VAL A 1 497 ? 10.747 6.201 23.256 1.00 96.69 497 VAL A CA 1
ATOM 3858 C C . VAL A 1 497 ? 11.069 4.727 23.072 1.00 96.69 497 VAL A C 1
ATOM 3860 O O . VAL A 1 497 ? 12.239 4.333 23.082 1.00 96.69 497 VAL A O 1
ATOM 3863 N N . LYS A 1 498 ? 10.021 3.917 22.898 1.00 97.62 498 LYS A N 1
ATOM 3864 C CA . LYS A 1 498 ? 10.124 2.468 22.713 1.00 97.62 498 LYS A CA 1
ATOM 3865 C C . LYS A 1 498 ? 9.792 2.070 21.283 1.00 97.62 498 LYS A C 1
ATOM 3867 O O . LYS A 1 498 ? 8.736 2.434 20.764 1.00 97.62 498 LYS A O 1
ATOM 3872 N N . VAL A 1 499 ? 10.676 1.283 20.680 1.00 94.81 499 VAL A N 1
ATOM 3873 C CA . VAL A 1 499 ? 10.510 0.687 19.353 1.00 94.81 499 VAL A CA 1
ATOM 3874 C C . VAL A 1 499 ? 10.662 -0.824 19.472 1.00 94.81 499 VAL A C 1
ATOM 3876 O O . VAL A 1 499 ? 11.720 -1.311 19.854 1.00 94.81 499 VAL A O 1
ATOM 3879 N N . VAL A 1 500 ? 9.626 -1.579 19.137 1.00 94.69 500 VAL A N 1
ATOM 3880 C CA . VAL A 1 500 ? 9.676 -3.039 19.049 1.00 94.69 500 VAL A CA 1
ATOM 3881 C C . VAL A 1 500 ? 9.903 -3.419 17.593 1.00 94.69 500 VAL A C 1
ATOM 3883 O O . VAL A 1 500 ? 9.032 -3.213 16.748 1.00 94.69 500 VAL A O 1
ATOM 3886 N N . TYR A 1 501 ? 11.082 -3.957 17.302 1.00 94.62 501 TYR A N 1
ATOM 3887 C CA . TYR A 1 501 ? 11.449 -4.432 15.976 1.00 94.62 501 TYR A CA 1
ATOM 3888 C C . TYR A 1 501 ? 11.198 -5.935 15.885 1.00 94.62 501 TYR A C 1
ATOM 3890 O O . TYR A 1 501 ? 11.804 -6.715 16.617 1.00 94.62 501 TYR A O 1
ATOM 3898 N N . THR A 1 502 ? 10.299 -6.342 14.993 1.00 92.31 502 THR A N 1
ATOM 3899 C CA . THR A 1 502 ? 10.038 -7.757 14.706 1.00 92.31 502 THR A CA 1
ATOM 3900 C C . THR A 1 502 ? 10.465 -8.019 13.265 1.00 92.31 502 THR A C 1
ATOM 3902 O O . THR A 1 502 ? 9.720 -7.649 12.355 1.00 92.31 502 THR A O 1
ATOM 3905 N N . PRO A 1 503 ? 11.665 -8.583 13.022 1.00 89.69 503 PRO A N 1
ATOM 3906 C CA . PRO A 1 503 ? 12.104 -8.874 11.668 1.00 89.69 503 PRO A CA 1
ATOM 3907 C C . PRO A 1 503 ? 11.110 -9.833 11.015 1.00 89.69 503 PRO A C 1
ATOM 3909 O O . PRO A 1 503 ? 10.573 -10.738 11.658 1.00 89.69 503 PRO A O 1
ATOM 3912 N N . LEU A 1 504 ? 10.869 -9.652 9.720 1.00 82.19 504 LEU A N 1
ATOM 3913 C CA . LEU A 1 504 ? 10.140 -10.652 8.952 1.00 82.19 504 LEU A CA 1
ATOM 3914 C C . LEU A 1 504 ? 10.999 -11.922 8.938 1.00 82.19 504 LEU A C 1
ATOM 3916 O O . LEU A 1 504 ? 12.066 -11.936 8.325 1.00 82.19 504 LEU A O 1
ATOM 3920 N N . ASN A 1 505 ? 10.561 -12.967 9.649 1.00 72.56 505 ASN A N 1
ATOM 3921 C CA . ASN A 1 505 ? 11.186 -14.287 9.591 1.00 72.56 505 ASN A CA 1
ATOM 3922 C C . ASN A 1 505 ? 10.987 -14.843 8.181 1.00 72.56 505 ASN A C 1
ATOM 3924 O O . ASN A 1 505 ? 9.957 -15.433 7.861 1.00 72.56 505 ASN A O 1
ATOM 3928 N N . ILE A 1 506 ? 11.974 -14.612 7.323 1.00 56.50 506 ILE A N 1
ATOM 3929 C CA . ILE A 1 506 ? 12.045 -15.244 6.016 1.00 56.50 506 ILE A CA 1
ATOM 3930 C C . ILE A 1 506 ? 12.578 -16.656 6.280 1.00 56.50 506 ILE A C 1
ATOM 3932 O O . ILE A 1 506 ? 13.782 -16.846 6.454 1.00 56.50 506 ILE A O 1
ATOM 3936 N N . GLU A 1 507 ? 11.680 -17.640 6.394 1.00 50.06 507 GLU A N 1
ATOM 3937 C CA . GLU A 1 507 ? 12.080 -19.049 6.329 1.00 50.06 507 GLU A CA 1
ATOM 3938 C C . GLU A 1 507 ? 12.755 -19.278 4.966 1.00 50.06 507 GLU A C 1
ATOM 3940 O O . GLU A 1 507 ? 12.125 -19.120 3.919 1.00 50.06 507 GLU A O 1
ATOM 3945 N N . ASN A 1 508 ? 14.064 -19.550 4.998 1.00 39.00 508 ASN A N 1
ATOM 3946 C CA . ASN A 1 508 ? 14.890 -19.831 3.818 1.00 39.00 508 ASN A CA 1
ATOM 3947 C C . ASN A 1 508 ? 14.613 -21.209 3.216 1.00 39.00 508 ASN A C 1
ATOM 3949 O O . ASN A 1 508 ? 14.464 -22.173 4.004 1.00 39.00 508 ASN A O 1
#

pLDDT: mean 86.8, std 16.3, range [34.47, 98.69]

Foldseek 3Di:
DVVVVVVVVVVVVVVVVVVVVCVVCVPPPQVQFWWFKAWPDAWKWKDDQPDPDDTHTDHGRDTHGARIKMFAAAQTWMWIHGPHPKIKIFGHGWIKTFNDWGADPVRAIETEMETAFGKIWIFFACPVPPPPPRFHFYWYHYPFKIKGDGGATWMWGHDPFKIKIAGATDKIKIFTAAPVRDRQDIDIAHHQWMFIDGNCLSVDPDNNVRIDGDDPCCCLDPVNLVVCCVPCVPVSVVSVVVVCVQPVPPPPPPVPPQPPVCPVAAADAVAAWKAWDPDDAAAEAEQVDQKDKTKTFGTQQFQWKDKSNRTQPPDHRRGGMDMDMAGPSVVRDAAAKHKIWMWGAGPVRHIYDTDIGIYHYNHDHPDPDPDDDDDDDDDDDDDDDDDDDDDDDDDDDDDDPDPDQDAKFWPPVVVSVVPVEDAAEDQDQKDKIKTFGDAQFQWKDKVNRTDPPDHGRDGMDMDMAGDPPPPTQDHAAKDKIWIWTAGPVRDIHIGIYIYHHHHDPRPD

Nearest PDB structures (foldseek):
  6ovm-assembly1_R  TM=8.294E-01  e=1.298E-05  Pseudomonas capeferrum
  4m0h-assembly2_B  TM=6.065E-01  e=2.429E-06  Parabacteroides distasonis ATCC 8503
  5ix9-assembly1_A  TM=8.462E-01  e=4.348E-02  Marinomonas primoryensis
  8uf4-assembly1_A  TM=3.946E-01  e=2.444E-02  Homo sapiens
  7sqc-assembly1_T1  TM=1.530E-01  e=3.004E-04  Chlamydomonas reinhardtii

Radius of gyration: 34.13 Å; Cα contacts (8 Å, |Δi|>4): 1013; chains: 1; bounding box: 108×60×101 Å